Protein AF-0000000084378496 (afdb_homodimer)

Secondary structure (DSSP, 8-state):
-----HHHHHHHHHT-GGGTT--HHHHHHHHTT-EEEEE-TT-EEE-TTS---EEEEEEES-EEEESSSTTSPP-EEE-TT-EESHHHHHHTS--SSEEEESSSEEEEEEEHHHHHHHHHH-HHHHHHHHHHHHHHHHHHHHHHHHHHHHHHHHHHHHHB-TTT-SB-HHHHHHHHHHHHHHHHHTT--EEEEEEEETTHHHHHHHH-HHHHHHHHHHHHHHHHHHS-TTSEEEE-SSSEEEEEEET--HHHHHHHHHHHHHHHHH---S-S---------EEEEEEE--TT--HHHHHHHHHHHHHHHHHTTSS-EE-/-----HHHHHHHHHH-GGGTT--HHHHHHHHTT-EEEEE-TT-EEE-TTS---EEEEEEES-EEEESSSTTSPP-EEE-TT-EESHHHHHHTS--SSEEEESSSEEEEEEEHHHHHHHHHH-HHHHHHHHHHHHHHHHHHHHHHHHHHHHHHHHHHHHHB-TTT-SB-HHHHHHHHHHHHHHHHHTT--EEEEEEEETTHHHHHHHH-HHHHHHHHHHHHHHHHHHS-TTSEEEE-SSSEEEEEEET--HHHHHHHHHHHHHHHHH---S-S---------EEEEEEE--TT--HHHHHHHHHHHHHHHHHTTSS-EE-

pLDDT: mean 87.37, std 13.54, range [33.56, 98.19]

Nearest PDB structures (foldseek):
  6zxc-assembly2_D  TM=8.208E-01  e=5.840E-17  Leptospira biflexa serovar Patoc strain 'Patoc 1 (Paris)'
  2wb4-assembly1_B  TM=8.197E-01  e=5.052E-16  Caulobacter vibrioides CB15
  6zxm-assembly3_E  TM=8.102E-01  e=1.037E-15  Leptospira biflexa serovar Patoc strain 'Patoc 1 (Paris)'
  5xge-assembly1_A  TM=7.780E-01  e=2.096E-12  Pseudomonas aeruginosa PAO1
  6flo-assembly1_A  TM=8.053E-01  e=2.884E-08  Trypanosoma brucei brucei TREU927

Radius of gyration: 32.47 Å; Cα contacts (8 Å, |Δi|>4): 1250; chains: 2; bounding box: 64×89×78 Å

Foldseek 3Di:
DPQQDQVNLVVLLCVALLCVPPDCVLQVVLSSVKDKDKAAAFGWDFDFPDQDFKKKAWSAAKKFKAAPDPPHDGLDIDGHNAMPDVVCLVVVHGDRIIIGGNHTTMIIIHGSVSLVSSVVRTVSSVVSVVVNVVVVVVSVVVVCVVVVVVVVVVVQVQFADPLQSAGEQSVCVPPVQVLVVVLLVVVAKKKKKKKFKPPLVVLCVVPNVVVSSVLLNLLSVLVVVLDDPPKHWYQYDDGMIMIMDTRDDQVRVQVSVLVSQVCSQVVPDDDDDDDDPSPIGMFMFMDMADNPGGPVRNCVRRVVQSVVCVVVPGSDYGD/DQQQDQVNLVVQLCQALLNPPPDCVLQVVLSSVKDKDKAAAFGWDFDFPDQDFKKKAWQAAKKFKAAPDPPHDGLDIDGHNAMPDVVCLVVVHGDRIIIGGNHTTMIIIHGSVSLVSSVVRGVSSVVSVVVNVVVVVVSVVVVCVVVVVVVVVCVQVQFADPLQSAGEQSVCVPPVQVLVVVLLVVVAKKKKKKKFKPCLVVLCVVPNVVVSSVLLNLLSVLVVVLDDPPKHWYQYDDGMIMIMDTRDDQVRVQVSVLVSQVCSVVVPDDPDPDDDPSPIGMFMFMDMADNPGGPVRNVVRRVVQSVVCVVVPGSYYGD

InterPro domains:
  IPR000160 GGDEF domain [PF00990] (158-316)
  IPR000160 GGDEF domain [PS50887] (188-319)
  IPR000160 GGDEF domain [SM00267] (147-319)
  IPR000160 GGDEF domain [TIGR00254] (155-318)
  IPR000160 GGDEF domain [cd01949] (160-317)
  IPR000595 Cyclic nucleotide-binding domain [PF00027] (37-120)
  IPR000595 Cyclic nucleotide-binding domain [PS50042] (18-136)
  IPR000595 Cyclic nucleotide-binding domain [SM00100] (18-137)
  IPR000595 Cyclic nucleotide-binding domain [cd00038] (18-119)
  IPR014710 RmlC-like jelly roll fold [G3DSA:2.60.120.10] (5-146)
  IPR018490 Cyclic nucleotide-binding domain superfamily [SSF51206] (6-138)
  IPR029787 Nucleotide cyclase [SSF55073] (163-318)
  IPR043128 Reverse transcriptase/Diguanylate cyclase domain [G3DSA:3.30.70.270] (151-318)
  IPR050469 Diguanylate cyclase Dgc-like, bacteria [PTHR45138] (152-318)

Structure (mmCIF, N/CA/C/O backbone):
data_AF-0000000084378496-model_v1
#
loop_
_entity.id
_entity.type
_entity.pdbx_description
1 polymer 'diguanylate cyclase'
#
loop_
_atom_site.group_PDB
_atom_site.id
_atom_site.type_symbol
_atom_site.label_atom_id
_atom_site.label_alt_id
_atom_site.label_comp_id
_atom_site.label_asym_id
_atom_site.label_entity_id
_atom_site.label_seq_id
_atom_site.pdbx_PDB_ins_code
_atom_site.Cartn_x
_atom_site.Cartn_y
_atom_site.Cartn_z
_atom_site.occupancy
_atom_site.B_iso_or_equiv
_atom_site.auth_seq_id
_atom_site.auth_comp_id
_atom_site.auth_asym_id
_atom_site.auth_atom_id
_atom_site.pdbx_PDB_model_num
ATOM 1 N N . MET A 1 1 ? -13.875 -43.125 6.988 1 36.59 1 MET A N 1
ATOM 2 C CA . MET A 1 1 ? -14.914 -42.406 6.227 1 36.59 1 MET A CA 1
ATOM 3 C C . MET A 1 1 ? -15.211 -43.156 4.918 1 36.59 1 MET A C 1
ATOM 5 O O . MET A 1 1 ? -14.297 -43.688 4.277 1 36.59 1 MET A O 1
ATOM 9 N N . PRO A 1 2 ? -16.438 -43.531 4.66 1 44.31 2 PRO A N 1
ATOM 10 C CA . PRO A 1 2 ? -16.672 -44.438 3.525 1 44.31 2 PRO A CA 1
ATOM 11 C C . PRO A 1 2 ? -16.109 -43.906 2.215 1 44.31 2 PRO A C 1
ATOM 13 O O . PRO A 1 2 ? -16.016 -42.688 2.027 1 44.31 2 PRO A O 1
ATOM 16 N N . PRO A 1 3 ? -15.352 -44.719 1.592 1 48.66 3 PRO A N 1
ATOM 17 C CA . PRO A 1 3 ? -14.867 -44.344 0.263 1 48.66 3 PRO A CA 1
ATOM 18 C C . PRO A 1 3 ? -15.945 -43.688 -0.595 1 48.66 3 PRO A C 1
ATOM 20 O O . PRO A 1 3 ? -17.141 -43.969 -0.401 1 48.66 3 PRO A O 1
ATOM 23 N N . ILE A 1 4 ? -15.719 -42.469 -1.081 1 51.88 4 ILE A N 1
ATOM 24 C CA . ILE A 1 4 ? -16.641 -41.781 -1.979 1 51.88 4 ILE A CA 1
ATOM 25 C C . ILE A 1 4 ? -17.188 -42.781 -3.002 1 51.88 4 ILE A C 1
ATOM 27 O O . ILE A 1 4 ? -16.422 -43.5 -3.639 1 51.88 4 ILE A O 1
ATOM 31 N N . ASN A 1 5 ? -18.359 -43.125 -3.027 1 52.91 5 ASN A N 1
ATOM 32 C CA . ASN A 1 5 ? -19.047 -43.969 -4.004 1 52.91 5 ASN A CA 1
ATOM 33 C C . ASN A 1 5 ? -18.688 -43.562 -5.434 1 52.91 5 ASN A C 1
ATOM 35 O O . ASN A 1 5 ? -18.391 -42.406 -5.699 1 52.91 5 ASN A O 1
ATOM 39 N N . SER A 1 6 ? -18.391 -44.562 -6.344 1 55.22 6 SER A N 1
ATOM 40 C CA . SER A 1 6 ? -17.922 -44.469 -7.719 1 55.22 6 SER A CA 1
ATOM 41 C C . SER A 1 6 ? -18.719 -43.438 -8.508 1 55.22 6 SER A C 1
ATOM 43 O O . SER A 1 6 ? -18.156 -42.625 -9.25 1 55.22 6 SER A O 1
ATOM 45 N N . ASP A 1 7 ? -20.047 -43.5 -8.445 1 54.78 7 ASP A N 1
ATOM 46 C CA . ASP A 1 7 ? -20.891 -42.562 -9.203 1 54.78 7 ASP A CA 1
ATOM 47 C C . ASP A 1 7 ? -20.719 -41.156 -8.703 1 54.78 7 ASP A C 1
ATOM 49 O O . ASP A 1 7 ? -20.688 -40.188 -9.5 1 54.78 7 ASP A O 1
ATOM 53 N N . TYR A 1 8 ? -20.625 -41 -7.516 1 56.75 8 TYR A N 1
ATOM 54 C CA . TYR A 1 8 ? -20.406 -39.719 -6.895 1 56.75 8 TYR A CA 1
ATOM 55 C C . TYR A 1 8 ? -19.062 -39.125 -7.305 1 56.75 8 TYR A C 1
ATOM 57 O O . TYR A 1 8 ? -18.969 -37.938 -7.594 1 56.75 8 TYR A O 1
ATOM 65 N N . GLN A 1 9 ? -18.219 -40 -7.414 1 62.56 9 GLN A N 1
ATOM 66 C CA . GLN A 1 9 ? -16.875 -39.562 -7.785 1 62.56 9 GLN A CA 1
ATOM 67 C C . GLN A 1 9 ? -16.859 -38.969 -9.195 1 62.56 9 GLN A C 1
ATOM 69 O O . GLN A 1 9 ? -16.234 -37.938 -9.438 1 62.56 9 GLN A O 1
ATOM 74 N N . ARG A 1 10 ? -17.688 -39.625 -10.062 1 63.19 10 ARG A N 1
ATOM 75 C CA . ARG A 1 10 ? -17.719 -39.156 -11.445 1 63.19 10 ARG A CA 1
ATOM 76 C C . ARG A 1 10 ? -18.391 -37.781 -11.531 1 63.19 10 ARG A C 1
ATOM 78 O O . ARG A 1 10 ? -17.922 -36.906 -12.266 1 63.19 10 ARG A O 1
ATOM 85 N N . SER A 1 11 ? -19.484 -37.75 -10.875 1 64.38 11 SER A N 1
ATOM 86 C CA . SER A 1 11 ? -20.234 -36.5 -10.914 1 64.38 11 SER A CA 1
ATOM 87 C C . SER A 1 11 ? -19.422 -35.375 -10.273 1 64.38 11 SER A C 1
ATOM 89 O O . SER A 1 11 ? -19.438 -34.219 -10.758 1 64.38 11 SER A O 1
ATOM 91 N N . LEU A 1 12 ? -18.812 -35.75 -9.242 1 64.44 12 LEU A N 1
ATOM 92 C CA . LEU A 1 12 ? -18.016 -34.781 -8.508 1 64.44 12 LEU A CA 1
ATOM 93 C C . LEU A 1 12 ? -16.875 -34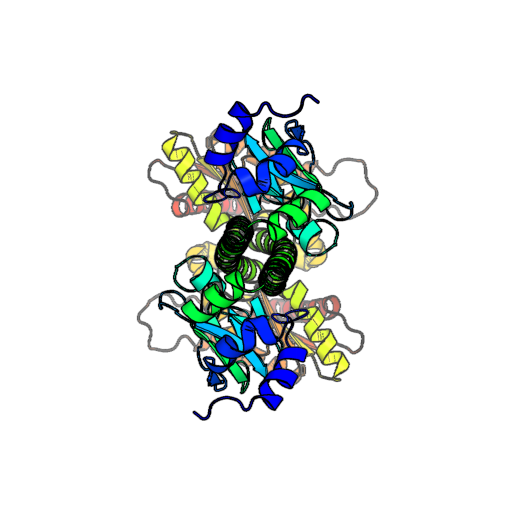.25 -9.359 1 64.44 12 LEU A C 1
ATOM 95 O O . LEU A 1 12 ? -16.625 -33.062 -9.406 1 64.44 12 LEU A O 1
ATOM 99 N N . LEU A 1 13 ? -16.328 -35.188 -10.078 1 68.12 13 LEU A N 1
ATOM 100 C CA . LEU A 1 13 ? -15.141 -34.844 -10.859 1 68.12 13 LEU A CA 1
ATOM 101 C C . LEU A 1 13 ? -15.5 -33.938 -12.031 1 68.12 13 LEU A C 1
ATOM 103 O O . LEU A 1 13 ? -14.734 -33.031 -12.391 1 68.12 13 LEU A O 1
ATOM 107 N N . ALA A 1 14 ? -16.656 -34.25 -12.562 1 68.88 14 ALA A N 1
ATOM 108 C CA . ALA A 1 14 ? -17.047 -33.5 -13.758 1 68.88 14 ALA A CA 1
ATOM 109 C C . ALA A 1 14 ? -17.188 -32 -13.453 1 68.88 14 ALA A C 1
ATOM 111 O O . ALA A 1 14 ? -17 -31.172 -14.336 1 68.88 14 ALA A O 1
ATOM 112 N N . GLY A 1 15 ? -17.297 -31.719 -12.242 1 75.69 15 GLY A N 1
ATOM 113 C CA . GLY A 1 15 ? -17.531 -30.312 -11.93 1 75.69 15 GLY A CA 1
ATOM 114 C C . GLY A 1 15 ? -16.281 -29.594 -11.422 1 75.69 15 GLY A C 1
ATOM 115 O O . GLY A 1 15 ? -16.312 -28.391 -11.211 1 75.69 15 GLY A O 1
ATOM 116 N N . LEU A 1 16 ? -15.188 -30.359 -11.367 1 86.19 16 LEU A N 1
ATOM 117 C CA . LEU A 1 16 ? -13.977 -29.781 -10.797 1 86.19 16 LEU A CA 1
ATOM 118 C C . LEU A 1 16 ? -12.945 -29.5 -11.883 1 86.19 16 LEU A C 1
ATOM 120 O O . LEU A 1 16 ? -12.492 -30.422 -12.57 1 86.19 16 LEU A O 1
ATOM 124 N N . ASP A 1 17 ? -12.516 -28.25 -11.961 1 86.81 17 ASP A N 1
ATOM 125 C CA . ASP A 1 17 ? -11.609 -27.781 -13.008 1 86.81 17 ASP A CA 1
ATOM 126 C C . ASP A 1 17 ? -10.32 -28.609 -13.031 1 86.81 17 ASP A C 1
ATOM 128 O O . ASP A 1 17 ? -9.758 -28.859 -14.094 1 86.81 17 ASP A O 1
ATOM 132 N N . LEU A 1 18 ? -9.906 -29.062 -11.914 1 90 18 LEU A N 1
ATOM 133 C CA . LEU A 1 18 ? -8.664 -29.812 -11.789 1 90 18 LEU A CA 1
ATOM 134 C C . LEU A 1 18 ? -8.734 -31.125 -12.586 1 90 18 LEU A C 1
ATOM 136 O O . LEU A 1 18 ? -7.711 -31.641 -13.031 1 90 18 LEU A O 1
ATOM 140 N N . PHE A 1 19 ? -9.977 -31.578 -12.859 1 89 19 PHE A N 1
ATOM 141 C CA . PHE A 1 19 ? -10.125 -32.906 -13.492 1 89 19 PHE A CA 1
ATOM 142 C C . PHE A 1 19 ? -10.758 -32.75 -14.875 1 89 19 PHE A C 1
ATOM 144 O O . PHE A 1 19 ? -11.156 -33.75 -15.477 1 89 19 PHE A O 1
ATOM 151 N N . HIS A 1 20 ? -10.852 -31.578 -15.266 1 88.56 20 HIS A N 1
ATOM 152 C CA . HIS A 1 20 ? -11.414 -31.359 -16.594 1 88.56 20 HIS A CA 1
ATOM 153 C C . HIS A 1 20 ? -10.617 -32.094 -17.656 1 88.56 20 HIS A C 1
ATOM 155 O O . HIS A 1 20 ? -9.391 -31.953 -17.734 1 88.56 20 HIS A O 1
ATOM 161 N N . GLY A 1 21 ? -11.281 -32.906 -18.469 1 87 21 GLY A N 1
ATOM 162 C CA . GLY A 1 21 ? -10.641 -33.594 -19.578 1 87 21 GLY A CA 1
ATOM 163 C C . GLY A 1 21 ? -9.812 -34.781 -19.156 1 87 21 GLY A C 1
ATOM 164 O O . GLY A 1 21 ? -9.141 -35.406 -19.984 1 87 21 GLY A O 1
ATOM 165 N N . VAL A 1 22 ? -9.797 -35.062 -17.906 1 88.25 22 VAL A N 1
ATOM 166 C CA . VAL A 1 22 ? -9.039 -36.219 -17.391 1 88.25 22 VAL A CA 1
ATOM 167 C C . VAL A 1 22 ? -9.844 -37.5 -17.594 1 88.25 22 VAL A C 1
ATOM 169 O O . VAL A 1 22 ? -11.016 -37.562 -17.203 1 88.25 22 VAL A O 1
ATOM 172 N N . SER A 1 23 ? -9.242 -38.438 -18.219 1 84.56 23 SER A N 1
ATOM 173 C CA . SER A 1 23 ? -9.898 -39.719 -18.391 1 84.56 23 SER A CA 1
ATOM 174 C C . SER A 1 23 ? -10.094 -40.438 -17.062 1 84.56 23 SER A C 1
ATOM 176 O O . SER A 1 23 ? -9.117 -40.688 -16.344 1 84.56 23 SER A O 1
ATOM 178 N N . PRO A 1 24 ? -11.297 -40.719 -16.766 1 79.31 24 PRO A N 1
ATOM 179 C CA . PRO A 1 24 ? -11.555 -41.375 -15.469 1 79.31 24 PRO A CA 1
ATOM 180 C C . PRO A 1 24 ? -10.781 -42.688 -15.297 1 79.31 24 PRO A C 1
ATOM 182 O O . PRO A 1 24 ? -10.352 -43 -14.18 1 79.31 24 PRO A O 1
ATOM 185 N N . ASP A 1 25 ? -10.633 -43.375 -16.328 1 82.62 25 ASP A N 1
ATOM 186 C CA . ASP A 1 25 ? -9.969 -44.688 -16.25 1 82.62 25 ASP A CA 1
ATOM 187 C C . ASP A 1 25 ? -8.523 -44.531 -15.789 1 82.62 25 ASP A C 1
ATOM 189 O O . ASP A 1 25 ? -7.973 -45.438 -15.164 1 82.62 25 ASP A O 1
ATOM 193 N N . LYS A 1 26 ? -7.961 -43.406 -16.031 1 83.75 26 LYS A N 1
ATOM 194 C CA . LYS A 1 26 ? -6.551 -43.188 -15.711 1 83.75 26 LYS A CA 1
ATOM 195 C C . LYS A 1 26 ? -6.367 -42.844 -14.234 1 83.75 26 LYS A C 1
ATOM 197 O O . LYS A 1 26 ? -5.289 -43.062 -13.672 1 83.75 26 LYS A O 1
ATOM 202 N N . ILE A 1 27 ? -7.504 -42.344 -13.594 1 83.5 27 ILE A N 1
ATOM 203 C CA . ILE A 1 27 ? -7.262 -41.812 -12.25 1 83.5 27 ILE A CA 1
ATOM 204 C C . ILE A 1 27 ? -8.273 -42.438 -11.281 1 83.5 27 ILE A C 1
ATOM 206 O O . ILE A 1 27 ? -8.281 -42.094 -10.094 1 83.5 27 ILE A O 1
ATOM 210 N N . GLN A 1 28 ? -9.133 -43.25 -11.727 1 81.75 28 GLN A N 1
ATOM 211 C CA . GLN A 1 28 ? -10.188 -43.781 -10.883 1 81.75 28 GLN A CA 1
ATOM 212 C C . GLN A 1 28 ? -9.609 -44.406 -9.617 1 81.75 28 GLN A C 1
ATOM 214 O O . GLN A 1 28 ? -10.094 -44.156 -8.516 1 81.75 28 GLN A O 1
ATOM 219 N N . GLY A 1 29 ? -8.641 -45.281 -9.75 1 84.94 29 GLY A N 1
ATOM 220 C CA . GLY A 1 29 ? -8 -45.906 -8.602 1 84.94 29 GLY A CA 1
ATOM 221 C C . GLY A 1 29 ? -7.391 -44.906 -7.648 1 84.94 29 GLY A C 1
ATOM 222 O O . GLY A 1 29 ? -7.434 -45.094 -6.43 1 84.94 29 GLY A O 1
ATOM 223 N N . LEU A 1 30 ? -6.926 -43.844 -8.148 1 89.12 30 LEU A N 1
ATOM 224 C CA . LEU A 1 30 ? -6.312 -42.812 -7.348 1 89.12 30 LEU A CA 1
ATOM 225 C C . LEU A 1 30 ? -7.371 -41.969 -6.621 1 89.12 30 LEU A C 1
ATOM 227 O O . LEU A 1 30 ? -7.207 -41.656 -5.445 1 89.12 30 LEU A O 1
ATOM 231 N N . LEU A 1 31 ? -8.422 -41.75 -7.27 1 86.69 31 LEU A N 1
ATOM 232 C CA . LEU A 1 31 ? -9.516 -40.969 -6.688 1 86.69 31 LEU A CA 1
ATOM 233 C C . LEU A 1 31 ? -10.117 -41.688 -5.488 1 86.69 31 LEU A C 1
ATOM 235 O O . LEU A 1 31 ? -10.562 -41.062 -4.531 1 86.69 31 LEU A O 1
ATOM 239 N N . GLN A 1 32 ? -10.117 -42.938 -5.559 1 87.06 32 GLN A N 1
ATOM 240 C CA . GLN A 1 32 ? -10.672 -43.75 -4.484 1 87.06 32 GLN A CA 1
ATOM 241 C C . GLN A 1 32 ? -9.828 -43.656 -3.217 1 87.06 32 GLN A C 1
ATOM 243 O O . GLN A 1 32 ? -10.305 -43.969 -2.121 1 87.06 32 GLN A O 1
ATOM 248 N N . GLN A 1 33 ? -8.617 -43.188 -3.381 1 91 33 GLN A N 1
ATOM 249 C CA . GLN A 1 33 ? -7.727 -43.031 -2.236 1 91 33 GLN A CA 1
ATOM 250 C C . GLN A 1 33 ? -7.922 -41.688 -1.565 1 91 33 GLN A C 1
ATOM 252 O O . GLN A 1 33 ? -7.316 -41.406 -0.528 1 91 33 GLN A O 1
ATOM 257 N N . CYS A 1 34 ? -8.703 -40.844 -2.17 1 90.94 34 CYS A N 1
ATOM 258 C CA . CYS A 1 34 ? -8.961 -39.531 -1.629 1 90.94 34 CYS A CA 1
ATOM 259 C C . CYS A 1 34 ? -10.117 -39.562 -0.641 1 90.94 34 CYS A C 1
ATOM 261 O O . CYS A 1 34 ? -10.938 -40.469 -0.658 1 90.94 34 CYS A O 1
ATOM 263 N N . GLU A 1 35 ? -10.117 -38.594 0.29 1 91.62 35 GLU A N 1
ATOM 264 C CA . GLU A 1 35 ? -11.141 -38.5 1.325 1 91.62 35 GLU A CA 1
ATOM 265 C C . GLU A 1 35 ? -11.836 -37.156 1.312 1 91.62 35 GLU A C 1
ATOM 267 O O . GLU A 1 35 ? -11.305 -36.188 0.763 1 91.62 35 GLU A O 1
ATOM 272 N N . ARG A 1 36 ? -13.055 -37.188 1.867 1 92.31 36 ARG A N 1
ATOM 273 C CA . ARG A 1 36 ? -13.789 -35.938 2.076 1 92.31 36 ARG A CA 1
ATOM 274 C C . ARG A 1 36 ? -13.648 -35.469 3.516 1 92.31 36 ARG A C 1
ATOM 276 O O . ARG A 1 36 ? -13.656 -36.281 4.449 1 92.31 36 ARG A O 1
ATOM 283 N N . ARG A 1 37 ? -13.484 -34.219 3.709 1 95.25 37 ARG A N 1
ATOM 284 C CA . ARG A 1 37 ? -13.344 -33.625 5.035 1 95.25 37 ARG A CA 1
ATOM 285 C C . ARG A 1 37 ? -14.242 -32.375 5.184 1 95.25 37 ARG A C 1
ATOM 287 O O . ARG A 1 37 ? -14.367 -31.594 4.254 1 95.25 37 ARG A O 1
ATOM 294 N N . ASP A 1 38 ? -14.906 -32.281 6.297 1 96.44 38 ASP A N 1
ATOM 295 C CA . ASP A 1 38 ? -15.672 -31.109 6.652 1 96.44 38 ASP A CA 1
ATOM 296 C C . ASP A 1 38 ? -14.82 -30.109 7.438 1 96.44 38 ASP A C 1
ATOM 298 O O . ASP A 1 38 ? -14.117 -30.5 8.375 1 96.44 38 ASP A O 1
ATOM 302 N N . VAL A 1 39 ? -14.867 -28.922 6.996 1 96.31 39 VAL A N 1
ATOM 303 C CA . VAL A 1 39 ? -14.117 -27.859 7.648 1 96.31 39 VAL A CA 1
ATOM 304 C C . VAL A 1 39 ? -15.086 -26.812 8.195 1 96.31 39 VAL A C 1
ATOM 306 O O . VAL A 1 39 ? -15.875 -26.219 7.449 1 96.31 39 VAL A O 1
ATOM 309 N N . GLY A 1 40 ? -14.969 -26.469 9.492 1 97.12 40 GLY A N 1
ATOM 310 C CA . GLY A 1 40 ? -15.859 -25.5 10.117 1 97.12 40 GLY A CA 1
ATOM 311 C C . GLY A 1 40 ? -15.469 -24.062 9.828 1 97.12 40 GLY A C 1
ATOM 312 O O . GLY A 1 40 ? -14.312 -23.781 9.5 1 97.12 40 GLY A O 1
ATOM 313 N N . THR A 1 41 ? -16.547 -23.25 9.945 1 96.31 41 THR A N 1
ATOM 314 C CA . THR A 1 41 ? -16.281 -21.828 9.766 1 96.31 41 THR A CA 1
ATOM 315 C C . THR A 1 41 ? -15.164 -21.359 10.695 1 96.31 41 THR A C 1
ATOM 317 O O . THR A 1 41 ? -15.188 -21.656 11.898 1 96.31 41 THR A O 1
ATOM 320 N N . GLY A 1 42 ? -14.164 -20.703 10.141 1 95.69 42 GLY A N 1
ATOM 321 C CA . GLY A 1 42 ? -13.062 -20.172 10.93 1 95.69 42 GLY A CA 1
ATOM 322 C C . GLY A 1 42 ? -11.945 -21.172 11.141 1 95.69 42 GLY A C 1
ATOM 323 O O . GLY A 1 42 ? -10.875 -20.828 11.641 1 95.69 42 GLY A O 1
ATOM 324 N N . GLU A 1 43 ? -12.18 -22.375 10.758 1 96.5 43 GLU A N 1
ATOM 325 C CA . GLU A 1 43 ? -11.164 -23.406 10.938 1 96.5 43 GLU A CA 1
ATOM 326 C C . GLU A 1 43 ? -9.984 -23.188 9.992 1 96.5 43 GLU A C 1
ATOM 328 O O . GLU A 1 43 ? -10.172 -22.891 8.812 1 96.5 43 GLU A O 1
ATOM 333 N N . LEU A 1 44 ? -8.812 -23.359 10.508 1 96.12 44 LEU A N 1
ATOM 334 C CA . LEU A 1 44 ? -7.562 -23.188 9.766 1 96.12 44 LEU A CA 1
ATOM 335 C C . LEU A 1 44 ? -7.176 -24.484 9.062 1 96.12 44 LEU A C 1
ATOM 337 O O . LEU A 1 44 ? -6.965 -25.516 9.719 1 96.12 44 LEU A O 1
ATOM 341 N N . LEU A 1 45 ? -7.121 -24.438 7.789 1 96.69 45 LEU A N 1
ATOM 342 C CA . LEU A 1 45 ? -6.766 -25.609 6.996 1 96.69 45 LEU A CA 1
ATOM 343 C C . LEU A 1 45 ? -5.258 -25.672 6.766 1 96.69 45 LEU A C 1
ATOM 345 O O . LEU A 1 45 ? -4.664 -26.75 6.82 1 96.69 45 LEU A O 1
ATOM 349 N N . LEU A 1 46 ? -4.703 -24.531 6.379 1 97.56 46 LEU A N 1
ATOM 350 C CA . LEU A 1 46 ? -3.271 -24.422 6.113 1 97.56 46 LEU A CA 1
ATOM 351 C C . LEU A 1 46 ? -2.68 -23.219 6.832 1 97.56 46 LEU A C 1
ATOM 353 O O . LEU A 1 46 ? -3.363 -22.203 7.027 1 97.56 46 LEU A O 1
ATOM 357 N N . SER A 1 47 ? -1.495 -23.234 7.238 1 96.31 47 SER A N 1
ATOM 358 C CA . SER A 1 47 ? -0.783 -22.125 7.867 1 96.31 47 SER A CA 1
ATOM 359 C C . SER A 1 47 ? 0.712 -22.188 7.574 1 96.31 47 SER A C 1
ATOM 361 O O . SER A 1 47 ? 1.289 -23.281 7.512 1 96.31 47 SER A O 1
ATOM 363 N N . PRO A 1 48 ? 1.262 -21 7.426 1 93.5 48 PRO A N 1
ATOM 364 C CA . PRO A 1 48 ? 2.721 -21 7.297 1 93.5 48 PRO A CA 1
ATOM 365 C C . PRO A 1 48 ? 3.42 -21.609 8.5 1 93.5 48 PRO A C 1
ATOM 367 O O . PRO A 1 48 ? 2.959 -21.453 9.641 1 93.5 48 PRO A O 1
ATOM 370 N N . GLY A 1 49 ? 4.5 -22.328 8.312 1 89.38 49 GLY A N 1
ATOM 371 C CA . GLY A 1 49 ? 5.262 -22.906 9.406 1 89.38 49 GLY A CA 1
ATOM 372 C C . GLY A 1 49 ? 4.785 -24.297 9.797 1 89.38 49 GLY A C 1
ATOM 373 O O . GLY A 1 49 ? 5.395 -24.953 10.641 1 89.38 49 GLY A O 1
ATOM 374 N N . SER A 1 50 ? 3.645 -24.703 9.297 1 93.62 50 SER A N 1
ATOM 375 C CA . SER A 1 50 ? 3.152 -26.047 9.523 1 93.62 50 SER A CA 1
ATOM 376 C C . SER A 1 50 ? 3.264 -26.906 8.266 1 93.62 50 SER A C 1
ATOM 378 O O . SER A 1 50 ? 2.666 -26.578 7.234 1 93.62 50 SER A O 1
ATOM 380 N N . ARG A 1 51 ? 3.9 -27.969 8.43 1 94.81 51 ARG A N 1
ATOM 381 C CA . ARG A 1 51 ? 4.105 -28.844 7.289 1 94.81 51 ARG A CA 1
ATOM 382 C C . ARG A 1 51 ? 2.777 -29.375 6.754 1 94.81 51 ARG A C 1
ATOM 384 O O . ARG A 1 51 ? 1.878 -29.703 7.527 1 94.81 51 ARG A O 1
ATOM 391 N N . ASN A 1 52 ? 2.662 -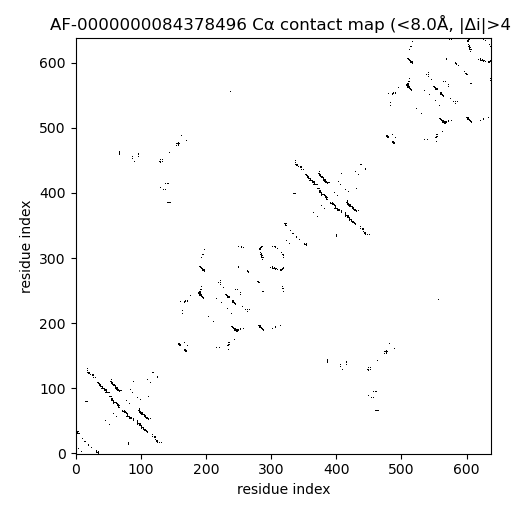29.391 5.453 1 96.94 52 ASN A N 1
ATOM 392 C CA . ASN A 1 52 ? 1.454 -29.844 4.773 1 96.94 52 ASN A CA 1
ATOM 393 C C . ASN A 1 52 ? 1.742 -31.031 3.846 1 96.94 52 ASN A C 1
ATOM 395 O O . ASN A 1 52 ? 2.77 -31.047 3.166 1 96.94 52 ASN A O 1
ATOM 399 N N . GLU A 1 53 ? 0.878 -31.984 3.867 1 97.25 53 GLU A N 1
ATOM 400 C CA . GLU A 1 53 ? 1.056 -33.156 3.016 1 97.25 53 GLU A CA 1
ATOM 401 C C . GLU A 1 53 ? -0.157 -33.375 2.115 1 97.25 53 GLU A C 1
ATOM 403 O O . GLU A 1 53 ? -0.262 -34.406 1.442 1 97.25 53 GLU A O 1
ATOM 408 N N . TYR A 1 54 ? -1.018 -32.406 2.078 1 97.19 54 TYR A N 1
ATOM 409 C CA . TYR A 1 54 ? -2.277 -32.656 1.379 1 97.19 54 TYR A CA 1
ATOM 410 C C . TYR A 1 54 ? -2.627 -31.469 0.486 1 97.19 54 TYR A C 1
ATOM 412 O O . TYR A 1 54 ? -2.191 -30.344 0.737 1 97.19 54 TYR A O 1
ATOM 420 N N . VAL A 1 55 ? -3.354 -31.797 -0.556 1 97.19 55 VAL A N 1
ATOM 421 C CA . VAL A 1 55 ? -4.059 -30.812 -1.364 1 97.19 55 VAL A CA 1
ATOM 422 C C . VAL A 1 55 ? -5.555 -30.875 -1.072 1 97.19 55 VAL A C 1
ATOM 424 O O . VAL A 1 55 ? -6.121 -31.953 -0.93 1 97.19 55 VAL A O 1
ATOM 427 N N . PHE A 1 56 ? -6.156 -29.734 -0.937 1 96.88 56 PHE A N 1
ATOM 428 C CA . PHE A 1 56 ? -7.578 -29.656 -0.635 1 96.88 56 PHE A CA 1
ATOM 429 C C . PHE A 1 56 ? -8.344 -29.047 -1.807 1 96.88 56 PHE A C 1
ATOM 431 O O . PHE A 1 56 ? -8.047 -27.938 -2.238 1 96.88 56 PHE A O 1
ATOM 438 N N . VAL A 1 57 ? -9.289 -29.766 -2.32 1 95.75 57 VAL A N 1
ATOM 439 C CA . VAL A 1 57 ? -10.148 -29.266 -3.387 1 95.75 57 VAL A CA 1
ATOM 440 C C . VAL A 1 57 ? -11.523 -28.922 -2.826 1 95.75 57 VAL A C 1
ATOM 442 O O . VAL A 1 57 ? -12.18 -29.766 -2.213 1 95.75 57 VAL A O 1
ATOM 445 N N . VAL A 1 58 ? -11.969 -27.719 -3.068 1 95.25 58 VAL A N 1
ATOM 446 C CA . VAL A 1 58 ? -13.234 -27.266 -2.504 1 95.25 58 VAL A CA 1
ATOM 447 C C . VAL A 1 58 ? -14.391 -27.938 -3.242 1 95.25 58 VAL A C 1
ATOM 449 O O . VAL A 1 58 ? -14.531 -27.781 -4.457 1 95.25 58 VAL A O 1
ATOM 452 N N . LEU A 1 59 ? -15.148 -28.641 -2.529 1 93.31 59 LEU A N 1
ATOM 453 C CA . LEU A 1 59 ? -16.328 -29.281 -3.088 1 93.31 59 LEU A CA 1
ATOM 454 C C . LEU A 1 59 ? -17.578 -28.422 -2.877 1 93.31 59 LEU A C 1
ATOM 456 O O . LEU A 1 59 ? -18.484 -28.438 -3.701 1 93.31 59 LEU A O 1
ATOM 460 N N . SER A 1 60 ? -17.656 -27.828 -1.798 1 93.25 60 SER A N 1
ATOM 461 C CA . SER A 1 60 ? -18.672 -26.844 -1.445 1 93.25 60 SER A CA 1
ATOM 462 C C . SER A 1 60 ? -18.156 -25.875 -0.389 1 93.25 60 SER A C 1
ATOM 464 O O . SER A 1 60 ? -17.219 -26.188 0.34 1 93.25 60 SER A O 1
ATOM 466 N N . GLY A 1 61 ? -18.734 -24.625 -0.389 1 95.31 61 GLY A N 1
ATOM 467 C CA . GLY A 1 61 ? -18.312 -23.625 0.583 1 95.31 61 GLY A CA 1
ATOM 468 C C . GLY A 1 61 ? -17.297 -22.641 0.034 1 95.31 61 GLY A C 1
ATOM 469 O O . GLY A 1 61 ? -17.281 -22.344 -1.164 1 95.31 61 GLY A O 1
ATOM 470 N N . LEU A 1 62 ? -16.547 -22.094 1.047 1 97.12 62 LEU A N 1
ATOM 471 C CA . LEU A 1 62 ? -15.656 -21 0.669 1 97.12 62 LEU A CA 1
ATOM 472 C C . LEU A 1 62 ? -14.445 -20.938 1.602 1 97.12 62 LEU A C 1
ATOM 474 O O . LEU A 1 62 ? -14.602 -20.969 2.824 1 97.12 62 LEU A O 1
ATOM 478 N N . LEU A 1 63 ? -13.25 -20.859 1.007 1 97.25 63 LEU A N 1
ATOM 479 C CA . LEU A 1 63 ? -12.023 -20.703 1.774 1 97.25 63 LEU A CA 1
ATOM 480 C C . LEU A 1 63 ? -11.422 -19.312 1.542 1 97.25 63 LEU A C 1
ATOM 482 O O . LEU A 1 63 ? -11.414 -18.812 0.412 1 97.25 63 LEU A O 1
ATOM 486 N N . ASP A 1 64 ? -10.953 -18.688 2.6 1 96.81 64 ASP A N 1
ATOM 487 C CA . ASP A 1 64 ? -10.211 -17.438 2.516 1 96.81 64 ASP A CA 1
ATOM 488 C C . ASP A 1 64 ? -8.703 -17.688 2.555 1 96.81 64 ASP A C 1
ATOM 490 O O . ASP A 1 64 ? -8.227 -18.5 3.35 1 96.81 64 ASP A O 1
ATOM 494 N N . VAL A 1 65 ? -8.039 -17.062 1.699 1 96.81 65 VAL A N 1
ATOM 495 C CA . VAL A 1 65 ? -6.582 -17.109 1.685 1 96.81 65 VAL A CA 1
ATOM 496 C C . VAL A 1 65 ? -6.012 -15.789 2.189 1 96.81 65 VAL A C 1
ATOM 498 O O . VAL A 1 65 ? -6.359 -14.719 1.679 1 96.81 65 VAL A O 1
ATOM 501 N N . ARG A 1 66 ? -5.168 -15.82 3.146 1 93.69 66 ARG A N 1
ATOM 502 C CA . ARG A 1 66 ? -4.535 -14.656 3.758 1 93.69 66 ARG A CA 1
ATOM 503 C C . ARG A 1 66 ? -3.023 -14.836 3.844 1 93.69 66 ARG A C 1
ATOM 505 O O . ARG A 1 66 ? -2.537 -15.938 4.113 1 93.69 66 ARG A O 1
ATOM 512 N N . VAL A 1 67 ? -2.322 -13.828 3.584 1 93.62 67 VAL A N 1
ATOM 513 C CA . VAL A 1 67 ? -0.867 -13.906 3.637 1 93.62 67 VAL A CA 1
ATOM 514 C C . VAL A 1 67 ? -0.334 -12.961 4.707 1 93.62 67 VAL A C 1
ATOM 516 O O . VAL A 1 67 ? -0.906 -11.891 4.938 1 93.62 67 VAL A O 1
ATOM 519 N N . GLY A 1 68 ? 0.803 -13.328 5.348 1 87.56 68 GLY A N 1
ATOM 520 C CA . GLY A 1 68 ? 1.4 -12.523 6.398 1 87.56 68 GLY A CA 1
ATOM 521 C C . GLY A 1 68 ? 0.881 -12.859 7.781 1 87.56 68 GLY A C 1
ATOM 522 O O . GLY A 1 68 ? 1.648 -13.273 8.656 1 87.56 68 GLY A O 1
ATOM 523 N N . SER A 1 69 ? -0.47 -12.672 7.957 1 85.88 69 SER A N 1
ATOM 524 C CA . SER A 1 69 ? -1.137 -12.961 9.219 1 85.88 69 SER A CA 1
ATOM 525 C C . SER A 1 69 ? -2.537 -13.523 8.992 1 85.88 69 SER A C 1
ATOM 527 O O . SER A 1 69 ? -3.166 -13.234 7.973 1 85.88 69 SER A O 1
ATOM 529 N N . PRO A 1 70 ? -2.994 -14.32 9.953 1 88 70 PRO A N 1
ATOM 530 C CA . PRO A 1 70 ? -4.359 -14.828 9.805 1 88 70 PRO A CA 1
ATOM 531 C C . PRO A 1 70 ? -5.41 -13.727 9.859 1 88 70 PRO A C 1
ATOM 533 O O . PRO A 1 70 ? -6.555 -13.938 9.445 1 88 70 PRO A O 1
ATOM 536 N N . ASP A 1 71 ? -4.957 -12.531 10.359 1 83.19 71 ASP A N 1
ATOM 537 C CA . ASP A 1 71 ? -5.895 -11.414 10.492 1 83.19 71 ASP A CA 1
ATOM 538 C C . ASP A 1 71 ? -5.727 -10.422 9.344 1 83.19 71 ASP A C 1
ATOM 540 O O . ASP A 1 71 ? -6.406 -9.391 9.305 1 83.19 71 ASP A O 1
ATOM 544 N N . ALA A 1 72 ? -4.793 -10.766 8.461 1 81.94 72 ALA A N 1
ATOM 545 C CA . ALA A 1 72 ? -4.59 -9.906 7.297 1 81.94 72 ALA A CA 1
ATOM 546 C C . ALA A 1 72 ? -5.824 -9.898 6.402 1 81.94 72 ALA A C 1
ATOM 548 O O . ALA A 1 72 ? -6.695 -10.758 6.527 1 81.94 72 ALA A O 1
ATOM 549 N N . PRO A 1 73 ? -5.957 -8.906 5.566 1 81 73 PRO A N 1
ATOM 550 C CA . PRO A 1 73 ? -7.074 -8.906 4.617 1 81 73 PRO A CA 1
ATOM 551 C C . PRO A 1 73 ? -7.086 -10.141 3.723 1 81 73 PRO A C 1
ATOM 553 O O . PRO A 1 73 ? -6.031 -10.727 3.453 1 81 73 PRO A O 1
ATOM 556 N N . VAL A 1 74 ? -8.273 -10.547 3.291 1 89.88 74 VAL A N 1
ATOM 557 C CA . VAL A 1 74 ? -8.438 -11.695 2.404 1 89.88 74 VAL A CA 1
ATOM 558 C C . VAL A 1 74 ? -7.805 -11.391 1.046 1 89.88 74 VAL A C 1
ATOM 560 O O . VAL A 1 74 ? -8.211 -10.445 0.363 1 89.88 74 VAL A O 1
ATOM 563 N N . LEU A 1 75 ? -6.812 -12.133 0.699 1 89.38 75 LEU A N 1
ATOM 564 C CA . LEU A 1 75 ? -6.148 -11.969 -0.59 1 89.38 75 LEU A CA 1
ATOM 565 C C . LEU A 1 75 ? -6.977 -12.594 -1.709 1 89.38 75 LEU A C 1
ATOM 567 O O . LEU A 1 75 ? -7.062 -12.039 -2.807 1 89.38 75 LEU A O 1
ATOM 571 N N . ALA A 1 76 ? -7.484 -13.766 -1.417 1 92.19 76 ALA A N 1
ATOM 572 C CA . ALA A 1 76 ? -8.273 -14.492 -2.406 1 92.19 76 ALA A CA 1
ATOM 573 C C . ALA A 1 76 ? -9.328 -15.367 -1.73 1 92.19 76 ALA A C 1
ATOM 575 O O . ALA A 1 76 ? -9.164 -15.766 -0.575 1 92.19 76 ALA A O 1
ATOM 576 N N . ARG A 1 77 ? -10.391 -15.594 -2.432 1 94.62 77 ARG A N 1
ATOM 577 C CA . ARG A 1 77 ? -11.438 -16.516 -2 1 94.62 77 ARG A CA 1
ATOM 578 C C . ARG A 1 77 ? -11.523 -17.719 -2.938 1 94.62 77 ARG A C 1
ATOM 580 O O . ARG A 1 77 ? -11.531 -17.562 -4.16 1 94.62 77 ARG A O 1
ATOM 587 N N . MET A 1 78 ? -11.469 -18.828 -2.361 1 94.44 78 MET A N 1
ATOM 588 C CA . MET A 1 78 ? -11.516 -20.062 -3.125 1 94.44 78 MET A CA 1
ATOM 589 C C . MET A 1 78 ? -12.875 -20.734 -2.998 1 94.44 78 MET A C 1
ATOM 591 O O . MET A 1 78 ? -13.273 -21.141 -1.903 1 94.44 78 MET A O 1
ATOM 595 N N . ASP A 1 79 ? -13.461 -20.797 -4.156 1 93.75 79 ASP A N 1
ATOM 596 C CA . ASP A 1 79 ? -14.773 -21.422 -4.18 1 93.75 79 ASP A CA 1
ATOM 597 C C . ASP A 1 79 ? -14.711 -22.812 -4.816 1 93.75 79 ASP A C 1
ATOM 599 O O . ASP A 1 79 ? -13.641 -23.422 -4.891 1 93.75 79 ASP A O 1
ATOM 603 N N . VAL A 1 80 ? -15.906 -23.391 -5.121 1 92.12 80 VAL A N 1
ATOM 604 C CA . VAL A 1 80 ? -16.031 -24.766 -5.629 1 92.12 80 VAL A CA 1
ATOM 605 C C . VAL A 1 80 ? -15.086 -24.953 -6.812 1 92.12 80 VAL A C 1
ATOM 607 O O . VAL A 1 80 ? -15.055 -24.141 -7.738 1 92.12 80 VAL A O 1
ATOM 610 N N . GLY A 1 81 ? -14.258 -26.062 -6.66 1 90.75 81 GLY A N 1
ATOM 611 C CA . GLY A 1 81 ? -13.352 -26.391 -7.746 1 90.75 81 GLY A CA 1
ATOM 612 C C . GLY A 1 81 ? -11.938 -25.875 -7.527 1 90.75 81 GLY A C 1
ATOM 613 O O . GLY A 1 81 ? -10.992 -26.359 -8.164 1 90.75 81 GLY A O 1
ATOM 614 N N . SER A 1 82 ? -11.758 -24.938 -6.684 1 92.31 82 SER A N 1
ATOM 615 C CA . SER A 1 82 ? -10.438 -24.422 -6.367 1 92.31 82 SER A CA 1
ATOM 616 C C . SER A 1 82 ? -9.664 -25.375 -5.465 1 92.31 82 SER A C 1
ATOM 618 O O . SER A 1 82 ? -10.242 -26.266 -4.855 1 92.31 82 SER A O 1
ATOM 620 N N . CYS A 1 83 ? -8.375 -25.141 -5.5 1 94.31 83 CYS A N 1
ATOM 621 C CA . CYS A 1 83 ? -7.555 -26.016 -4.672 1 94.31 83 CYS A CA 1
ATOM 622 C C . CYS A 1 83 ? -6.543 -25.219 -3.857 1 94.31 83 CYS A C 1
ATOM 624 O O . CYS A 1 83 ? -6.086 -24.172 -4.293 1 94.31 83 CYS A O 1
ATOM 626 N N . ALA A 1 84 ? -6.258 -25.766 -2.693 1 95.94 84 ALA A N 1
ATOM 627 C CA . ALA A 1 84 ? -5.258 -25.172 -1.799 1 95.94 84 ALA A CA 1
ATOM 628 C C . ALA A 1 84 ? -4.258 -26.234 -1.332 1 95.94 84 ALA A C 1
ATOM 630 O O . ALA A 1 84 ? -4.586 -27.422 -1.269 1 95.94 84 ALA A O 1
ATOM 631 N N . GLY A 1 85 ? -3.096 -25.781 -1.052 1 96.81 85 GLY A N 1
ATOM 632 C CA . GLY A 1 85 ? -2.062 -26.656 -0.526 1 96.81 85 GLY A CA 1
ATOM 633 C C . GLY A 1 85 ? -1.136 -27.203 -1.599 1 96.81 85 GLY A C 1
ATOM 634 O O . GLY A 1 85 ? -0.082 -27.766 -1.292 1 96.81 85 GLY A O 1
ATOM 635 N N . GLU A 1 86 ? -1.494 -27.062 -2.854 1 95.62 86 GLU A N 1
ATOM 636 C CA . GLU A 1 86 ? -0.745 -27.641 -3.971 1 95.62 86 GLU A CA 1
ATOM 637 C C . GLU A 1 86 ? 0.655 -27.031 -4.059 1 95.62 86 GLU A C 1
ATOM 639 O O . GLU A 1 86 ? 1.609 -27.719 -4.434 1 95.62 86 GLU A O 1
ATOM 644 N N . MET A 1 87 ? 0.79 -25.766 -3.727 1 96.19 87 MET A N 1
ATOM 645 C CA . MET A 1 87 ? 2.088 -25.109 -3.814 1 96.19 87 MET A CA 1
ATOM 646 C C . MET A 1 87 ? 3.094 -25.75 -2.869 1 96.19 87 MET A C 1
ATOM 648 O O . MET A 1 87 ? 4.234 -26.016 -3.258 1 96.19 87 MET A O 1
ATOM 652 N N . SER A 1 88 ? 2.689 -25.938 -1.643 1 96.69 88 SER A N 1
ATOM 653 C CA . SER A 1 88 ? 3.58 -26.547 -0.657 1 96.69 88 SER A CA 1
ATOM 654 C C . SER A 1 88 ? 4.023 -27.938 -1.095 1 96.69 88 SER A C 1
ATOM 656 O O . SER A 1 88 ? 5.18 -28.328 -0.895 1 96.69 88 SER A O 1
ATOM 658 N N . ILE A 1 89 ? 3.137 -28.672 -1.719 1 96.69 89 ILE A N 1
ATOM 659 C CA . ILE A 1 89 ? 3.447 -30.031 -2.174 1 96.69 89 ILE A CA 1
ATOM 660 C C . ILE A 1 89 ? 4.398 -29.969 -3.365 1 96.69 89 ILE A C 1
ATOM 662 O O . ILE A 1 89 ? 5.398 -30.688 -3.408 1 96.69 89 ILE A O 1
ATOM 666 N N . ILE A 1 90 ? 4.082 -29.141 -4.324 1 96.31 90 ILE A N 1
ATOM 667 C CA . ILE A 1 90 ? 4.879 -29.016 -5.539 1 96.31 90 ILE A CA 1
ATOM 668 C C . ILE A 1 90 ? 6.305 -28.594 -5.18 1 96.31 90 ILE A C 1
ATOM 670 O O . ILE A 1 90 ? 7.27 -29.125 -5.746 1 96.31 90 ILE A O 1
ATOM 674 N N . GLU A 1 91 ? 6.473 -27.75 -4.211 1 96.19 91 GLU A N 1
ATOM 675 C CA . GLU A 1 91 ? 7.773 -27.188 -3.859 1 96.19 91 GLU A CA 1
ATOM 676 C C . GLU A 1 91 ? 8.461 -28.016 -2.781 1 96.19 91 GLU A C 1
ATOM 678 O O . GLU A 1 91 ? 9.672 -27.891 -2.566 1 96.19 91 GLU A O 1
ATOM 683 N N . GLY A 1 92 ? 7.703 -28.781 -2.057 1 95.62 92 GLY A N 1
ATOM 684 C CA . GLY A 1 92 ? 8.242 -29.469 -0.897 1 95.62 92 GLY A CA 1
ATOM 685 C C . GLY A 1 92 ? 8.555 -28.547 0.263 1 95.62 92 GLY A C 1
ATOM 686 O O . GLY A 1 92 ? 9.547 -28.734 0.963 1 95.62 92 GLY A O 1
ATOM 687 N N . LYS A 1 93 ? 7.793 -27.516 0.39 1 96.5 93 LYS A N 1
ATOM 688 C CA . LYS A 1 93 ? 7.949 -26.531 1.444 1 96.5 93 LYS A CA 1
ATOM 689 C C . LYS A 1 93 ? 6.672 -26.391 2.266 1 96.5 93 LYS A C 1
ATOM 691 O O . LYS A 1 93 ? 5.648 -26.984 1.938 1 96.5 93 LYS A O 1
ATOM 696 N N . ASP A 1 94 ? 6.773 -25.625 3.316 1 97.12 94 ASP A N 1
ATOM 697 C CA . ASP A 1 94 ? 5.578 -25.312 4.098 1 97.12 94 ASP A CA 1
ATOM 698 C C . ASP A 1 94 ? 4.652 -24.375 3.33 1 97.12 94 ASP A C 1
ATOM 700 O O . ASP A 1 94 ? 5.09 -23.672 2.412 1 97.12 94 ASP A O 1
ATOM 704 N N . PRO A 1 95 ? 3.346 -24.391 3.701 1 97.06 95 PRO A N 1
ATOM 705 C CA . PRO A 1 95 ? 2.436 -23.438 3.066 1 97.06 95 PRO A CA 1
ATOM 706 C C . PRO A 1 95 ? 2.9 -21.984 3.217 1 97.06 95 PRO A C 1
ATOM 708 O O . PRO A 1 95 ? 3.578 -21.656 4.191 1 97.06 95 PRO A O 1
ATOM 711 N N . SER A 1 96 ? 2.539 -21.156 2.227 1 94.75 96 SER A N 1
ATOM 712 C CA . SER A 1 96 ? 2.992 -19.766 2.221 1 94.75 96 SER A CA 1
ATOM 713 C C . SER A 1 96 ? 1.875 -18.828 2.646 1 94.75 96 SER A C 1
ATOM 715 O O . SER A 1 96 ? 2.08 -17.609 2.734 1 94.75 96 SER A O 1
ATOM 717 N N . ALA A 1 97 ? 0.663 -19.391 2.871 1 96.44 97 ALA A N 1
ATOM 718 C CA . ALA A 1 97 ? -0.506 -18.578 3.205 1 96.44 97 ALA A CA 1
ATOM 719 C C . ALA A 1 97 ? -1.388 -19.297 4.23 1 96.44 97 ALA A C 1
ATOM 721 O O . ALA A 1 97 ? -1.252 -20.5 4.445 1 96.44 97 ALA A O 1
ATOM 722 N N . TYR A 1 98 ? -2.148 -18.469 4.898 1 96.75 98 TYR A N 1
ATOM 723 C CA . TYR A 1 98 ? -3.215 -19.016 5.73 1 96.75 98 TYR A CA 1
ATOM 724 C C . TYR A 1 98 ? -4.461 -19.312 4.906 1 96.75 98 TYR A C 1
ATOM 726 O O . TYR A 1 98 ? -4.898 -18.469 4.113 1 96.75 98 TYR A O 1
ATOM 734 N N . VAL A 1 99 ? -4.98 -20.469 5.031 1 98.06 99 VAL A N 1
ATOM 735 C CA . VAL A 1 99 ? -6.234 -20.844 4.387 1 98.06 99 VAL A CA 1
ATOM 736 C C . VAL A 1 99 ? -7.277 -21.172 5.445 1 98.06 99 VAL A C 1
ATOM 738 O O . VAL A 1 99 ? -7.109 -22.125 6.211 1 98.06 99 VAL A O 1
ATOM 741 N N . ILE A 1 100 ? -8.266 -20.391 5.48 1 97.75 100 ILE A N 1
ATOM 742 C CA . ILE A 1 100 ? -9.266 -20.453 6.543 1 97.75 100 ILE A CA 1
ATOM 743 C C . ILE A 1 100 ? -10.656 -20.594 5.938 1 97.75 100 ILE A C 1
ATOM 745 O O . ILE A 1 100 ? -10.977 -19.953 4.938 1 97.75 100 ILE A O 1
ATOM 749 N N . ALA A 1 101 ? -11.5 -21.422 6.539 1 98 101 ALA A N 1
ATOM 750 C CA . ALA A 1 101 ? -12.875 -21.578 6.047 1 98 101 ALA A CA 1
ATOM 751 C C . ALA A 1 101 ? -13.719 -20.359 6.41 1 98 101 ALA A C 1
ATOM 753 O O . ALA A 1 101 ? -13.93 -20.062 7.59 1 98 101 ALA A O 1
ATOM 754 N N . ALA A 1 102 ? -14.148 -19.688 5.395 1 96.5 102 ALA A N 1
ATOM 755 C CA . ALA A 1 102 ? -15 -18.531 5.609 1 96.5 102 ALA A CA 1
ATOM 756 C C . ALA A 1 102 ? -16.406 -18.953 6.008 1 96.5 102 ALA A C 1
ATOM 758 O O . ALA A 1 102 ? -17.125 -18.203 6.68 1 96.5 102 ALA A O 1
ATOM 759 N N . GLU A 1 103 ? -16.875 -20.078 5.602 1 96.75 103 GLU A N 1
ATOM 760 C CA . GLU A 1 103 ? -18.141 -20.766 5.91 1 96.75 103 GLU A CA 1
ATOM 761 C C . GLU A 1 103 ? -17.938 -22.266 5.996 1 96.75 103 GLU A C 1
ATOM 763 O O . GLU A 1 103 ? -16.844 -22.781 5.754 1 96.75 103 GLU A O 1
ATOM 768 N N . PRO A 1 104 ? -19.031 -22.922 6.492 1 97.19 104 PRO A N 1
ATOM 769 C CA . PRO A 1 104 ? -18.875 -24.375 6.453 1 97.19 104 PRO A CA 1
ATOM 770 C C . PRO A 1 104 ? -18.5 -24.891 5.062 1 97.19 104 PRO A C 1
ATOM 772 O O . PRO A 1 104 ? -19.188 -24.594 4.082 1 97.19 104 PRO A O 1
ATOM 775 N N . THR A 1 105 ? -17.391 -25.641 4.961 1 96.56 105 THR A N 1
ATOM 776 C CA . THR A 1 105 ? -16.812 -26.016 3.68 1 96.56 105 THR A CA 1
ATOM 777 C C . THR A 1 105 ? -16.484 -27.5 3.639 1 96.56 105 THR A C 1
ATOM 779 O O . THR A 1 105 ? -15.984 -28.062 4.613 1 96.56 105 THR A O 1
ATOM 782 N N . HIS A 1 106 ? -16.844 -28.125 2.527 1 95.5 106 HIS A N 1
ATOM 783 C CA . HIS A 1 106 ? -16.438 -29.5 2.252 1 95.5 106 HIS A CA 1
ATOM 784 C C . HIS A 1 106 ? -15.281 -29.531 1.26 1 95.5 106 HIS A C 1
ATOM 786 O O . HIS A 1 106 ? -15.32 -28.875 0.223 1 95.5 106 HIS A O 1
ATOM 792 N N . VAL A 1 107 ? -14.273 -30.359 1.632 1 95 107 VAL A N 1
ATOM 793 C CA . VAL A 1 107 ? -13.117 -30.406 0.738 1 95 107 VAL A CA 1
ATOM 794 C C . VAL A 1 107 ? -12.766 -31.859 0.425 1 95 107 VAL A C 1
ATOM 796 O O . VAL A 1 107 ? -13.016 -32.75 1.235 1 95 107 VAL A O 1
ATOM 799 N N . LEU A 1 108 ? -12.328 -32.062 -0.794 1 94.19 108 LEU A N 1
ATOM 800 C CA . LEU A 1 108 ? -11.656 -33.312 -1.161 1 94.19 108 LEU A CA 1
ATOM 801 C C . LEU A 1 108 ? -10.188 -33.281 -0.753 1 94.19 108 LEU A C 1
ATOM 803 O O . LEU A 1 108 ? -9.461 -32.344 -1.109 1 94.19 108 LEU A O 1
ATOM 807 N N . VAL A 1 109 ? -9.758 -34.25 -0.027 1 95.94 109 VAL A N 1
ATOM 808 C CA . VAL A 1 109 ? -8.398 -34.312 0.501 1 95.94 109 VAL A CA 1
ATOM 809 C C . VAL A 1 109 ? -7.555 -35.25 -0.332 1 95.94 109 VAL A C 1
ATOM 811 O O . VAL A 1 109 ? -7.852 -36.469 -0.399 1 95.94 109 VAL A O 1
ATOM 814 N N . ILE A 1 110 ? -6.516 -34.781 -0.929 1 95.38 110 ILE A N 1
ATOM 815 C CA . ILE A 1 110 ? -5.629 -35.562 -1.786 1 95.38 110 ILE A CA 1
ATOM 816 C C . ILE A 1 110 ? -4.23 -35.594 -1.177 1 95.38 110 ILE A C 1
ATOM 818 O O . ILE A 1 110 ? -3.564 -34.562 -1.062 1 95.38 110 ILE A O 1
ATOM 822 N N . HIS A 1 111 ? -3.797 -36.75 -0.799 1 96.94 111 HIS A N 1
ATOM 823 C CA . HIS A 1 111 ? -2.445 -36.875 -0.27 1 96.94 111 HIS A CA 1
ATOM 824 C C . HIS A 1 111 ? -1.401 -36.562 -1.336 1 96.94 111 HIS A C 1
ATOM 826 O O . HIS A 1 111 ? -1.628 -36.781 -2.523 1 96.94 111 HIS A O 1
ATOM 832 N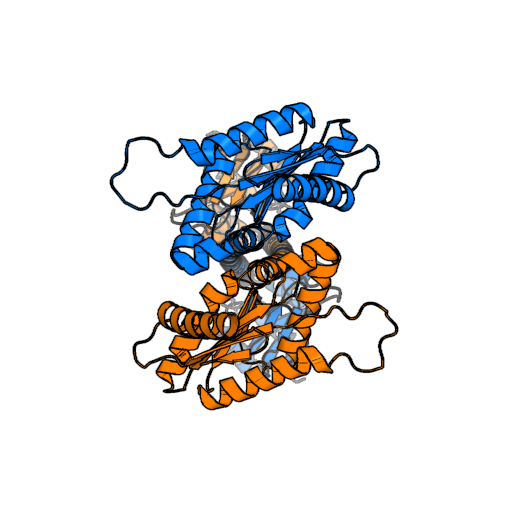 N . LYS A 1 112 ? -0.221 -36.094 -0.929 1 97.31 112 LYS A N 1
ATOM 833 C CA . LYS A 1 112 ? 0.823 -35.688 -1.858 1 97.31 112 LYS A CA 1
ATOM 834 C C . LYS A 1 112 ? 1.197 -36.812 -2.814 1 97.31 112 LYS A C 1
ATOM 836 O O . LYS A 1 112 ? 1.428 -36.562 -4 1 97.31 112 LYS A O 1
ATOM 841 N N . THR A 1 113 ? 1.269 -38.031 -2.305 1 96.81 113 THR A N 1
ATOM 842 C CA . THR A 1 113 ? 1.639 -39.156 -3.15 1 96.81 113 THR A CA 1
ATOM 843 C C . THR A 1 113 ? 0.607 -39.375 -4.254 1 96.81 113 THR A C 1
ATOM 845 O O . THR A 1 113 ? 0.966 -39.625 -5.406 1 96.81 113 THR A O 1
ATOM 848 N N . VAL A 1 114 ? -0.629 -39.25 -3.893 1 95.75 114 VAL A N 1
ATOM 849 C CA . VAL A 1 114 ? -1.718 -39.438 -4.852 1 95.75 114 VAL A CA 1
ATOM 850 C C . VAL A 1 114 ? -1.682 -38.312 -5.883 1 95.75 114 VAL A C 1
ATOM 852 O O . VAL A 1 114 ? -1.867 -38.531 -7.078 1 95.75 114 VAL A O 1
ATOM 855 N N . LEU A 1 115 ? -1.468 -37.125 -5.477 1 95.12 115 LEU A N 1
ATOM 856 C CA . LEU A 1 115 ? -1.37 -35.969 -6.391 1 95.12 115 LEU A CA 1
ATOM 857 C C . LEU A 1 115 ? -0.308 -36.219 -7.457 1 95.12 115 LEU A C 1
ATOM 859 O O . LEU A 1 115 ? -0.568 -36.062 -8.648 1 95.12 115 LEU A O 1
ATOM 863 N N . TRP A 1 116 ? 0.885 -36.656 -7.012 1 95.56 116 TRP A N 1
ATOM 864 C CA . TRP A 1 116 ? 1.98 -36.844 -7.953 1 95.56 116 TRP A CA 1
ATOM 865 C C . TRP A 1 116 ? 1.674 -38.031 -8.891 1 95.56 116 TRP A C 1
ATOM 867 O O . TRP A 1 116 ? 2.062 -38 -10.062 1 95.56 116 TRP A O 1
ATOM 877 N N . GLU A 1 117 ? 1.014 -38.969 -8.375 1 95.38 117 GLU A N 1
ATOM 878 C CA . GLU A 1 117 ? 0.601 -40.062 -9.242 1 95.38 117 GLU A CA 1
ATOM 879 C C . GLU A 1 117 ? -0.385 -39.594 -10.305 1 95.38 117 GLU A C 1
ATOM 881 O O . GLU A 1 117 ? -0.34 -40.062 -11.453 1 95.38 117 GLU A O 1
ATOM 886 N N . MET A 1 118 ? -1.252 -38.719 -9.922 1 92.75 118 MET A N 1
ATOM 887 C CA . MET A 1 118 ? -2.197 -38.156 -10.883 1 92.75 118 MET A CA 1
ATOM 888 C C . MET A 1 118 ? -1.47 -37.344 -11.945 1 92.75 118 MET A C 1
ATOM 890 O O . MET A 1 118 ? -1.777 -37.469 -13.141 1 92.75 118 MET A O 1
ATOM 894 N N . VAL A 1 119 ? -0.491 -36.594 -11.539 1 93.44 119 VAL A N 1
ATOM 895 C CA . VAL A 1 119 ? 0.314 -35.781 -12.453 1 93.44 119 VAL A CA 1
ATOM 896 C C . VAL A 1 119 ? 1.051 -36.688 -13.43 1 93.44 119 VAL A C 1
ATOM 898 O O . VAL A 1 119 ? 1.14 -36.375 -14.625 1 93.44 119 VAL A O 1
ATOM 901 N N . ASN A 1 120 ? 1.512 -37.812 -12.977 1 92.56 120 ASN A N 1
ATOM 902 C CA . ASN A 1 120 ? 2.268 -38.75 -13.805 1 92.56 120 ASN A CA 1
ATOM 903 C C . ASN A 1 120 ? 1.351 -39.562 -14.711 1 92.56 120 ASN A C 1
ATOM 905 O O . ASN A 1 120 ? 1.795 -40.094 -15.719 1 92.56 120 ASN A O 1
ATOM 909 N N . ALA A 1 121 ? 0.07 -39.594 -14.336 1 90.94 121 ALA A N 1
ATOM 910 C CA . ALA A 1 121 ? -0.853 -40.469 -15.047 1 90.94 121 ALA A CA 1
ATOM 911 C C . ALA A 1 121 ? -1.604 -39.719 -16.141 1 90.94 121 ALA A C 1
ATOM 913 O O . ALA A 1 121 ? -2.117 -40.312 -17.078 1 90.94 121 ALA A O 1
ATOM 914 N N . SER A 1 122 ? -1.685 -38.469 -15.977 1 91.12 122 SER A N 1
ATOM 915 C CA . SER A 1 122 ? -2.549 -37.719 -16.891 1 91.12 122 SER A CA 1
ATOM 916 C C . SER A 1 122 ? -1.949 -36.344 -17.234 1 91.12 122 SER A C 1
ATOM 918 O O . SER A 1 122 ? -1.864 -35.469 -16.375 1 91.12 122 SER A O 1
ATOM 920 N N . HIS A 1 123 ? -1.688 -36.156 -18.547 1 90.31 123 HIS A N 1
ATOM 921 C CA . HIS A 1 123 ? -1.224 -34.844 -19 1 90.31 123 HIS A CA 1
ATOM 922 C C . HIS A 1 123 ? -2.314 -33.781 -18.844 1 90.31 123 HIS A C 1
ATOM 924 O O . HIS A 1 123 ? -2.023 -32.625 -18.578 1 90.31 123 HIS A O 1
ATOM 930 N N . ALA A 1 124 ? -3.527 -34.219 -19 1 90.81 124 ALA A N 1
ATOM 931 C CA . ALA A 1 124 ? -4.645 -33.312 -18.812 1 90.81 124 ALA A CA 1
ATOM 932 C C . ALA A 1 124 ? -4.688 -32.781 -17.391 1 90.81 124 ALA A C 1
ATOM 934 O O . ALA A 1 124 ? -4.93 -31.594 -17.172 1 90.81 124 ALA A O 1
ATOM 935 N N . PHE A 1 125 ? -4.43 -33.656 -16.422 1 92.5 125 PHE A N 1
ATOM 936 C CA . PHE A 1 125 ? -4.398 -33.25 -15.023 1 92.5 125 PHE A CA 1
ATOM 937 C C . PHE A 1 125 ? -3.305 -32.219 -14.773 1 92.5 125 PHE A C 1
ATOM 939 O O . PHE A 1 125 ? -3.541 -31.203 -14.117 1 92.5 125 PHE A O 1
ATOM 946 N N . SER A 1 126 ? -2.154 -32.438 -15.336 1 93.88 126 SER A N 1
ATOM 947 C CA . SER A 1 126 ? -1.028 -31.516 -15.203 1 93.88 126 SER A CA 1
ATOM 948 C C . SER A 1 126 ? -1.352 -30.156 -15.812 1 93.88 126 SER A C 1
ATOM 950 O O . SER A 1 126 ? -1.052 -29.125 -15.227 1 93.88 126 SER A O 1
ATOM 952 N N . LYS A 1 127 ? -1.927 -30.203 -16.953 1 94.56 127 LYS A N 1
ATOM 953 C CA . LYS A 1 127 ? -2.293 -28.969 -17.641 1 94.56 127 LYS A CA 1
ATOM 954 C C . LYS A 1 127 ? -3.307 -28.172 -16.844 1 94.56 127 LYS A C 1
ATOM 956 O O . LYS A 1 127 ? -3.236 -26.938 -16.797 1 94.56 127 LYS A O 1
ATOM 961 N N . ASN A 1 128 ? -4.234 -28.859 -16.25 1 94.62 128 ASN A N 1
ATOM 962 C CA . ASN A 1 128 ? -5.227 -28.172 -15.422 1 94.62 128 ASN A CA 1
ATOM 963 C C . ASN A 1 128 ? -4.578 -27.516 -14.211 1 94.62 128 ASN A C 1
ATOM 965 O O . ASN A 1 128 ? -4.973 -26.422 -13.812 1 94.62 128 ASN A O 1
ATOM 969 N N . LEU A 1 129 ? -3.627 -28.219 -13.609 1 95.75 129 LEU A N 1
ATOM 970 C CA . LEU A 1 129 ? -2.889 -27.641 -12.492 1 95.75 129 LEU A CA 1
ATOM 971 C C . LEU A 1 129 ? -2.117 -26.391 -12.938 1 95.75 129 LEU A C 1
ATOM 973 O O . LEU A 1 129 ? -2.109 -25.375 -12.234 1 95.75 129 LEU A O 1
ATOM 977 N N . LEU A 1 130 ? -1.493 -26.5 -14.094 1 96.81 130 LEU A N 1
ATOM 978 C CA . LEU A 1 130 ? -0.772 -25.359 -14.664 1 96.81 130 LEU A CA 1
ATOM 979 C C . LEU A 1 130 ? -1.703 -24.172 -14.859 1 96.81 130 LEU A C 1
ATOM 981 O O . LEU A 1 130 ? -1.355 -23.047 -14.508 1 96.81 130 LEU A O 1
ATOM 985 N N . LEU A 1 131 ? -2.84 -24.438 -15.414 1 96.56 131 LEU A N 1
ATOM 986 C CA . LEU A 1 131 ? -3.83 -23.406 -15.664 1 96.56 131 LEU A CA 1
ATOM 987 C C . LEU A 1 131 ? -4.266 -22.75 -14.352 1 96.56 131 LEU A C 1
ATOM 989 O O . LEU A 1 131 ? -4.367 -21.516 -14.273 1 96.56 131 LEU A O 1
ATOM 993 N N . MET A 1 132 ? -4.484 -23.5 -13.391 1 95.88 132 MET A N 1
ATOM 994 C CA . MET A 1 132 ? -4.926 -23 -12.094 1 95.88 132 MET A CA 1
ATOM 995 C C . MET A 1 132 ? -3.863 -22.094 -11.469 1 95.88 132 MET A C 1
ATOM 997 O O . MET A 1 132 ? -4.176 -21.016 -10.961 1 95.88 132 MET A O 1
ATOM 1001 N N . LEU A 1 133 ? -2.652 -22.547 -11.477 1 96.75 133 LEU A N 1
ATOM 1002 C CA . LEU A 1 133 ? -1.567 -21.75 -10.914 1 96.75 133 LEU A CA 1
ATOM 1003 C C . LEU A 1 133 ? -1.373 -20.469 -11.703 1 96.75 133 LEU A C 1
ATOM 1005 O O . LEU A 1 133 ? -1.165 -19.406 -11.117 1 96.75 133 LEU A O 1
ATOM 1009 N N . SER A 1 134 ? -1.444 -20.625 -13.016 1 96.94 134 SER A N 1
ATOM 1010 C CA . SER A 1 134 ? -1.291 -19.453 -13.875 1 96.94 134 SER A CA 1
ATOM 1011 C C . SER A 1 134 ? -2.361 -18.406 -13.578 1 96.94 134 SER A C 1
ATOM 1013 O O . SER A 1 134 ? -2.061 -17.219 -13.484 1 96.94 134 SER A O 1
ATOM 1015 N N . GLU A 1 135 ? -3.586 -18.828 -13.453 1 95.75 135 GLU A N 1
ATOM 1016 C CA . GLU A 1 135 ? -4.691 -17.922 -13.164 1 95.75 135 GLU A CA 1
ATOM 1017 C C . GLU A 1 135 ? -4.508 -17.234 -11.812 1 95.75 135 GLU A C 1
ATOM 1019 O O . GLU A 1 135 ? -4.871 -16.078 -11.648 1 95.75 135 GLU A O 1
ATOM 1024 N N . ARG A 1 136 ? -3.969 -17.953 -10.922 1 95.75 136 ARG A N 1
ATOM 1025 C CA . ARG A 1 136 ? -3.695 -17.375 -9.609 1 95.75 136 ARG A CA 1
ATOM 1026 C C . ARG A 1 136 ? -2.633 -16.281 -9.703 1 95.75 136 ARG A C 1
ATOM 1028 O O . ARG A 1 136 ? -2.754 -15.234 -9.07 1 95.75 136 ARG A O 1
ATOM 1035 N N . ILE A 1 137 ? -1.594 -16.562 -10.484 1 96.31 137 ILE A N 1
ATOM 1036 C CA . ILE A 1 137 ? -0.553 -15.555 -10.68 1 96.31 137 ILE A CA 1
ATOM 1037 C C . ILE A 1 137 ? -1.147 -14.312 -11.344 1 96.31 137 ILE A C 1
ATOM 1039 O O . ILE A 1 137 ? -0.834 -13.18 -10.961 1 96.31 137 ILE A O 1
ATOM 1043 N N . ARG A 1 138 ? -2.01 -14.562 -12.297 1 95.56 138 ARG A N 1
ATOM 1044 C CA . ARG A 1 138 ? -2.646 -13.445 -12.992 1 95.56 138 ARG A CA 1
ATOM 1045 C C . ARG A 1 138 ? -3.471 -12.602 -12.023 1 95.56 138 ARG A C 1
ATOM 1047 O O . ARG A 1 138 ? -3.432 -11.367 -12.07 1 95.56 138 ARG A O 1
ATOM 1054 N N . SER A 1 139 ? -4.199 -13.25 -11.188 1 94.44 139 SER A N 1
ATOM 1055 C CA . SER A 1 139 ? -4.988 -12.539 -10.188 1 94.44 139 SER A CA 1
ATOM 1056 C C . SER A 1 139 ? -4.098 -11.742 -9.242 1 94.44 139 SER A C 1
ATOM 1058 O O . SER A 1 139 ? -4.43 -10.617 -8.867 1 94.44 139 SER A O 1
ATOM 1060 N N . HIS A 1 140 ? -2.963 -12.32 -8.875 1 93.69 140 HIS A N 1
ATOM 1061 C CA . HIS A 1 140 ? -2.016 -11.633 -8 1 93.69 140 HIS A CA 1
ATOM 1062 C C . HIS A 1 140 ? -1.423 -10.406 -8.695 1 93.69 140 HIS A C 1
ATOM 1064 O O . HIS A 1 140 ? -1.255 -9.359 -8.07 1 93.69 140 HIS A O 1
ATOM 1070 N N . ASN A 1 141 ? -1.107 -10.617 -9.984 1 93.31 141 ASN A N 1
ATOM 1071 C CA . ASN A 1 141 ? -0.613 -9.477 -10.75 1 93.31 141 ASN A CA 1
ATOM 1072 C C . ASN A 1 141 ? -1.604 -8.32 -10.727 1 93.31 141 ASN A C 1
ATOM 1074 O O . ASN A 1 141 ? -1.218 -7.168 -10.508 1 93.31 141 ASN A O 1
ATOM 1078 N N . HIS A 1 142 ? -2.84 -8.648 -10.914 1 90.5 142 HIS A N 1
ATOM 1079 C CA . HIS A 1 142 ? -3.883 -7.633 -10.898 1 90.5 142 HIS A CA 1
ATOM 1080 C C . HIS A 1 142 ? -3.99 -6.98 -9.523 1 90.5 142 HIS A C 1
ATOM 1082 O O . HIS A 1 142 ? -4.07 -5.754 -9.414 1 90.5 142 HIS A O 1
ATOM 1088 N N . PHE A 1 143 ? -3.939 -7.777 -8.484 1 87.19 143 PHE A N 1
ATOM 1089 C CA . PHE A 1 143 ? -3.996 -7.297 -7.113 1 87.19 143 PHE A CA 1
ATOM 1090 C C . PHE A 1 143 ? -2.834 -6.355 -6.82 1 87.19 143 PHE A C 1
ATOM 1092 O O . PHE A 1 143 ? -3.027 -5.277 -6.25 1 87.19 143 PHE A O 1
ATOM 1099 N N . ILE A 1 144 ? -1.678 -6.723 -7.188 1 87.12 144 ILE A N 1
ATOM 1100 C CA . ILE A 1 144 ? -0.462 -5.961 -6.93 1 87.12 144 ILE A CA 1
ATOM 1101 C C . ILE A 1 144 ? -0.51 -4.637 -7.688 1 87.12 144 ILE A C 1
ATOM 1103 O O . ILE A 1 144 ? -0.204 -3.58 -7.129 1 87.12 144 ILE A O 1
ATOM 1107 N N . ALA A 1 145 ? -0.891 -4.715 -8.922 1 85.94 145 ALA A N 1
ATOM 1108 C CA . ALA A 1 145 ? -1.007 -3.502 -9.727 1 85.94 145 ALA A CA 1
ATOM 1109 C C . ALA A 1 145 ? -1.955 -2.498 -9.078 1 85.94 145 ALA A C 1
ATOM 1111 O O . ALA A 1 145 ? -1.639 -1.31 -8.977 1 85.94 145 ALA A O 1
ATOM 1112 N N . GLU A 1 146 ? -3.061 -2.955 -8.602 1 82.25 146 GLU A N 1
ATOM 1113 C CA . GLU A 1 146 ? -4.066 -2.096 -7.988 1 82.25 146 GLU A CA 1
ATOM 1114 C C . GLU A 1 146 ? -3.588 -1.559 -6.645 1 82.25 146 GLU A C 1
ATOM 1116 O O . GLU A 1 146 ? -3.785 -0.383 -6.332 1 82.25 146 GLU A O 1
ATOM 1121 N N . SER A 1 147 ? -3.031 -2.455 -5.887 1 75.06 147 SER A N 1
ATOM 1122 C CA . SER A 1 147 ? -2.574 -2.09 -4.551 1 75.06 147 SER A CA 1
ATOM 1123 C C . SER A 1 147 ? -1.441 -1.069 -4.613 1 75.06 147 SER A C 1
ATOM 1125 O O . SER A 1 147 ? -1.376 -0.155 -3.791 1 75.06 147 SER A O 1
ATOM 1127 N N . PHE A 1 148 ? -0.494 -1.223 -5.527 1 71 148 PHE A N 1
ATOM 1128 C CA . PHE A 1 148 ? 0.616 -0.288 -5.676 1 71 148 PHE A CA 1
ATOM 1129 C C . PHE A 1 148 ? 0.104 1.116 -5.973 1 71 148 PHE A C 1
ATOM 1131 O O . PHE A 1 148 ? 0.64 2.1 -5.457 1 71 148 PHE A O 1
ATOM 1138 N N . GLY A 1 149 ? -0.899 1.166 -6.855 1 67.44 149 GLY A N 1
ATOM 1139 C CA . GLY A 1 149 ? -1.523 2.463 -7.066 1 67.44 149 GLY A CA 1
ATOM 1140 C C . GLY A 1 149 ? -2.01 3.107 -5.781 1 67.44 149 GLY A C 1
ATOM 1141 O O . GLY A 1 149 ? -1.756 4.289 -5.543 1 67.44 149 GLY A O 1
ATOM 1142 N N . ASP A 1 150 ? -2.574 2.35 -4.965 1 69.31 150 ASP A N 1
ATOM 1143 C CA . ASP A 1 150 ? -3.074 2.822 -3.678 1 69.31 150 ASP A CA 1
ATOM 1144 C C . ASP A 1 150 ? -1.925 3.199 -2.746 1 69.31 150 ASP A C 1
ATOM 1146 O O . ASP A 1 150 ? -1.971 4.238 -2.086 1 69.31 150 ASP A O 1
ATOM 1150 N N . LEU A 1 151 ? -0.947 2.309 -2.762 1 65.75 151 LEU A N 1
ATOM 1151 C CA . LEU A 1 151 ? 0.207 2.521 -1.894 1 65.75 151 LEU A CA 1
ATOM 1152 C C . LEU A 1 151 ? 0.901 3.838 -2.223 1 65.75 151 LEU A C 1
ATOM 1154 O O . LEU A 1 151 ? 1.252 4.602 -1.32 1 65.75 151 LEU A O 1
ATOM 1158 N N . LEU A 1 152 ? 1.04 4.055 -3.48 1 64.44 152 LEU A N 1
ATOM 1159 C CA . LEU A 1 152 ? 1.689 5.293 -3.893 1 64.44 152 LEU A CA 1
ATOM 1160 C C . LEU A 1 152 ? 0.887 6.508 -3.434 1 64.44 152 LEU A C 1
ATOM 1162 O O . LEU A 1 152 ? 1.46 7.496 -2.971 1 64.44 152 LEU A O 1
ATOM 1166 N N . LYS A 1 153 ? -0.382 6.43 -3.547 1 66.06 153 LYS A N 1
ATOM 1167 C CA . LYS A 1 153 ? -1.269 7.492 -3.08 1 66.06 153 LYS A CA 1
ATOM 1168 C C . LYS A 1 153 ? -1.152 7.684 -1.571 1 66.06 153 LYS A C 1
ATOM 1170 O O . LYS A 1 153 ? -1.042 8.812 -1.09 1 66.06 153 LYS A O 1
ATOM 1175 N N . TYR A 1 154 ? -1.144 6.574 -0.854 1 66.81 154 TYR A N 1
ATOM 1176 C CA . TYR A 1 154 ? -1.058 6.645 0.601 1 66.81 154 TYR A CA 1
ATOM 1177 C C . TYR A 1 154 ? 0.302 7.172 1.042 1 66.81 154 TYR A C 1
ATOM 1179 O O . TYR A 1 154 ? 0.395 7.938 2.006 1 66.81 154 TYR A O 1
ATOM 1187 N N . GLU A 1 155 ? 1.245 6.691 0.379 1 64.94 155 GLU A N 1
ATOM 1188 C CA . GLU A 1 155 ? 2.586 7.184 0.685 1 64.94 155 GLU A CA 1
ATOM 1189 C C . GLU A 1 155 ? 2.67 8.695 0.519 1 64.94 155 GLU A C 1
ATOM 1191 O O . GLU A 1 155 ? 3.205 9.391 1.383 1 64.94 155 GLU A O 1
ATOM 1196 N N . ARG A 1 156 ? 2.068 9.109 -0.576 1 65.81 156 ARG A N 1
ATOM 1197 C CA . ARG A 1 156 ? 2.072 10.547 -0.814 1 65.81 156 ARG A CA 1
ATOM 1198 C C . ARG A 1 156 ? 1.309 11.281 0.28 1 65.81 156 ARG A C 1
ATOM 1200 O O . ARG A 1 156 ? 1.792 12.281 0.816 1 65.81 156 ARG A O 1
ATOM 1207 N N . ASN A 1 157 ? 0.186 10.758 0.555 1 72 157 ASN A N 1
ATOM 1208 C CA . ASN A 1 157 ? -0.659 11.398 1.558 1 72 157 ASN A CA 1
ATOM 1209 C C . ASN A 1 157 ? -0.034 11.32 2.947 1 72 157 ASN A C 1
ATOM 1211 O O . ASN A 1 157 ? -0.264 12.195 3.785 1 72 157 ASN A O 1
ATOM 1215 N N . ALA A 1 158 ? 0.741 10.312 3.104 1 74.69 158 ALA A N 1
ATOM 1216 C CA . ALA A 1 158 ? 1.343 10.07 4.41 1 74.69 158 ALA A CA 1
ATOM 1217 C C . ALA A 1 158 ? 2.49 11.039 4.68 1 74.69 158 ALA A C 1
ATOM 1219 O O . ALA A 1 158 ? 2.826 11.312 5.836 1 74.69 158 ALA A O 1
ATOM 1220 N N . SER A 1 159 ? 2.963 11.562 3.619 1 81 159 SER A N 1
ATOM 1221 C CA . SER A 1 159 ? 4.195 12.312 3.832 1 81 159 SER A CA 1
ATOM 1222 C C . SER A 1 159 ? 4.066 13.75 3.326 1 81 159 SER A C 1
ATOM 1224 O O . SER A 1 159 ? 4.988 14.555 3.482 1 81 159 SER A O 1
ATOM 1226 N N . THR A 1 160 ? 2.934 14.023 2.742 1 86.25 160 THR A N 1
ATOM 1227 C CA . THR A 1 160 ? 2.789 15.359 2.172 1 86.25 160 THR A CA 1
ATOM 1228 C C . THR A 1 160 ? 1.636 16.109 2.834 1 86.25 160 THR A C 1
ATOM 1230 O O . THR A 1 160 ? 0.683 15.492 3.316 1 86.25 160 THR A O 1
ATOM 1233 N N . ASP A 1 161 ? 1.799 17.391 2.898 1 86.19 161 ASP A N 1
ATOM 1234 C CA . ASP A 1 161 ? 0.728 18.266 3.35 1 86.19 161 ASP A CA 1
ATOM 1235 C C . ASP A 1 161 ? -0.301 18.5 2.242 1 86.19 161 ASP A C 1
ATOM 1237 O O . ASP A 1 161 ? 0.046 18.938 1.145 1 86.19 161 ASP A O 1
ATOM 1241 N N . ALA A 1 162 ? -1.48 18.188 2.543 1 79.81 162 ALA A N 1
ATOM 1242 C CA . ALA A 1 162 ? -2.547 18.172 1.545 1 79.81 162 ALA A CA 1
ATOM 1243 C C . ALA A 1 162 ? -2.748 19.562 0.944 1 79.81 162 ALA A C 1
ATOM 1245 O O . ALA A 1 162 ? -3.127 19.703 -0.222 1 79.81 162 ALA A O 1
ATOM 1246 N N . LEU A 1 163 ? -2.463 20.578 1.654 1 83 163 LEU A N 1
ATOM 1247 C CA . LEU A 1 163 ? -2.732 21.938 1.204 1 83 163 LEU A CA 1
ATOM 1248 C C . LEU A 1 163 ? -1.595 22.453 0.332 1 83 163 LEU A C 1
ATOM 1250 O O . LEU A 1 163 ? -1.836 23.047 -0.722 1 83 163 LEU A O 1
ATOM 1254 N N . THR A 1 164 ? -0.404 22.188 0.678 1 91.25 164 THR A N 1
ATOM 1255 C CA . THR A 1 164 ? 0.721 22.891 0.063 1 91.25 164 THR A CA 1
ATOM 1256 C C . THR A 1 164 ? 1.532 21.938 -0.813 1 91.25 164 THR A C 1
ATOM 1258 O O . THR A 1 164 ? 2.344 22.375 -1.629 1 91.25 164 THR A O 1
ATOM 1261 N N . GLY A 1 165 ? 1.362 20.672 -0.556 1 88.69 165 GLY A N 1
ATOM 1262 C CA . GLY A 1 165 ? 2.137 19.703 -1.303 1 88.69 165 GLY A CA 1
ATOM 1263 C C . GLY A 1 165 ? 3.52 19.469 -0.726 1 88.69 165 GLY A C 1
ATOM 1264 O O . GLY A 1 165 ? 4.242 18.578 -1.171 1 88.69 165 GLY A O 1
ATOM 1265 N N . LEU A 1 166 ? 3.943 20.266 0.223 1 93 166 LEU A N 1
ATOM 1266 C CA . LEU A 1 166 ? 5.215 20.047 0.903 1 93 166 LEU A CA 1
ATOM 1267 C C . LEU A 1 166 ? 5.16 18.812 1.784 1 93 166 LEU A C 1
ATOM 1269 O O . LEU A 1 166 ? 4.102 18.203 1.935 1 93 166 LEU A O 1
ATOM 1273 N N . GLY A 1 167 ? 6.348 18.406 2.24 1 90.31 167 GLY A N 1
ATOM 1274 C CA . GLY A 1 167 ? 6.305 17.375 3.254 1 90.31 167 GLY A CA 1
ATOM 1275 C C . GLY A 1 167 ? 5.465 17.734 4.461 1 90.31 167 GLY A C 1
ATOM 1276 O O . GLY A 1 167 ? 5.254 18.922 4.734 1 90.31 167 GLY A O 1
ATOM 1277 N N . ASN A 1 168 ? 4.93 16.766 5.094 1 88.62 168 ASN A N 1
ATOM 1278 C CA . ASN A 1 168 ? 4.188 17 6.332 1 88.62 168 ASN A CA 1
ATOM 1279 C C . ASN A 1 168 ? 5.02 16.641 7.559 1 88.62 168 ASN A C 1
ATOM 1281 O O . ASN A 1 168 ? 6.223 16.391 7.445 1 88.62 168 ASN A O 1
ATOM 1285 N N . ARG A 1 169 ? 4.457 16.734 8.664 1 85.94 169 ARG A N 1
ATOM 1286 C CA . ARG A 1 169 ? 5.168 16.484 9.914 1 85.94 169 ARG A CA 1
ATOM 1287 C C . ARG A 1 169 ? 5.727 15.062 9.953 1 85.94 169 ARG A C 1
ATOM 1289 O O . ARG A 1 169 ? 6.805 14.828 10.5 1 85.94 169 ARG A O 1
ATOM 1296 N N . HIS A 1 170 ? 4.953 14.133 9.383 1 83.06 170 HIS A N 1
ATOM 1297 C CA . HIS A 1 170 ? 5.449 12.758 9.312 1 83.06 170 HIS A CA 1
ATOM 1298 C C . HIS A 1 170 ? 6.738 12.68 8.5 1 83.06 170 HIS A C 1
ATOM 1300 O O . HIS A 1 170 ? 7.668 11.969 8.875 1 83.06 170 HIS A O 1
ATOM 1306 N N . ALA A 1 171 ? 6.688 13.375 7.398 1 85.62 171 ALA A N 1
ATOM 1307 C CA . ALA A 1 171 ? 7.883 13.414 6.559 1 85.62 171 ALA A CA 1
ATOM 1308 C C . ALA A 1 171 ? 9.078 13.961 7.328 1 85.62 171 ALA A C 1
ATOM 1310 O O . ALA A 1 171 ? 10.203 13.477 7.172 1 85.62 171 ALA A O 1
ATOM 1311 N N . MET A 1 172 ? 8.836 14.914 8.086 1 89.75 172 MET A N 1
ATOM 1312 C CA . MET A 1 172 ? 9.906 15.508 8.883 1 89.75 172 MET A CA 1
ATOM 1313 C C . MET A 1 172 ? 10.5 14.492 9.844 1 89.75 172 MET A C 1
ATOM 1315 O O . MET A 1 172 ? 11.727 14.328 9.906 1 89.75 172 MET A O 1
ATOM 1319 N N . VAL A 1 173 ? 9.68 13.852 10.57 1 83.5 173 VAL A N 1
ATOM 1320 C CA . VAL A 1 173 ? 10.102 12.914 11.602 1 83.5 173 VAL A CA 1
ATOM 1321 C C . VAL A 1 173 ? 10.852 11.75 10.969 1 83.5 173 VAL A C 1
ATOM 1323 O O . VAL A 1 173 ? 11.805 11.219 11.555 1 83.5 173 VAL A O 1
ATOM 1326 N N . ASP A 1 174 ? 10.523 11.445 9.797 1 81.06 174 ASP A N 1
ATOM 1327 C CA . ASP A 1 174 ? 11.102 10.281 9.125 1 81.06 174 ASP A CA 1
ATOM 1328 C C . ASP A 1 174 ? 12.383 10.664 8.383 1 81.06 174 ASP A C 1
ATOM 1330 O O . ASP A 1 174 ? 13.367 9.922 8.422 1 81.06 174 ASP A O 1
ATOM 1334 N N . GLU A 1 175 ? 12.375 11.75 7.719 1 87.81 175 GLU A N 1
ATOM 1335 C CA . GLU A 1 175 ? 13.43 12.062 6.754 1 87.81 175 GLU A CA 1
ATOM 1336 C C . GLU A 1 175 ? 14.539 12.898 7.398 1 87.81 175 GLU A C 1
ATOM 1338 O O . GLU A 1 175 ? 15.703 12.773 7.031 1 87.81 175 GLU A O 1
ATOM 1343 N N . PHE A 1 176 ? 14.172 13.703 8.344 1 94.25 176 PHE A N 1
ATOM 1344 C CA . PHE A 1 176 ? 15.141 14.656 8.859 1 94.25 176 PHE A CA 1
ATOM 1345 C C . PHE A 1 176 ? 16.25 13.938 9.617 1 94.25 176 PHE A C 1
ATOM 1347 O O . PHE A 1 176 ? 17.438 14.195 9.391 1 94.25 176 PHE A O 1
ATOM 1354 N N . PRO A 1 177 ? 15.914 12.984 10.523 1 91.31 177 PRO A N 1
ATOM 1355 C CA . PRO A 1 177 ? 16.984 12.289 11.242 1 91.31 177 PRO A CA 1
ATOM 1356 C C . PRO A 1 177 ? 17.938 11.539 10.312 1 91.31 177 PRO A C 1
ATOM 1358 O O . PRO A 1 177 ? 19.156 11.547 10.531 1 91.31 177 PRO A O 1
ATOM 1361 N N . ALA A 1 178 ? 17.391 10.93 9.32 1 90.06 178 ALA A N 1
ATOM 1362 C CA . ALA A 1 178 ? 18.203 10.195 8.359 1 90.06 178 ALA A CA 1
ATOM 1363 C C . ALA A 1 178 ? 19.172 11.125 7.637 1 90.06 178 ALA A C 1
ATOM 1365 O O . ALA A 1 178 ? 20.344 10.781 7.434 1 90.06 178 ALA A O 1
ATOM 1366 N N . GLU A 1 179 ? 18.688 12.281 7.246 1 92.81 179 GLU A N 1
ATOM 1367 C CA . GLU A 1 179 ? 19.531 13.258 6.551 1 92.81 179 GLU A CA 1
ATOM 1368 C C . GLU A 1 179 ? 20.609 13.828 7.473 1 92.81 179 GLU A C 1
ATOM 1370 O O . GLU A 1 179 ? 21.719 14.117 7.031 1 92.81 179 GLU A O 1
ATOM 1375 N N . ILE A 1 180 ? 20.281 14.023 8.688 1 94.56 180 ILE A N 1
ATOM 1376 C CA . ILE A 1 180 ? 21.234 14.516 9.68 1 94.56 180 ILE A CA 1
ATOM 1377 C C . ILE A 1 180 ? 22.344 13.484 9.891 1 94.56 180 ILE A C 1
ATOM 1379 O O . ILE A 1 180 ? 23.516 13.828 9.914 1 94.56 180 ILE A O 1
ATOM 1383 N N . ALA A 1 181 ? 21.938 12.258 10.023 1 91.94 181 ALA A N 1
ATOM 1384 C CA . ALA A 1 181 ? 22.891 11.18 10.203 1 91.94 181 ALA A CA 1
ATOM 1385 C C . ALA A 1 181 ? 23.844 11.086 9.008 1 91.94 181 ALA A C 1
ATOM 1387 O O . ALA A 1 181 ? 25.047 10.875 9.18 1 91.94 181 ALA A O 1
ATOM 1388 N N . ARG A 1 182 ? 23.281 11.219 7.871 1 91.38 182 ARG A N 1
ATOM 1389 C CA . ARG A 1 182 ? 24.078 11.188 6.645 1 91.38 182 ARG A CA 1
ATOM 1390 C C . ARG A 1 182 ? 25.094 12.312 6.625 1 91.38 182 ARG A C 1
ATOM 1392 O O . ARG A 1 182 ? 26.266 12.086 6.309 1 91.38 182 ARG A O 1
ATOM 1399 N N . CYS A 1 183 ? 24.672 13.492 6.926 1 93 183 CYS A N 1
ATOM 1400 C CA . CYS A 1 183 ? 25.578 14.648 6.953 1 93 183 CYS A CA 1
ATOM 1401 C C . CYS A 1 183 ? 26.672 14.461 7.992 1 93 183 CYS A C 1
ATOM 1403 O O . CYS A 1 183 ? 27.828 14.812 7.754 1 93 183 CYS A O 1
ATOM 1405 N N . ARG A 1 184 ? 26.281 13.938 9.102 1 90.62 184 ARG A N 1
ATOM 1406 C CA . ARG A 1 184 ? 27.25 13.695 10.164 1 90.62 184 ARG A CA 1
ATOM 1407 C C . ARG A 1 184 ? 28.328 12.711 9.711 1 90.62 184 ARG A C 1
ATOM 1409 O O . ARG A 1 184 ? 29.516 12.922 9.961 1 90.62 184 ARG A O 1
ATOM 1416 N N . LYS A 1 185 ? 27.922 11.695 9.125 1 89.81 185 LYS A N 1
ATOM 1417 C CA . LYS A 1 185 ? 28.844 10.68 8.617 1 89.81 185 LYS A CA 1
ATOM 1418 C C . LYS A 1 185 ? 29.828 11.281 7.621 1 89.81 185 LYS A C 1
ATOM 1420 O O . LYS A 1 185 ? 31 10.906 7.594 1 89.81 185 LYS A O 1
ATOM 1425 N N . ASN A 1 186 ? 29.344 12.258 6.879 1 92.31 186 ASN A N 1
ATOM 1426 C CA . ASN A 1 186 ? 30.156 12.875 5.836 1 92.31 186 ASN A CA 1
ATOM 1427 C C . ASN A 1 186 ? 30.828 14.156 6.328 1 92.31 186 ASN A C 1
ATOM 1429 O O . ASN A 1 186 ? 31.438 14.875 5.543 1 92.31 186 ASN A O 1
ATOM 1433 N N . ARG A 1 187 ? 30.656 14.523 7.527 1 91.69 187 ARG A N 1
ATOM 1434 C CA . ARG A 1 187 ? 31.203 15.727 8.141 1 91.69 187 ARG A CA 1
ATOM 1435 C C . ARG A 1 187 ? 30.734 16.984 7.402 1 91.69 187 ARG A C 1
ATOM 1437 O O . ARG A 1 187 ? 31.547 17.875 7.121 1 91.69 187 ARG A O 1
ATOM 1444 N N . GLU A 1 188 ? 29.469 16.922 7 1 94.62 188 GLU A N 1
ATOM 1445 C CA . GLU A 1 188 ? 28.828 18.062 6.34 1 94.62 188 GLU A CA 1
ATOM 1446 C C . GLU A 1 188 ? 28 18.875 7.32 1 94.62 188 GLU A C 1
ATOM 1448 O O . GLU A 1 188 ? 27.406 18.328 8.25 1 94.62 188 GLU A O 1
ATOM 1453 N N . ALA A 1 189 ? 28.016 20.156 7.09 1 96.06 189 ALA A N 1
ATOM 1454 C CA . ALA A 1 189 ? 27.156 21.016 7.902 1 96.06 189 ALA A CA 1
ATOM 1455 C C . ALA A 1 189 ? 25.688 20.75 7.602 1 96.06 189 ALA A C 1
ATOM 1457 O O . ALA A 1 189 ? 25.344 20.25 6.527 1 96.06 189 ALA A O 1
ATOM 1458 N N . VAL A 1 190 ? 24.891 20.969 8.602 1 96.94 190 VAL A N 1
ATOM 1459 C CA . VAL A 1 190 ? 23.453 20.891 8.438 1 96.94 190 VAL A CA 1
ATOM 1460 C C . VAL A 1 190 ? 22.781 22.078 9.133 1 96.94 190 VAL A C 1
ATOM 1462 O O . VAL A 1 190 ? 23.047 22.344 10.312 1 96.94 190 VAL A O 1
ATOM 1465 N N . SER A 1 191 ? 22.016 22.797 8.383 1 98.06 191 SER A N 1
ATOM 1466 C CA . SER A 1 191 ? 21.25 23.891 8.977 1 98.06 191 SER A CA 1
ATOM 1467 C C . SER A 1 191 ? 19.75 23.688 8.789 1 98.06 191 SER A C 1
ATOM 1469 O O . SER A 1 191 ? 19.328 22.891 7.941 1 98.06 191 SER A O 1
ATOM 1471 N N . MET A 1 192 ? 19.016 24.344 9.641 1 97.69 192 MET A N 1
ATOM 1472 C CA . MET A 1 192 ? 17.562 24.297 9.586 1 97.69 192 MET A CA 1
ATOM 1473 C C . MET A 1 192 ? 16.969 25.719 9.641 1 97.69 192 MET A C 1
ATOM 1475 O O . MET A 1 192 ? 17.516 26.578 10.32 1 97.69 192 MET A O 1
ATOM 1479 N N . ILE A 1 193 ? 15.945 25.891 8.867 1 97.69 193 ILE A N 1
ATOM 1480 C CA . ILE A 1 193 ? 15.188 27.141 8.906 1 97.69 193 ILE A CA 1
ATOM 1481 C C . ILE A 1 193 ? 13.758 26.859 9.352 1 97.69 193 ILE A C 1
ATOM 1483 O O . ILE A 1 193 ? 13.047 26.062 8.734 1 97.69 193 ILE A O 1
ATOM 1487 N N . MET A 1 194 ? 13.375 27.422 10.453 1 95.88 194 MET A N 1
ATOM 1488 C CA . MET A 1 194 ? 11.977 27.453 10.844 1 95.88 194 MET A CA 1
ATOM 1489 C C . MET A 1 194 ? 11.281 28.688 10.305 1 95.88 194 MET A C 1
ATOM 1491 O O . MET A 1 194 ? 11.797 29.797 10.43 1 95.88 194 MET A O 1
ATOM 1495 N N . VAL A 1 195 ? 10.148 28.469 9.664 1 95.5 195 VAL A N 1
ATOM 1496 C CA . VAL A 1 195 ? 9.422 29.547 9.008 1 95.5 195 VAL A CA 1
ATOM 1497 C C . VAL A 1 195 ? 8.031 29.688 9.633 1 95.5 195 VAL A C 1
ATOM 1499 O O . VAL A 1 195 ? 7.355 28.672 9.875 1 95.5 195 VAL A O 1
ATOM 1502 N N . ASP A 1 196 ? 7.641 30.828 9.922 1 93.5 196 ASP A N 1
ATOM 1503 C CA . ASP A 1 196 ? 6.297 31.125 10.406 1 93.5 196 ASP A CA 1
ATOM 1504 C C . ASP A 1 196 ? 5.648 32.25 9.586 1 93.5 196 ASP A C 1
ATOM 1506 O O . ASP A 1 196 ? 6.297 33.219 9.258 1 93.5 196 ASP A O 1
ATOM 1510 N N . VAL A 1 197 ? 4.434 32.062 9.242 1 92.81 197 VAL A N 1
ATOM 1511 C CA . VAL A 1 197 ? 3.684 33.125 8.562 1 92.81 197 VAL A CA 1
ATOM 1512 C C . VAL A 1 197 ? 3.172 34.125 9.586 1 92.81 197 VAL A C 1
ATOM 1514 O O . VAL A 1 197 ? 2.363 33.781 10.453 1 92.81 197 VAL A O 1
ATOM 1517 N N . ASP A 1 198 ? 3.602 35.375 9.414 1 91.69 198 ASP A N 1
ATOM 1518 C CA . ASP A 1 198 ? 3.328 36.406 10.406 1 91.69 198 ASP A CA 1
ATOM 1519 C C . ASP A 1 198 ? 1.842 36.75 10.438 1 91.69 198 ASP A C 1
ATOM 1521 O O . ASP A 1 198 ? 1.236 37.031 9.398 1 91.69 198 ASP A O 1
ATOM 1525 N N . ASN A 1 199 ? 1.283 36.719 11.672 1 88.81 199 ASN A N 1
ATOM 1526 C CA . ASN A 1 199 ? -0.085 37.156 11.93 1 88.81 199 ASN A CA 1
ATOM 1527 C C . ASN A 1 199 ? -1.092 36.375 11.094 1 88.81 199 ASN A C 1
ATOM 1529 O O . ASN A 1 199 ? -2.045 36.938 10.562 1 88.81 199 ASN A O 1
ATOM 1533 N N . PHE A 1 200 ? -0.833 35.125 11.008 1 88.44 200 PHE A N 1
ATOM 1534 C CA . PHE A 1 200 ? -1.64 34.312 10.109 1 88.44 200 PHE A CA 1
ATOM 1535 C C . PHE A 1 200 ? -3.064 34.188 10.633 1 88.44 200 PHE A C 1
ATOM 1537 O O . PHE A 1 200 ? -4.02 34.156 9.859 1 88.44 200 PHE A O 1
ATOM 1544 N N . LYS A 1 201 ? -3.162 34 11.93 1 81.75 201 LYS A N 1
ATOM 1545 C CA . LYS A 1 201 ? -4.508 33.906 12.492 1 81.75 201 LYS A CA 1
ATOM 1546 C C . LYS A 1 201 ? -5.312 35.188 12.195 1 81.75 201 LYS A C 1
ATOM 1548 O O . LYS A 1 201 ? -6.484 35.094 11.828 1 81.75 201 LYS A O 1
ATOM 1553 N N . THR A 1 202 ? -4.703 36.281 12.477 1 81.5 202 THR A N 1
ATOM 1554 C CA . THR A 1 202 ? -5.34 37.562 12.18 1 81.5 202 THR A CA 1
ATOM 1555 C C . THR A 1 202 ? -5.711 37.656 10.703 1 81.5 202 THR A C 1
ATOM 1557 O O . THR A 1 202 ? -6.773 38.156 10.352 1 81.5 202 THR A O 1
ATOM 1560 N N . PHE A 1 203 ? -4.812 37.188 9.898 1 84.06 203 PHE A N 1
ATOM 1561 C CA . PHE A 1 203 ? -5.074 37.156 8.461 1 84.06 203 PHE A CA 1
ATOM 1562 C C . PHE A 1 203 ? -6.32 36.344 8.164 1 84.06 203 PHE A C 1
ATOM 1564 O O . PHE A 1 203 ? -7.199 36.781 7.422 1 84.06 203 PHE A O 1
ATOM 1571 N N . ASN A 1 204 ? -6.418 35.156 8.758 1 81.38 204 ASN A N 1
ATOM 1572 C CA . ASN A 1 204 ? -7.57 34.281 8.539 1 81.38 204 ASN A CA 1
ATOM 1573 C C . ASN A 1 204 ? -8.859 34.938 9.047 1 81.38 204 ASN A C 1
ATOM 1575 O O . ASN A 1 204 ? -9.914 34.781 8.438 1 81.38 204 ASN A O 1
ATOM 1579 N N . ASP A 1 205 ? -8.711 35.531 10.148 1 73.94 205 ASP A N 1
ATOM 1580 C CA . ASP A 1 205 ? -9.867 36.219 10.734 1 73.94 205 ASP A CA 1
ATOM 1581 C C . ASP A 1 205 ? -10.406 37.312 9.812 1 73.94 205 ASP A C 1
ATOM 1583 O O . ASP A 1 205 ? -11.617 37.531 9.742 1 73.94 205 ASP A O 1
ATOM 1587 N N . GLN A 1 206 ? -9.484 37.938 9.203 1 75.69 206 GLN A N 1
ATOM 1588 C CA . GLN A 1 206 ? -9.836 39.094 8.375 1 75.69 206 GLN A CA 1
ATOM 1589 C C . GLN A 1 206 ? -10.289 38.656 6.984 1 75.69 206 GLN A C 1
ATOM 1591 O O . GLN A 1 206 ? -11.234 39.219 6.426 1 75.69 206 GLN A O 1
ATOM 1596 N N . PHE A 1 207 ? -9.648 37.656 6.402 1 76.94 207 PHE A N 1
ATOM 1597 C CA . PHE A 1 207 ? -9.867 37.375 4.992 1 76.94 207 PHE A CA 1
ATOM 1598 C C . PHE A 1 207 ? -10.508 36 4.824 1 76.94 207 PHE A C 1
ATOM 1600 O O . PHE A 1 207 ? -10.922 35.625 3.721 1 76.94 207 PHE A O 1
ATOM 1607 N N . GLY A 1 208 ? -10.594 35.25 5.887 1 73.81 208 GLY A N 1
ATOM 1608 C CA . GLY A 1 208 ? -11.18 33.906 5.828 1 73.81 208 GLY A CA 1
ATOM 1609 C C . GLY A 1 208 ? -10.156 32.812 5.641 1 73.81 208 GLY A C 1
ATOM 1610 O O . GLY A 1 208 ? -9.031 33.062 5.211 1 73.81 208 GLY A O 1
ATOM 1611 N N . HIS A 1 209 ? -10.555 31.562 5.832 1 75.94 209 HIS A N 1
ATOM 1612 C CA . HIS A 1 209 ? -9.648 30.422 5.797 1 75.94 209 HIS A CA 1
ATOM 1613 C C . HIS A 1 209 ? -9.258 30.078 4.363 1 75.94 209 HIS A C 1
ATOM 1615 O O . HIS A 1 209 ? -8.164 29.562 4.125 1 75.94 209 HIS A O 1
ATOM 1621 N N . VAL A 1 210 ? -10.125 30.281 3.529 1 76.25 210 VAL A N 1
ATOM 1622 C CA . VAL A 1 210 ? -9.805 30.016 2.133 1 76.25 210 VAL A CA 1
ATOM 1623 C C . VAL A 1 210 ? -8.641 30.891 1.683 1 76.25 210 VAL A C 1
ATOM 1625 O O . VAL A 1 210 ? -7.727 30.422 1.003 1 76.25 210 VAL A O 1
ATOM 1628 N N . ALA A 1 211 ? -8.75 32.156 2.031 1 80.38 211 ALA A N 1
ATOM 1629 C CA . ALA A 1 211 ? -7.648 33.094 1.746 1 80.38 211 ALA A CA 1
ATOM 1630 C C . ALA A 1 211 ? -6.375 32.656 2.463 1 80.38 211 ALA A C 1
ATOM 1632 O O . ALA A 1 211 ? -5.277 32.781 1.918 1 80.38 211 ALA A O 1
ATOM 1633 N N . GLY A 1 212 ? -6.586 32.188 3.631 1 85.62 212 GLY A N 1
ATOM 1634 C CA . GLY A 1 212 ? -5.457 31.656 4.371 1 85.62 212 GLY A CA 1
ATOM 1635 C C . GLY A 1 212 ? -4.793 30.484 3.678 1 85.62 212 GLY A C 1
ATOM 1636 O O . GLY A 1 212 ? -3.566 30.406 3.598 1 85.62 212 GLY A O 1
ATOM 1637 N N . ASP A 1 213 ? -5.57 29.656 3.135 1 84.56 213 ASP A N 1
ATOM 1638 C CA . ASP A 1 213 ? -5.051 28.516 2.393 1 84.56 213 ASP A CA 1
ATOM 1639 C C . ASP A 1 213 ? -4.242 28.969 1.181 1 84.56 213 ASP A C 1
ATOM 1641 O O . ASP A 1 213 ? -3.193 28.391 0.876 1 84.56 213 ASP A O 1
ATOM 1645 N N . ARG A 1 214 ? -4.754 29.859 0.53 1 85.81 214 ARG A N 1
ATOM 1646 C CA . ARG A 1 214 ? -4.047 30.391 -0.629 1 85.81 214 ARG A CA 1
ATOM 1647 C C . ARG A 1 214 ? -2.713 31 -0.221 1 85.81 214 ARG A C 1
ATOM 1649 O O . ARG A 1 214 ? -1.72 30.875 -0.941 1 85.81 214 ARG A O 1
ATOM 1656 N N . ALA A 1 215 ? -2.764 31.703 0.872 1 89 215 ALA A N 1
ATOM 1657 C CA . ALA A 1 215 ? -1.54 32.312 1.388 1 89 215 ALA A CA 1
ATOM 1658 C C . ALA A 1 215 ? -0.488 31.25 1.694 1 89 215 ALA A C 1
ATOM 1660 O O . ALA A 1 215 ? 0.679 31.406 1.324 1 89 215 ALA A O 1
ATOM 1661 N N . LEU A 1 216 ? -0.902 30.281 2.381 1 92 216 LEU A N 1
ATOM 1662 C CA . LEU A 1 216 ? 0.008 29.188 2.732 1 92 216 LEU A CA 1
ATOM 1663 C C . LEU A 1 216 ? 0.578 28.531 1.479 1 92 216 LEU A C 1
ATOM 1665 O O . LEU A 1 216 ? 1.764 28.188 1.436 1 92 216 LEU A O 1
ATOM 1669 N N . THR A 1 217 ? -0.251 28.328 0.484 1 92.12 217 THR A N 1
ATOM 1670 C CA . THR A 1 217 ? 0.182 27.75 -0.778 1 92.12 217 THR A CA 1
ATOM 1671 C C . THR A 1 217 ? 1.206 28.641 -1.47 1 92.12 217 THR A C 1
ATOM 1673 O O . THR A 1 217 ? 2.176 28.156 -2.051 1 92.12 217 THR A O 1
ATOM 1676 N N . ALA A 1 218 ? 0.965 29.891 -1.419 1 89.69 218 ALA A N 1
ATOM 1677 C CA . ALA A 1 218 ? 1.898 30.859 -1.999 1 89.69 218 ALA A CA 1
ATOM 1678 C C . ALA A 1 218 ? 3.254 30.797 -1.303 1 89.69 218 ALA A C 1
ATOM 1680 O O . ALA A 1 218 ? 4.297 30.828 -1.959 1 89.69 218 ALA A O 1
ATOM 1681 N N . VAL A 1 219 ? 3.221 30.781 -0.003 1 92.62 219 VAL A N 1
ATOM 1682 C CA . VAL A 1 219 ? 4.457 30.672 0.766 1 92.62 219 VAL A CA 1
ATOM 1683 C C . VAL A 1 219 ? 5.199 29.391 0.364 1 92.62 219 VAL A C 1
ATOM 1685 O O . VAL A 1 219 ? 6.41 29.422 0.128 1 92.62 219 VAL A O 1
ATOM 1688 N N . ALA A 1 220 ? 4.477 28.344 0.294 1 94.5 220 ALA A N 1
ATOM 1689 C CA . ALA A 1 220 ? 5.066 27.062 -0.074 1 94.5 220 ALA A CA 1
ATOM 1690 C C . ALA A 1 220 ? 5.723 27.125 -1.45 1 94.5 220 ALA A C 1
ATOM 1692 O O . ALA A 1 220 ? 6.793 26.562 -1.665 1 94.5 220 ALA A O 1
ATOM 1693 N N . ARG A 1 221 ? 5.09 27.719 -2.363 1 91.69 221 ARG A N 1
ATOM 1694 C CA . ARG A 1 221 ? 5.621 27.875 -3.715 1 91.69 221 ARG A CA 1
ATOM 1695 C C . ARG A 1 221 ? 6.949 28.625 -3.701 1 91.69 221 ARG A C 1
ATOM 1697 O O . ARG A 1 221 ? 7.906 28.203 -4.363 1 91.69 221 ARG A O 1
ATOM 1704 N N . VAL A 1 222 ? 6.969 29.672 -3.012 1 92.19 222 VAL A N 1
ATOM 1705 C CA . VAL A 1 222 ? 8.188 30.469 -2.928 1 92.19 222 VAL A CA 1
ATOM 1706 C C . VAL A 1 222 ? 9.305 29.641 -2.303 1 92.19 222 VAL A C 1
ATOM 1708 O O . VAL A 1 222 ? 10.453 29.688 -2.76 1 92.19 222 VAL A O 1
ATOM 1711 N N . LEU A 1 223 ? 8.977 28.969 -1.246 1 94.12 223 LEU A N 1
ATOM 1712 C CA . LEU A 1 223 ? 9.969 28.094 -0.613 1 94.12 223 LEU A CA 1
ATOM 1713 C C . LEU A 1 223 ? 10.523 27.094 -1.61 1 94.12 223 LEU A C 1
ATOM 1715 O O . LEU A 1 223 ? 11.742 26.906 -1.712 1 94.12 223 LEU A O 1
ATOM 1719 N N . ARG A 1 224 ? 9.711 26.484 -2.373 1 93.12 224 ARG A N 1
ATOM 1720 C CA . ARG A 1 224 ? 10.117 25.484 -3.354 1 93.12 224 ARG A CA 1
ATOM 1721 C C . ARG A 1 224 ? 11.039 26.094 -4.406 1 93.12 224 ARG A C 1
ATOM 1723 O O . ARG A 1 224 ? 11.961 25.422 -4.895 1 93.12 224 ARG A O 1
ATOM 1730 N N . ASP A 1 225 ? 10.719 27.25 -4.734 1 90.38 225 ASP A N 1
ATOM 1731 C CA . ASP A 1 225 ? 11.453 27.922 -5.797 1 90.38 225 ASP A CA 1
ATOM 1732 C C . ASP A 1 225 ? 12.836 28.359 -5.316 1 90.38 225 ASP A C 1
ATOM 1734 O O . ASP A 1 225 ? 13.773 28.469 -6.109 1 90.38 225 ASP A O 1
ATOM 1738 N N . GLN A 1 226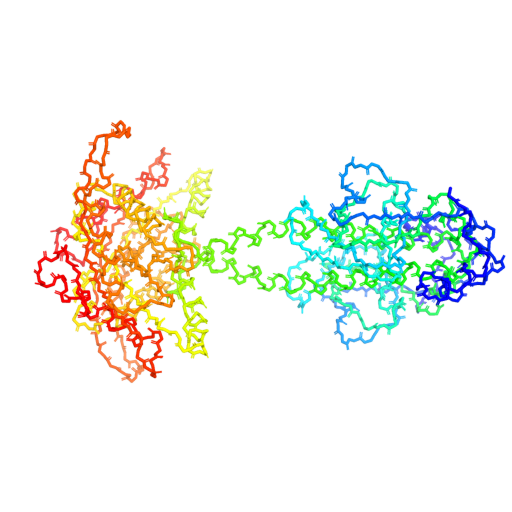 ? 12.945 28.609 -4.059 1 90.94 226 GLN A N 1
ATOM 1739 C CA . GLN A 1 226 ? 14.164 29.25 -3.561 1 90.94 226 GLN A CA 1
ATOM 1740 C C . GLN A 1 226 ? 15.148 28.219 -3.021 1 90.94 226 GLN A C 1
ATOM 1742 O O . GLN A 1 226 ? 16.344 28.5 -2.873 1 90.94 226 GLN A O 1
ATOM 1747 N N . PHE A 1 227 ? 14.672 27.031 -2.729 1 92.06 227 PHE A N 1
ATOM 1748 C CA . PHE A 1 227 ? 15.539 26.016 -2.139 1 92.06 227 PHE A CA 1
ATOM 1749 C C . PHE A 1 227 ? 15.859 24.922 -3.15 1 92.06 227 PHE A C 1
ATOM 1751 O O . PHE A 1 227 ? 15.203 24.812 -4.188 1 92.06 227 PHE A O 1
ATOM 1758 N N . ARG A 1 228 ? 16.953 24.156 -2.818 1 86.31 228 ARG A N 1
ATOM 1759 C CA . ARG A 1 228 ? 17.438 23.109 -3.705 1 86.31 228 ARG A CA 1
ATOM 1760 C C . ARG A 1 228 ? 16.609 21.844 -3.578 1 86.31 228 ARG A C 1
ATOM 1762 O O . ARG A 1 228 ? 15.898 21.656 -2.582 1 86.31 228 ARG A O 1
ATOM 1769 N N . THR A 1 229 ? 16.766 20.984 -4.547 1 86.44 229 THR A N 1
ATOM 1770 C CA . THR A 1 229 ? 16.047 19.719 -4.59 1 86.44 229 THR A CA 1
ATOM 1771 C C . THR A 1 229 ? 16.438 18.828 -3.408 1 86.44 229 THR A C 1
ATOM 1773 O O . THR A 1 229 ? 15.617 18.062 -2.906 1 86.44 229 THR A O 1
ATOM 1776 N N . ARG A 1 230 ? 17.672 18.938 -2.977 1 90.81 230 ARG A N 1
ATOM 1777 C CA . ARG A 1 230 ? 18.156 18.094 -1.894 1 90.81 230 ARG A CA 1
ATOM 1778 C C . ARG A 1 230 ? 17.688 18.609 -0.54 1 90.81 230 ARG A C 1
ATOM 1780 O O . ARG A 1 230 ? 17.766 17.906 0.465 1 90.81 230 ARG A O 1
ATOM 1787 N N . ASP A 1 231 ? 17.234 19.906 -0.531 1 95.06 231 ASP A N 1
ATOM 1788 C CA . ASP A 1 231 ? 16.688 20.453 0.708 1 95.06 231 ASP A CA 1
ATOM 1789 C C . ASP A 1 231 ? 15.32 19.828 1.022 1 95.06 231 ASP A C 1
ATOM 1791 O O . ASP A 1 231 ? 14.586 19.438 0.114 1 95.06 231 ASP A O 1
ATOM 1795 N N . LYS A 1 232 ? 15.062 19.703 2.275 1 96.31 232 LYS A N 1
ATOM 1796 C CA . LYS A 1 232 ? 13.805 19.094 2.703 1 96.31 232 LYS A CA 1
ATOM 1797 C C . LYS A 1 232 ? 12.852 20.156 3.264 1 96.31 232 LYS A C 1
ATOM 1799 O O . LYS A 1 232 ? 13.141 20.781 4.285 1 96.31 232 LYS A O 1
ATOM 1804 N N . LEU A 1 233 ? 11.734 20.344 2.566 1 96.94 233 LEU A N 1
ATOM 1805 C CA . LEU A 1 233 ? 10.734 21.328 2.959 1 96.94 233 LEU A CA 1
ATOM 1806 C C . LEU A 1 233 ? 9.5 20.656 3.541 1 96.94 233 LEU A C 1
ATOM 1808 O O . LEU A 1 233 ? 8.945 19.75 2.93 1 96.94 233 LEU A O 1
ATOM 1812 N N . VAL A 1 234 ? 9.086 21.094 4.727 1 95.69 234 VAL A N 1
ATOM 1813 C CA . VAL A 1 234 ? 7.906 20.5 5.348 1 95.69 234 VAL A CA 1
ATOM 1814 C C . VAL A 1 234 ? 7.012 21.609 5.918 1 95.69 234 VAL A C 1
ATOM 1816 O O . VAL A 1 234 ? 7.5 22.672 6.293 1 95.69 234 VAL A O 1
ATOM 1819 N N . ARG A 1 235 ? 5.715 21.438 5.84 1 92.69 235 ARG A N 1
ATOM 1820 C CA . ARG A 1 235 ? 4.781 22.203 6.668 1 92.69 235 ARG A CA 1
ATOM 1821 C C . ARG A 1 235 ? 4.535 21.5 8 1 92.69 235 ARG A C 1
ATOM 1823 O O . ARG A 1 235 ? 3.789 20.516 8.062 1 92.69 235 ARG A O 1
ATOM 1830 N N . PHE A 1 236 ? 5.141 22.094 8.969 1 83 236 PHE A N 1
ATOM 1831 C CA . PHE A 1 236 ? 5.234 21.469 10.281 1 83 236 PHE A CA 1
ATOM 1832 C C . PHE A 1 236 ? 3.994 21.766 11.117 1 83 236 PHE A C 1
ATOM 1834 O O . PHE A 1 236 ? 3.629 20.984 11.992 1 83 236 PHE A O 1
ATOM 1841 N N . GLY A 1 237 ? 3.398 22.75 10.914 1 81.25 237 GLY A N 1
ATOM 1842 C CA . GLY A 1 237 ? 2.225 23.219 11.625 1 81.25 237 GLY A CA 1
ATOM 1843 C C . GLY A 1 237 ? 1.251 23.969 10.742 1 81.25 237 GLY A C 1
ATOM 1844 O O . GLY A 1 237 ? 1.327 23.891 9.516 1 81.25 237 GLY A O 1
ATOM 1845 N N . GLY A 1 238 ? 0.239 24.5 11.375 1 84.12 238 GLY A N 1
ATOM 1846 C CA . GLY A 1 238 ? -0.766 25.234 10.617 1 84.12 238 GLY A CA 1
ATOM 1847 C C . GLY A 1 238 ? -0.179 26.312 9.742 1 84.12 238 GLY A C 1
ATOM 1848 O O . GLY A 1 238 ? -0.437 26.359 8.539 1 84.12 238 GLY A O 1
ATOM 1849 N N . ASP A 1 239 ? 0.644 27.172 10.328 1 90.94 239 ASP A N 1
ATOM 1850 C CA . ASP A 1 239 ? 1.271 28.281 9.617 1 90.94 239 ASP A CA 1
ATOM 1851 C C . ASP A 1 239 ? 2.793 28.188 9.703 1 90.94 239 ASP A C 1
ATOM 1853 O O . ASP A 1 239 ? 3.484 29.203 9.531 1 90.94 239 ASP A O 1
ATOM 1857 N N . GLU A 1 240 ? 3.234 27.047 10.031 1 91.94 240 GLU A N 1
ATOM 1858 C CA . GLU A 1 240 ? 4.664 26.875 10.266 1 91.94 240 GLU A CA 1
ATOM 1859 C C . GLU A 1 240 ? 5.273 25.875 9.281 1 91.94 240 GLU A C 1
ATOM 1861 O O . GLU A 1 240 ? 4.641 24.891 8.93 1 91.94 240 GLU A O 1
ATOM 1866 N N . PHE A 1 241 ? 6.457 26.25 8.797 1 95.25 241 PHE A N 1
ATOM 1867 C CA . PHE A 1 241 ? 7.242 25.422 7.891 1 95.25 241 PHE A CA 1
ATOM 1868 C C . PHE A 1 241 ? 8.641 25.188 8.445 1 95.25 241 PHE A C 1
ATOM 1870 O O . PHE A 1 241 ? 9.094 25.906 9.336 1 95.25 241 PHE A O 1
ATOM 1877 N N . ALA A 1 242 ? 9.219 24.156 8.055 1 96 242 ALA A N 1
ATOM 1878 C CA . ALA A 1 242 ? 10.609 23.859 8.383 1 96 242 ALA A CA 1
ATOM 1879 C C . ALA A 1 242 ? 11.383 23.422 7.137 1 96 242 ALA A C 1
ATOM 1881 O O . ALA A 1 242 ? 10.836 22.719 6.281 1 96 242 ALA A O 1
ATOM 1882 N N . VAL A 1 243 ? 12.625 23.844 7.043 1 97.5 243 VAL A N 1
ATOM 1883 C CA . VAL A 1 243 ? 13.5 23.469 5.941 1 97.5 243 VAL A CA 1
ATOM 1884 C C . VAL A 1 243 ? 14.812 22.922 6.492 1 97.5 243 VAL A C 1
ATOM 1886 O O . VAL A 1 243 ? 15.492 23.578 7.281 1 97.5 243 VAL A O 1
ATOM 1889 N N . LEU A 1 244 ? 15.133 21.766 6.133 1 97.88 244 LEU A N 1
ATOM 1890 C CA . LEU A 1 244 ? 16.438 21.203 6.441 1 97.88 244 LEU A CA 1
ATOM 1891 C C . LEU A 1 244 ? 17.391 21.359 5.266 1 97.88 244 LEU A C 1
ATOM 1893 O O . LEU A 1 244 ? 17.062 21.016 4.133 1 97.88 244 LEU A O 1
ATOM 1897 N N . LEU A 1 245 ? 18.547 21.875 5.5 1 97.81 245 LEU A N 1
ATOM 1898 C CA . LEU A 1 245 ? 19.531 22.172 4.473 1 97.81 245 LEU A CA 1
ATOM 1899 C C . LEU A 1 245 ? 20.812 21.359 4.684 1 97.81 245 LEU A C 1
ATOM 1901 O O . LEU A 1 245 ? 21.766 21.844 5.289 1 97.81 245 LEU A O 1
ATOM 1905 N N . PRO A 1 246 ? 20.859 20.203 4.105 1 96.19 246 PRO A N 1
ATOM 1906 C CA . PRO A 1 246 ? 22.094 19.422 4.188 1 96.19 246 PRO A CA 1
ATOM 1907 C C . PRO A 1 246 ? 23.25 20.078 3.447 1 96.19 246 PRO A C 1
ATOM 1909 O O . PRO A 1 246 ? 23.078 20.562 2.324 1 96.19 246 PRO A O 1
ATOM 1912 N N . GLY A 1 247 ? 24.359 20.109 4.062 1 95.56 247 GLY A N 1
ATOM 1913 C CA . GLY A 1 247 ? 25.562 20.625 3.432 1 95.56 247 GLY A CA 1
ATOM 1914 C C . GLY A 1 247 ? 25.656 22.141 3.445 1 95.56 247 GLY A C 1
ATOM 1915 O O . GLY A 1 247 ? 26.453 22.734 2.725 1 95.56 247 GLY A O 1
ATOM 1916 N N . VAL A 1 248 ? 24.781 22.781 4.195 1 96.44 248 VAL A N 1
ATOM 1917 C CA . VAL A 1 248 ? 24.719 24.25 4.223 1 96.44 248 VAL A CA 1
ATOM 1918 C C . VAL A 1 248 ? 25.016 24.75 5.637 1 96.44 248 VAL A C 1
ATOM 1920 O O . VAL A 1 248 ? 24.375 24.297 6.598 1 96.44 248 VAL A O 1
ATOM 1923 N N . ALA A 1 249 ? 25.953 25.656 5.766 1 96.75 249 ALA A N 1
ATOM 1924 C CA . ALA A 1 249 ? 26.281 26.281 7.051 1 96.75 249 ALA A CA 1
ATOM 1925 C C . ALA A 1 249 ? 25.312 27.406 7.383 1 96.75 249 ALA A C 1
ATOM 1927 O O . ALA A 1 249 ? 24.547 27.844 6.531 1 96.75 249 ALA A O 1
ATOM 1928 N N . GLU A 1 250 ? 25.359 27.766 8.602 1 97.44 250 GLU A N 1
ATOM 1929 C CA . GLU A 1 250 ? 24.422 28.766 9.125 1 97.44 250 GLU A CA 1
ATOM 1930 C C . GLU A 1 250 ? 24.453 30.047 8.297 1 97.44 250 GLU A C 1
ATOM 1932 O O . GLU A 1 250 ? 23.406 30.609 7.977 1 97.44 250 GLU A O 1
ATOM 1937 N N . ALA A 1 251 ? 25.641 30.469 7.941 1 97.12 251 ALA A N 1
ATOM 1938 C CA . ALA A 1 251 ? 25.797 31.734 7.215 1 97.12 251 ALA A CA 1
ATOM 1939 C C . ALA A 1 251 ? 25.078 31.688 5.871 1 97.12 251 ALA A C 1
ATOM 1941 O O . ALA A 1 251 ? 24.406 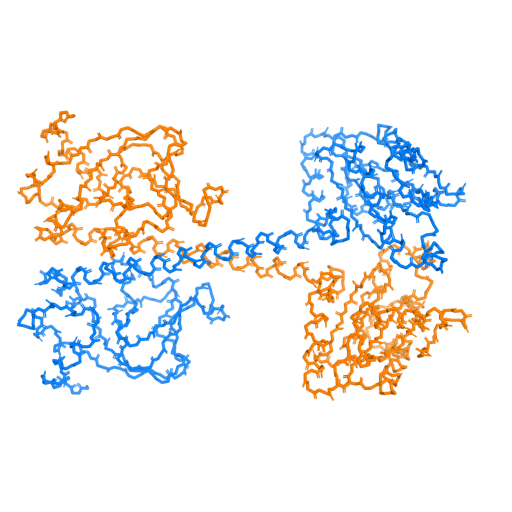32.656 5.484 1 97.12 251 ALA A O 1
ATOM 1942 N N . GLU A 1 252 ? 25.328 30.594 5.164 1 96.62 252 GLU A N 1
ATOM 1943 C CA . GLU A 1 252 ? 24.672 30.438 3.869 1 96.62 252 GLU A CA 1
ATOM 1944 C C . GLU A 1 252 ? 23.156 30.266 4.035 1 96.62 252 GLU A C 1
ATOM 1946 O O . GLU A 1 252 ? 22.375 30.75 3.211 1 96.62 252 GLU A O 1
ATOM 1951 N N . ALA A 1 253 ? 22.766 29.562 5.062 1 97.69 253 ALA A N 1
ATOM 1952 C CA . ALA A 1 253 ? 21.344 29.375 5.348 1 97.69 253 ALA A CA 1
ATOM 1953 C C . ALA A 1 253 ? 20.656 30.719 5.609 1 97.69 253 ALA A C 1
ATOM 1955 O O . ALA A 1 253 ? 19.516 30.922 5.184 1 97.69 253 ALA A O 1
ATOM 1956 N N . LEU A 1 254 ? 21.359 31.594 6.262 1 97.56 254 LEU A N 1
ATOM 1957 C CA . LEU A 1 254 ? 20.844 32.938 6.559 1 97.56 254 LEU A CA 1
ATOM 1958 C C . LEU A 1 254 ? 20.594 33.719 5.277 1 97.56 254 LEU A C 1
ATOM 1960 O O . LEU A 1 254 ? 19.594 34.406 5.152 1 97.56 254 LEU A O 1
ATOM 1964 N N . LYS A 1 255 ? 21.5 33.594 4.426 1 96.31 255 LYS A N 1
ATOM 1965 C CA . LYS A 1 255 ? 21.375 34.312 3.146 1 96.31 255 LYS A CA 1
ATOM 1966 C C . LYS A 1 255 ? 20.156 33.812 2.369 1 96.31 255 LYS A C 1
ATOM 1968 O O . LYS A 1 255 ? 19.406 34.594 1.812 1 96.31 255 LYS A O 1
ATOM 1973 N N . THR A 1 256 ? 20.094 32.5 2.365 1 95.56 256 THR A N 1
ATOM 1974 C CA . THR A 1 256 ? 18.953 31.906 1.659 1 95.56 256 THR A CA 1
ATOM 1975 C C . THR A 1 256 ? 17.641 32.312 2.311 1 95.56 256 THR A C 1
ATOM 1977 O O . THR A 1 256 ? 16.672 32.625 1.616 1 95.56 256 THR A O 1
ATOM 1980 N N . ALA A 1 257 ? 17.609 32.312 3.625 1 96.75 257 ALA A N 1
ATOM 1981 C CA . ALA A 1 257 ? 16.406 32.688 4.363 1 96.75 257 ALA A CA 1
ATOM 1982 C C . ALA A 1 257 ? 16.016 34.125 4.031 1 96.75 257 ALA A C 1
ATOM 1984 O O . ALA A 1 257 ? 14.828 34.438 3.848 1 96.75 257 ALA A O 1
ATOM 1985 N N . ASN A 1 258 ? 16.953 34.969 3.951 1 94.94 258 ASN A N 1
ATOM 1986 C CA . ASN A 1 258 ? 16.688 36.344 3.625 1 94.94 258 ASN A CA 1
ATOM 1987 C C . ASN A 1 258 ? 16.156 36.5 2.201 1 94.94 258 ASN A C 1
ATOM 1989 O O . ASN A 1 258 ? 15.297 37.344 1.938 1 94.94 258 ASN A O 1
ATOM 1993 N N . ARG A 1 259 ? 16.688 35.75 1.319 1 93.19 259 ARG A N 1
ATOM 1994 C CA . ARG A 1 259 ? 16.188 35.781 -0.05 1 93.19 259 ARG A CA 1
ATOM 1995 C C . ARG A 1 259 ? 14.719 35.375 -0.091 1 93.19 259 ARG A C 1
ATOM 1997 O O . ARG A 1 259 ? 13.93 35.969 -0.835 1 93.19 259 ARG A O 1
ATOM 2004 N N . VAL A 1 260 ? 14.445 34.375 0.669 1 93.88 260 VAL A N 1
ATOM 2005 C CA . VAL A 1 260 ? 13.062 33.875 0.734 1 93.88 260 VAL A CA 1
ATOM 2006 C C . VAL A 1 260 ? 12.156 35 1.282 1 93.88 260 VAL A C 1
ATOM 2008 O O . VAL A 1 260 ? 11.078 35.219 0.746 1 93.88 260 VAL A O 1
ATOM 2011 N N . ARG A 1 261 ? 12.602 35.594 2.332 1 92.69 261 ARG A N 1
ATOM 2012 C CA . ARG A 1 261 ? 11.828 36.656 2.959 1 92.69 261 ARG A CA 1
ATOM 2013 C C . ARG A 1 261 ? 11.492 37.75 1.953 1 92.69 261 ARG A C 1
ATOM 2015 O O . ARG A 1 261 ? 10.352 38.219 1.896 1 92.69 261 ARG A O 1
ATOM 2022 N N . ILE A 1 262 ? 12.469 38.094 1.184 1 89.69 262 ILE A N 1
ATOM 2023 C CA . ILE A 1 262 ? 12.305 39.156 0.196 1 89.69 262 ILE A CA 1
ATOM 2024 C C . ILE A 1 262 ? 11.375 38.688 -0.923 1 89.69 262 ILE A C 1
ATOM 2026 O O . ILE A 1 262 ? 10.531 39.438 -1.399 1 89.69 262 ILE A O 1
ATOM 2030 N N . ALA A 1 263 ? 11.555 37.469 -1.293 1 89.19 263 ALA A N 1
ATOM 2031 C CA . ALA A 1 263 ? 10.781 36.906 -2.404 1 89.19 263 ALA A CA 1
ATOM 2032 C C . ALA A 1 263 ? 9.297 36.844 -2.059 1 89.19 263 ALA A C 1
ATOM 2034 O O . ALA A 1 263 ? 8.445 36.969 -2.938 1 89.19 263 ALA A O 1
ATOM 2035 N N . ILE A 1 264 ? 9.016 36.562 -0.84 1 86.31 264 ILE A N 1
ATOM 2036 C CA . ILE A 1 264 ? 7.629 36.469 -0.4 1 86.31 264 ILE A CA 1
ATOM 2037 C C . ILE A 1 264 ? 6.941 37.812 -0.604 1 86.31 264 ILE A C 1
ATOM 2039 O O . ILE A 1 264 ? 5.77 37.875 -0.982 1 86.31 264 ILE A O 1
ATOM 2043 N N . ASN A 1 265 ? 7.793 38.844 -0.385 1 72.75 265 ASN A N 1
ATOM 2044 C CA . ASN A 1 265 ? 7.258 40.188 -0.541 1 72.75 265 ASN A CA 1
ATOM 2045 C C . ASN A 1 265 ? 7.238 40.625 -2.004 1 72.75 265 ASN A C 1
ATOM 2047 O O . ASN A 1 265 ? 6.418 41.469 -2.4 1 72.75 265 ASN A O 1
ATOM 2051 N N . GLY A 1 266 ? 8.422 40.156 -2.938 1 60.19 266 GLY A N 1
ATOM 2052 C CA . GLY A 1 266 ? 8.609 40.594 -4.32 1 60.19 266 GLY A CA 1
ATOM 2053 C C . GLY A 1 266 ? 7.789 39.75 -5.301 1 60.19 266 GLY A C 1
ATOM 2054 O O . GLY A 1 266 ? 7.59 40.156 -6.445 1 60.19 266 GLY A O 1
ATOM 2055 N N . ASP A 1 267 ? 8.008 38.375 -5.305 1 50.44 267 ASP A N 1
ATOM 2056 C CA . ASP A 1 267 ? 7.371 37.5 -6.289 1 50.44 267 ASP A CA 1
ATOM 2057 C C . ASP A 1 267 ? 5.953 37.969 -6.602 1 50.44 267 ASP A C 1
ATOM 2059 O O . ASP A 1 267 ? 5.227 37.312 -7.352 1 50.44 267 ASP A O 1
ATOM 2063 N N . TYR A 1 268 ? 5.652 38.969 -6.137 1 43.16 268 TYR A N 1
ATOM 2064 C CA . TYR A 1 268 ? 4.414 39.656 -6.535 1 43.16 268 TYR A CA 1
ATOM 2065 C C . TYR A 1 268 ? 4.547 40.25 -7.93 1 43.16 268 TYR A C 1
ATOM 2067 O O . TYR A 1 268 ? 3.82 41.188 -8.273 1 43.16 268 TYR A O 1
ATOM 2075 N N . GLU A 1 269 ? 5.512 39.938 -8.766 1 38.31 269 GLU A N 1
ATOM 2076 C CA . GLU A 1 269 ? 5.559 40.719 -9.992 1 38.31 269 GLU A CA 1
ATOM 2077 C C . GLU A 1 269 ? 4.262 40.594 -10.781 1 38.31 269 GLU A C 1
ATOM 2079 O O . GLU A 1 269 ? 3.475 39.688 -10.547 1 38.31 269 GLU A O 1
ATOM 2084 N N . GLU A 1 270 ? 4.332 41 -12.273 1 36.69 270 GLU A N 1
ATOM 2085 C CA . GLU A 1 270 ? 3.521 41.562 -13.359 1 36.69 270 GLU A CA 1
ATOM 2086 C C . GLU A 1 270 ? 2.516 40.531 -13.867 1 36.69 270 GLU A C 1
ATOM 2088 O O . GLU A 1 270 ? 1.603 40.875 -14.625 1 36.69 270 GLU A O 1
ATOM 2093 N N . ASN A 1 271 ? 2.846 39.344 -14.398 1 33.56 271 ASN A N 1
ATOM 2094 C CA . ASN A 1 271 ? 1.95 38.812 -15.43 1 33.56 271 ASN A CA 1
ATOM 2095 C C . ASN A 1 271 ? 0.543 38.594 -14.883 1 33.56 271 ASN A C 1
ATOM 2097 O O . ASN A 1 271 ? -0.424 38.562 -15.648 1 33.56 271 ASN A O 1
ATOM 2101 N N . ILE A 1 272 ? 0.095 37.312 -14.469 1 37.22 272 ILE A N 1
ATOM 2102 C CA . ILE A 1 272 ? -1.32 36.969 -14.555 1 37.22 272 ILE A CA 1
ATOM 2103 C C . ILE A 1 272 ? -2.154 38.031 -13.852 1 37.22 272 ILE A C 1
ATOM 2105 O O . ILE A 1 272 ? -1.705 38.625 -12.875 1 37.22 272 ILE A O 1
ATOM 2109 N N . ASP A 1 273 ? -3.559 38.25 -14.266 1 35.34 273 ASP A N 1
ATOM 2110 C CA . ASP A 1 273 ? -4.828 38.938 -14.008 1 35.34 273 ASP A CA 1
ATOM 2111 C C . ASP A 1 273 ? -5.023 39.156 -12.508 1 35.34 273 ASP A C 1
ATOM 2113 O O . ASP A 1 273 ? -5.621 40.156 -12.109 1 35.34 273 ASP A O 1
ATOM 2117 N N . SER A 1 274 ? -5.512 38.094 -11.922 1 34.94 274 SER A N 1
ATOM 2118 C CA . SER A 1 274 ? -6.406 38.344 -10.805 1 34.94 274 SER A CA 1
ATOM 2119 C C . SER A 1 274 ? -5.766 39.312 -9.805 1 34.94 274 SER A C 1
ATOM 2121 O O . SER A 1 274 ? -4.555 39.531 -9.844 1 34.94 274 SER A O 1
ATOM 2123 N N . LEU A 1 275 ? -6.328 39.312 -8.422 1 36.88 275 LEU A N 1
ATOM 2124 C CA . LEU A 1 275 ? -6.809 39.906 -7.168 1 36.88 275 LEU A CA 1
ATOM 2125 C C . LEU A 1 275 ? -5.641 40.312 -6.285 1 36.88 275 LEU A C 1
ATOM 2127 O O . LEU A 1 275 ? -4.488 39.969 -6.562 1 36.88 275 LEU A O 1
ATOM 2131 N N . ILE A 1 276 ? -6.047 40.188 -4.742 1 41.03 276 ILE A N 1
ATOM 2132 C CA . ILE A 1 276 ? -5.801 40.625 -3.375 1 41.03 276 ILE A CA 1
ATOM 2133 C C . ILE A 1 276 ? -4.375 40.281 -2.961 1 41.03 276 ILE A C 1
ATOM 2135 O O . ILE A 1 276 ? -3.979 39.094 -3.023 1 41.03 276 ILE A O 1
ATOM 2139 N N . ARG A 1 277 ? -3.482 41.188 -3.09 1 51.03 277 ARG A N 1
ATOM 2140 C CA . ARG A 1 277 ? -2.223 41.25 -2.359 1 51.03 277 ARG A CA 1
ATOM 2141 C C . ARG A 1 277 ? -2.359 40.625 -0.978 1 51.03 277 ARG A C 1
ATOM 2143 O O . ARG A 1 277 ? -3.072 41.125 -0.118 1 51.03 277 ARG A O 1
ATOM 2150 N N . ILE A 1 278 ? -2.232 39.375 -0.868 1 56.53 278 ILE A N 1
ATOM 2151 C CA . ILE A 1 278 ? -2.322 38.875 0.497 1 56.53 278 ILE A CA 1
ATOM 2152 C C . ILE A 1 278 ? -1.099 39.312 1.295 1 56.53 278 ILE A C 1
ATOM 2154 O O . ILE A 1 278 ? 0.032 38.938 0.965 1 56.53 278 ILE A O 1
ATOM 2158 N N . PRO A 1 279 ? -1.104 40.469 1.836 1 74.19 279 PRO A N 1
ATOM 2159 C CA . PRO A 1 279 ? 0.011 40.969 2.637 1 74.19 279 PRO A CA 1
ATOM 2160 C C . PRO A 1 279 ? 0.512 39.969 3.664 1 74.19 279 PRO A C 1
ATOM 2162 O O . PRO A 1 279 ? 0.092 40 4.824 1 74.19 279 PRO A O 1
ATOM 2165 N N . ILE A 1 280 ? 1.278 38.969 3.066 1 83.62 280 ILE A N 1
ATOM 2166 C CA . ILE A 1 280 ? 1.784 37.969 4.012 1 83.62 280 ILE A CA 1
ATOM 2167 C C . ILE A 1 280 ? 3.277 38.188 4.238 1 83.62 280 ILE A C 1
ATOM 2169 O O . ILE A 1 280 ? 4 38.594 3.32 1 83.62 280 ILE A O 1
ATOM 2173 N N . ALA A 1 281 ? 3.707 38.25 5.422 1 91.31 281 ALA A N 1
ATOM 2174 C CA . ALA A 1 281 ? 5.105 38.281 5.836 1 91.31 281 ALA A CA 1
ATOM 2175 C C . ALA A 1 281 ? 5.484 37 6.598 1 91.31 281 ALA A C 1
ATOM 2177 O O . ALA A 1 281 ? 4.613 36.312 7.129 1 91.31 281 ALA A O 1
ATOM 2178 N N . ILE A 1 282 ? 6.742 36.719 6.457 1 94.62 282 ILE A N 1
ATOM 2179 C CA . ILE A 1 282 ? 7.199 35.531 7.172 1 94.62 282 ILE A CA 1
ATOM 2180 C C . ILE A 1 282 ? 8.375 35.906 8.078 1 94.62 282 ILE A C 1
ATOM 2182 O O . ILE A 1 282 ? 9.109 36.844 7.801 1 94.62 282 ILE A O 1
ATOM 2186 N N . SER A 1 283 ? 8.508 35.281 9.148 1 96 283 SER A N 1
ATOM 2187 C CA . SER A 1 283 ? 9.656 35.281 10.039 1 96 283 SER A CA 1
ATOM 2188 C C . SER A 1 283 ? 10.383 33.938 10.055 1 96 283 SER A C 1
ATOM 2190 O O . SER A 1 283 ? 9.75 32.906 9.914 1 96 283 SER A O 1
ATOM 2192 N N . MET A 1 284 ? 11.68 34 10.188 1 96.88 284 MET A N 1
ATOM 2193 C CA . MET A 1 284 ? 12.438 32.781 10.086 1 96.88 284 MET A CA 1
ATOM 2194 C C . MET A 1 284 ? 13.531 32.719 11.148 1 96.88 284 MET A C 1
ATOM 2196 O O . MET A 1 284 ? 14.102 33.719 11.523 1 96.88 284 MET A O 1
ATOM 2200 N N . GLY A 1 285 ? 13.711 31.562 11.648 1 97.38 285 GLY A N 1
ATOM 2201 C CA . GLY A 1 285 ? 14.828 31.234 12.523 1 97.38 285 GLY A CA 1
ATOM 2202 C C . GLY A 1 285 ? 15.758 30.203 11.938 1 97.38 285 GLY A C 1
ATOM 2203 O O . GLY A 1 285 ? 15.32 29.141 11.477 1 97.38 285 GLY A O 1
ATOM 2204 N N . VAL A 1 286 ? 17.047 30.516 11.969 1 98.19 286 VAL A N 1
ATOM 2205 C CA . VAL A 1 286 ? 18.062 29.641 11.375 1 98.19 286 VAL A CA 1
ATOM 2206 C C . VAL A 1 286 ? 18.969 29.078 12.461 1 98.19 286 VAL A C 1
ATOM 2208 O O . VAL A 1 286 ? 19.344 29.797 13.398 1 98.19 286 VAL A O 1
ATOM 2211 N N . ALA A 1 287 ? 19.25 27.812 12.344 1 97.62 287 ALA A N 1
ATOM 2212 C CA . ALA A 1 287 ? 20.203 27.188 13.25 1 97.62 287 ALA A CA 1
ATOM 2213 C C . ALA A 1 287 ? 21.031 26.125 12.531 1 97.62 287 ALA A C 1
ATOM 2215 O O . ALA A 1 287 ? 20.562 25.5 11.594 1 97.62 287 ALA A O 1
ATOM 2216 N N . GLU A 1 288 ? 22.219 26 12.969 1 97.56 288 GLU A N 1
ATOM 2217 C CA . GLU A 1 288 ? 23.094 24.938 12.484 1 97.56 288 GLU A CA 1
ATOM 2218 C C . GLU A 1 288 ? 23.25 23.844 13.531 1 97.56 288 GLU A C 1
ATOM 2220 O O . GLU A 1 288 ? 23.328 24.125 14.727 1 97.56 288 GLU A O 1
ATOM 2225 N N . LEU A 1 289 ? 23.25 22.656 13 1 96 289 LEU A N 1
ATOM 2226 C CA . LEU A 1 289 ? 23.422 21.516 13.891 1 96 289 LEU A CA 1
ATOM 2227 C C . LEU A 1 289 ? 24.797 21.531 14.547 1 96 289 LEU A C 1
ATOM 2229 O O . LEU A 1 289 ? 25.812 21.719 13.867 1 96 289 LEU A O 1
ATOM 2233 N N . GLN A 1 290 ? 24.766 21.391 15.82 1 91.62 290 GLN A N 1
ATOM 2234 C CA . GLN A 1 290 ? 26.031 21.281 16.547 1 91.62 290 GLN A CA 1
ATOM 2235 C C . GLN A 1 290 ? 26.531 19.844 16.562 1 91.62 290 GLN A C 1
ATOM 2237 O O . GLN A 1 290 ? 25.781 18.906 16.281 1 91.62 290 GLN A O 1
ATOM 2242 N N . ASP A 1 291 ? 27.766 19.609 16.797 1 82.25 291 ASP A N 1
ATOM 2243 C CA . ASP A 1 291 ? 28.438 18.312 16.672 1 82.25 291 ASP A CA 1
ATOM 2244 C C . ASP A 1 291 ? 27.625 17.203 17.328 1 82.25 291 ASP A C 1
ATOM 2246 O O . ASP A 1 291 ? 27.453 16.125 16.766 1 82.25 291 ASP A O 1
ATOM 2250 N N . ASP A 1 292 ? 27.078 17.344 18.469 1 82 292 ASP A N 1
ATOM 2251 C CA . ASP A 1 292 ? 26.328 16.281 19.125 1 82 292 ASP A CA 1
ATOM 2252 C C . ASP A 1 292 ? 24.828 16.562 19.094 1 82 292 ASP A C 1
ATOM 2254 O O . ASP A 1 292 ? 24.062 15.977 19.859 1 82 292 ASP A O 1
ATOM 2258 N N . GLY A 1 293 ? 24.625 17.25 18.094 1 86.62 293 GLY A N 1
ATOM 2259 C CA . GLY A 1 293 ? 23.234 17.688 18.109 1 86.62 293 GLY A CA 1
ATOM 2260 C C . GLY A 1 293 ? 22.297 16.688 17.469 1 86.62 293 GLY A C 1
ATOM 2261 O O . GLY A 1 293 ? 22.719 15.812 16.719 1 86.62 293 GLY A O 1
ATOM 2262 N N . THR A 1 294 ? 21.016 16.734 17.906 1 89.81 294 THR A N 1
ATOM 2263 C CA . THR A 1 294 ? 19.906 15.945 17.375 1 89.81 294 THR A CA 1
ATOM 2264 C C . THR A 1 294 ? 18.906 16.844 16.656 1 89.81 294 THR A C 1
ATOM 2266 O O . THR A 1 294 ? 19.031 18.062 16.672 1 89.81 294 THR A O 1
ATOM 2269 N N . LEU A 1 295 ? 17.953 16.156 15.992 1 91.5 295 LEU A N 1
ATOM 2270 C CA . LEU A 1 295 ? 16.875 16.922 15.375 1 91.5 295 LEU A CA 1
ATOM 2271 C C . LEU A 1 295 ? 16.172 17.797 16.406 1 91.5 295 LEU A C 1
ATOM 2273 O O . LEU A 1 295 ? 15.852 18.953 16.125 1 91.5 295 LEU A O 1
ATOM 2277 N N . ASP A 1 296 ? 15.992 17.266 17.531 1 88.12 296 ASP A N 1
ATOM 2278 C CA . ASP A 1 296 ? 15.289 18 18.594 1 88.12 296 ASP A CA 1
ATOM 2279 C C . ASP A 1 296 ? 16.062 19.25 19 1 88.12 296 ASP A C 1
ATOM 2281 O O . ASP A 1 296 ? 15.477 20.328 19.156 1 88.12 296 ASP A O 1
ATOM 2285 N N . SER A 1 297 ? 17.344 19.062 19.172 1 91.31 297 SER A N 1
ATOM 2286 C CA . SER A 1 297 ? 18.156 20.203 19.562 1 91.31 297 SER A CA 1
ATOM 2287 C C . SER A 1 297 ? 18.219 21.234 18.438 1 91.31 297 SER A C 1
ATOM 2289 O O . SER A 1 297 ? 18.234 22.438 18.703 1 91.31 297 SER A O 1
ATOM 2291 N N . LEU A 1 298 ? 18.297 20.781 17.203 1 93.88 298 LEU A N 1
ATOM 2292 C CA . LEU A 1 298 ? 18.328 21.672 16.047 1 93.88 298 LEU A CA 1
ATOM 2293 C C . LEU A 1 298 ? 17.016 22.453 15.93 1 93.88 298 LEU A C 1
ATOM 2295 O O . LEU A 1 298 ? 17.031 23.672 15.688 1 93.88 298 LEU A O 1
ATOM 2299 N N . MET A 1 299 ? 15.961 21.766 16.125 1 91.38 299 MET A N 1
ATOM 2300 C CA . MET A 1 299 ? 14.641 22.391 16.062 1 91.38 299 MET A CA 1
ATOM 2301 C C . MET A 1 299 ? 14.484 23.422 17.188 1 91.38 299 MET A C 1
ATOM 2303 O O . MET A 1 299 ? 13.93 24.5 16.969 1 91.38 299 MET A O 1
ATOM 2307 N N . HIS A 1 300 ? 14.961 23.062 18.297 1 89.25 300 HIS A N 1
ATOM 2308 C CA . HIS A 1 300 ? 14.891 23.984 19.438 1 89.25 300 HIS A CA 1
ATOM 2309 C C . HIS A 1 300 ? 15.672 25.266 19.156 1 89.25 300 HIS A C 1
ATOM 2311 O O . HIS A 1 300 ? 15.195 26.359 19.453 1 89.25 300 HIS A O 1
ATOM 2317 N N . ALA A 1 301 ? 16.812 25.094 18.641 1 94 301 ALA A N 1
ATOM 2318 C CA . ALA A 1 301 ? 17.656 26.25 18.344 1 94 301 ALA A CA 1
ATOM 2319 C C . ALA A 1 301 ? 17.031 27.125 17.281 1 94 301 ALA A C 1
ATOM 2321 O O . ALA A 1 301 ? 17.016 28.359 17.406 1 94 301 ALA A O 1
ATOM 2322 N N . ALA A 1 302 ? 16.562 26.516 16.219 1 94.62 302 ALA A N 1
ATOM 2323 C CA . ALA A 1 302 ? 15.93 27.281 15.133 1 94.62 302 ALA A CA 1
ATOM 2324 C C . ALA A 1 302 ? 14.648 27.953 15.617 1 94.62 302 ALA A C 1
ATOM 2326 O O . ALA A 1 302 ? 14.344 29.078 15.203 1 94.62 302 ALA A O 1
ATOM 2327 N N . ASP A 1 303 ? 13.953 27.281 16.453 1 90.12 303 ASP A N 1
ATOM 2328 C CA . ASP A 1 303 ? 12.727 27.828 17 1 90.12 303 ASP A CA 1
ATOM 2329 C C . ASP A 1 303 ? 13.023 29.031 17.906 1 90.12 303 ASP A C 1
ATOM 2331 O O . ASP A 1 303 ? 12.25 30 17.938 1 90.12 303 ASP A O 1
ATOM 2335 N N . ALA A 1 304 ? 14.039 28.891 18.672 1 92.19 304 ALA A N 1
ATOM 2336 C CA . ALA A 1 304 ? 14.453 30 19.516 1 92.19 304 ALA A CA 1
ATOM 2337 C C . ALA A 1 304 ? 14.797 31.234 18.672 1 92.19 304 ALA A C 1
ATOM 2339 O O . ALA A 1 304 ? 14.453 32.344 19.031 1 92.19 304 ALA A O 1
ATOM 2340 N N . ALA A 1 305 ? 15.492 30.984 17.609 1 95.44 305 ALA A N 1
ATOM 2341 C CA . ALA A 1 305 ? 15.828 32.062 16.688 1 95.44 305 ALA A CA 1
ATOM 2342 C C . ALA A 1 305 ? 14.57 32.656 16.062 1 95.44 305 ALA A C 1
ATOM 2344 O O . ALA A 1 305 ? 14.477 33.875 15.891 1 95.44 305 ALA A O 1
ATOM 2345 N N . LEU A 1 306 ? 13.68 31.844 15.711 1 93.75 306 LEU A N 1
ATOM 2346 C CA . LEU A 1 306 ? 12.406 32.312 15.164 1 93.75 306 LEU A CA 1
ATOM 2347 C C . LEU A 1 306 ? 11.664 33.156 16.172 1 93.75 306 LEU A C 1
ATOM 2349 O O . LEU A 1 306 ? 11.07 34.188 15.812 1 93.75 306 LEU A O 1
ATOM 2353 N N . TYR A 1 307 ? 11.695 32.75 17.406 1 90.25 307 TYR A N 1
ATOM 2354 C CA . TYR A 1 307 ? 11.047 33.5 18.469 1 90.25 307 TYR A CA 1
ATOM 2355 C C . TYR A 1 307 ? 11.641 34.906 18.578 1 90.25 307 TYR A C 1
ATOM 2357 O O . TYR A 1 307 ? 10.914 35.875 18.766 1 90.25 307 TYR A O 1
ATOM 2365 N N . ARG A 1 308 ? 12.914 34.969 18.469 1 94.06 308 ARG A N 1
ATOM 2366 C CA . ARG A 1 308 ? 13.586 36.25 18.5 1 94.06 308 ARG A CA 1
ATOM 2367 C C . ARG A 1 308 ? 13.156 37.125 17.328 1 94.06 308 ARG A C 1
ATOM 2369 O O . ARG A 1 308 ? 12.953 38.312 17.469 1 94.06 308 ARG A O 1
ATOM 2376 N N . ALA A 1 309 ? 13.008 36.5 16.188 1 94.38 309 ALA A N 1
ATOM 2377 C CA . ALA A 1 309 ? 12.57 37.219 15 1 94.38 309 ALA A CA 1
ATOM 2378 C C . ALA A 1 309 ? 11.172 37.781 15.203 1 94.38 309 ALA A C 1
ATOM 2380 O O . ALA A 1 309 ? 10.906 38.938 14.812 1 94.38 309 ALA A O 1
ATOM 2381 N N . LYS A 1 310 ? 10.32 37 15.773 1 91 310 LYS A N 1
ATOM 2382 C CA . LYS A 1 310 ? 8.953 37.469 16.031 1 91 310 LYS A CA 1
ATOM 2383 C C . LYS A 1 310 ? 8.922 38.594 17.047 1 91 310 LYS A C 1
ATOM 2385 O O . LYS A 1 310 ? 8.195 39.594 16.875 1 91 310 LYS A O 1
ATOM 2390 N N . ARG A 1 311 ? 9.75 38.562 18.047 1 90.5 311 ARG A N 1
ATOM 2391 C CA . ARG A 1 311 ? 9.789 39.562 19.109 1 90.5 311 ARG A CA 1
ATOM 2392 C C . ARG A 1 311 ? 10.414 40.875 18.609 1 90.5 311 ARG A C 1
ATOM 2394 O O . ARG A 1 311 ? 10.086 41.969 19.109 1 90.5 311 ARG A O 1
ATOM 2401 N N . ALA A 1 312 ? 11.281 40.719 17.625 1 93.88 312 ALA A N 1
ATOM 2402 C CA . ALA A 1 312 ? 11.984 41.875 17.094 1 93.88 312 ALA A CA 1
ATOM 2403 C C . ALA A 1 312 ? 11.133 42.625 16.078 1 93.88 312 ALA A C 1
ATOM 2405 O O . ALA A 1 312 ? 11.594 43.594 15.453 1 93.88 312 ALA A O 1
ATOM 2406 N N . GLY A 1 313 ? 9.828 42.25 15.844 1 92.5 313 GLY A N 1
ATOM 2407 C CA . GLY A 1 313 ? 8.938 43 14.977 1 92.5 313 GLY A CA 1
ATOM 2408 C C . GLY A 1 313 ? 8.43 42.188 13.797 1 92.5 313 GLY A C 1
ATOM 2409 O O . GLY A 1 313 ? 7.719 42.719 12.938 1 92.5 313 GLY A O 1
ATOM 2410 N N . ARG A 1 314 ? 8.867 40.938 13.695 1 92.19 314 ARG A N 1
ATOM 2411 C CA . ARG A 1 314 ? 8.43 40.031 12.641 1 92.19 314 ARG A CA 1
ATOM 2412 C C . ARG A 1 314 ? 8.992 40.438 11.289 1 92.19 314 ARG A C 1
ATOM 2414 O O . ARG A 1 314 ? 9.742 41.406 11.188 1 92.19 314 ARG A O 1
ATOM 2421 N N . ASN A 1 315 ? 8.805 39.625 10.336 1 93.44 315 ASN A N 1
ATOM 2422 C CA . ASN A 1 315 ? 9.336 39.844 9 1 93.44 315 ASN A CA 1
ATOM 2423 C C . ASN A 1 315 ? 10.859 40 9.016 1 93.44 315 ASN A C 1
ATOM 2425 O O . ASN A 1 315 ? 11.398 40.969 8.477 1 93.44 315 ASN A O 1
ATOM 2429 N N . GLN A 1 316 ? 11.469 39.094 9.781 1 95.06 316 GLN A N 1
ATOM 2430 C CA . GLN A 1 316 ? 12.914 39.094 9.945 1 95.06 316 GLN A CA 1
ATOM 2431 C C . GLN A 1 316 ? 13.477 37.688 10.008 1 95.06 316 GLN A C 1
ATOM 2433 O O . GLN A 1 316 ? 12.734 36.719 10.211 1 95.06 316 GLN A O 1
ATOM 2438 N N . VAL A 1 317 ? 14.742 37.656 9.797 1 96.88 317 VAL A N 1
ATOM 2439 C CA . VAL A 1 317 ? 15.484 36.406 9.922 1 96.88 317 VAL A CA 1
ATOM 2440 C C . VAL A 1 317 ? 16.5 36.5 11.055 1 96.88 317 VAL A C 1
ATOM 2442 O O . VAL A 1 317 ? 17.234 37.5 11.156 1 96.88 317 VAL A O 1
ATOM 2445 N N . PHE A 1 318 ? 16.484 35.531 11.898 1 96.56 318 PHE A N 1
ATOM 2446 C CA . PHE A 1 318 ? 17.453 35.5 12.984 1 96.56 318 PHE A CA 1
ATOM 2447 C C . PHE A 1 318 ? 18.172 34.156 13.023 1 96.56 318 PHE A C 1
ATOM 2449 O O . PHE A 1 318 ? 17.609 33.125 12.586 1 96.56 318 PHE A O 1
ATOM 2456 N N . ALA A 1 319 ? 19.328 34.094 13.531 1 95.94 319 ALA A N 1
ATOM 2457 C CA . ALA A 1 319 ? 20.062 32.875 13.867 1 95.94 319 ALA A CA 1
ATOM 2458 C C . ALA A 1 319 ? 20.406 32.844 15.352 1 95.94 319 ALA A C 1
ATOM 2460 O O . ALA A 1 319 ? 20.531 33.906 15.992 1 95.94 319 ALA A O 1
ATOM 2461 N N . MET B 1 1 ? 17.656 -18 -38.312 1 38.66 1 MET B N 1
ATOM 2462 C CA . MET B 1 1 ? 18.719 -18.078 -37.281 1 38.66 1 MET B CA 1
ATOM 2463 C C . MET B 1 1 ? 19.156 -19.516 -37.094 1 38.66 1 MET B C 1
ATOM 2465 O O . MET B 1 1 ? 18.344 -20.453 -37.156 1 38.66 1 MET B O 1
ATOM 2469 N N . PRO B 1 2 ? 20.438 -19.828 -37.188 1 46.22 2 PRO B N 1
ATOM 2470 C CA . PRO B 1 2 ? 20.844 -21.234 -37.219 1 46.22 2 PRO B CA 1
ATOM 2471 C C . PRO B 1 2 ? 20.344 -22.047 -36.031 1 46.22 2 PRO B C 1
ATOM 2473 O O . PRO B 1 2 ? 20.188 -21.5 -34.938 1 46.22 2 PRO B O 1
ATOM 2476 N N . PRO B 1 3 ? 19.719 -23.125 -36.406 1 50.56 3 PRO B N 1
ATOM 2477 C CA . PRO B 1 3 ? 19.312 -24.047 -35.344 1 50.56 3 PRO B CA 1
ATOM 2478 C C . PRO B 1 3 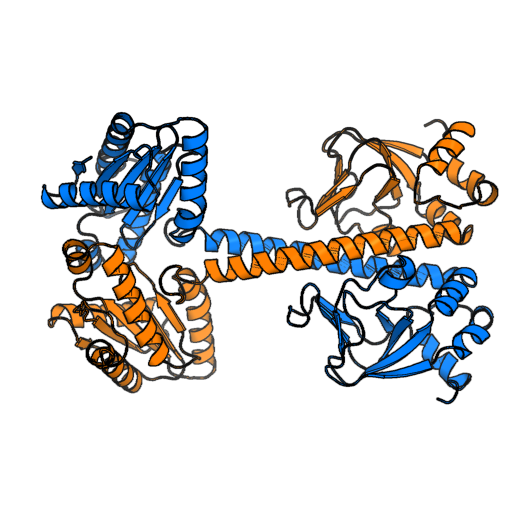? 20.406 -24.25 -34.281 1 50.56 3 PRO B C 1
ATOM 2480 O O . PRO B 1 3 ? 21.594 -24.125 -34.594 1 50.56 3 PRO B O 1
ATOM 2483 N N . ILE B 1 4 ? 20.062 -24.016 -33 1 53.16 4 ILE B N 1
ATOM 2484 C CA . ILE B 1 4 ? 21 -24.25 -31.906 1 53.16 4 ILE B CA 1
ATOM 2485 C C . ILE B 1 4 ? 21.719 -25.594 -32.125 1 53.16 4 ILE B C 1
ATOM 2487 O O . ILE B 1 4 ? 21.062 -26.609 -32.375 1 53.16 4 ILE B O 1
ATOM 2491 N N . ASN B 1 5 ? 22.938 -25.641 -32.344 1 54.66 5 ASN B N 1
ATOM 2492 C CA . ASN B 1 5 ? 23.766 -26.828 -32.438 1 54.66 5 ASN B CA 1
ATOM 2493 C C . ASN B 1 5 ? 23.5 -27.812 -31.297 1 54.66 5 ASN B C 1
ATOM 2495 O O . ASN B 1 5 ? 23.109 -27.391 -30.203 1 54.66 5 ASN B O 1
ATOM 2499 N N . SER B 1 6 ? 23.469 -29.172 -31.594 1 56.78 6 SER B N 1
ATOM 2500 C CA . SER B 1 6 ? 23.125 -30.281 -30.719 1 56.78 6 SER B CA 1
ATOM 2501 C C . SER B 1 6 ? 23.875 -30.203 -29.391 1 56.78 6 SER B C 1
ATOM 2503 O O . SER B 1 6 ? 23.281 -30.422 -28.328 1 56.78 6 SER B O 1
ATOM 2505 N N . ASP B 1 7 ? 25.188 -29.984 -29.422 1 56.47 7 ASP B N 1
ATOM 2506 C CA . ASP B 1 7 ? 25.969 -29.922 -28.188 1 56.47 7 ASP B CA 1
ATOM 2507 C C . ASP B 1 7 ? 25.562 -28.719 -27.328 1 56.47 7 ASP B C 1
ATOM 2509 O O . ASP B 1 7 ? 25.5 -28.812 -26.109 1 56.47 7 ASP B O 1
ATOM 2513 N N . TYR B 1 8 ? 25.328 -27.719 -27.938 1 58.19 8 TYR B N 1
ATOM 2514 C CA . TYR B 1 8 ? 24.875 -26.5 -27.266 1 58.19 8 TYR B CA 1
ATOM 2515 C C . TYR B 1 8 ? 23.516 -26.719 -26.609 1 58.19 8 TYR B C 1
ATOM 2517 O O . TYR B 1 8 ? 23.281 -26.281 -25.469 1 58.19 8 TYR B O 1
ATOM 2525 N N . GLN B 1 9 ? 22.797 -27.453 -27.281 1 63.72 9 GLN B N 1
ATOM 2526 C CA . GLN B 1 9 ? 21.469 -27.734 -26.766 1 63.72 9 GLN B CA 1
ATOM 2527 C C . GLN B 1 9 ? 21.531 -28.516 -25.453 1 63.72 9 GLN B C 1
ATOM 2529 O O . GLN B 1 9 ? 20.797 -28.203 -24.516 1 63.72 9 GLN B O 1
ATOM 2534 N N . ARG B 1 10 ? 22.484 -29.469 -25.438 1 65.12 10 ARG B N 1
ATOM 2535 C CA . ARG B 1 10 ? 22.625 -30.266 -24.234 1 65.12 10 ARG B CA 1
ATOM 2536 C C . ARG B 1 10 ? 23.109 -29.422 -23.047 1 65.12 10 ARG B C 1
ATOM 2538 O O . ARG B 1 10 ? 22.625 -29.578 -21.938 1 65.12 10 ARG B O 1
ATOM 2545 N N . SER B 1 11 ? 24.094 -28.688 -23.375 1 65.75 11 SER B N 1
ATOM 2546 C CA . SER B 1 11 ? 24.656 -27.844 -22.328 1 65.75 11 SER B CA 1
ATOM 2547 C C . SER B 1 11 ? 23.641 -26.812 -21.844 1 65.75 11 SER B C 1
ATOM 2549 O O . SER B 1 11 ? 23.562 -26.531 -20.641 1 65.75 11 SER B O 1
ATOM 2551 N N . LEU B 1 12 ? 22.953 -26.359 -22.797 1 65.88 12 LEU B N 1
ATOM 2552 C CA . LEU B 1 12 ? 21.938 -25.359 -22.484 1 65.88 12 LEU B CA 1
ATOM 2553 C C . LEU B 1 12 ? 20.859 -25.953 -21.594 1 65.88 12 LEU B C 1
ATOM 2555 O O . LEU B 1 12 ? 20.453 -25.328 -20.609 1 65.88 12 LEU B O 1
ATOM 2559 N N . LEU B 1 13 ? 20.484 -27.125 -21.938 1 69.12 13 LEU B N 1
ATOM 2560 C CA . LEU B 1 13 ? 19.406 -27.781 -21.219 1 69.12 13 LEU B CA 1
ATOM 2561 C C . LEU B 1 13 ? 19.812 -28.031 -19.766 1 69.12 13 LEU B C 1
ATOM 2563 O O . LEU B 1 13 ? 18.984 -27.875 -18.859 1 69.12 13 LEU B O 1
ATOM 2567 N N . ALA B 1 14 ? 21.047 -28.422 -19.656 1 69.69 14 ALA B N 1
ATOM 2568 C CA . ALA B 1 14 ? 21.484 -28.812 -18.328 1 69.69 14 ALA B CA 1
ATOM 2569 C C . ALA B 1 14 ? 21.469 -27.625 -17.359 1 69.69 14 ALA B C 1
ATOM 2571 O O . ALA B 1 14 ? 21.281 -27.797 -16.156 1 69.69 14 ALA B O 1
ATOM 2572 N N . GLY B 1 15 ? 21.422 -26.5 -17.906 1 76.5 15 GLY B N 1
ATOM 2573 C CA . GLY B 1 15 ? 21.531 -25.344 -17.031 1 76.5 15 GLY B CA 1
ATOM 2574 C C . GLY B 1 15 ? 20.203 -24.656 -16.797 1 76.5 15 GLY B C 1
ATOM 2575 O O . GLY B 1 15 ? 20.109 -23.75 -15.961 1 76.5 15 GLY B O 1
ATOM 2576 N N . LEU B 1 16 ? 19.156 -25.203 -17.453 1 86.31 16 LEU B N 1
ATOM 2577 C CA . LEU B 1 16 ? 17.875 -24.531 -17.359 1 86.31 16 LEU B CA 1
ATOM 2578 C C . LEU B 1 16 ? 16.891 -25.344 -16.547 1 86.31 16 LEU B C 1
ATOM 2580 O O . LEU B 1 16 ? 16.562 -26.484 -16.906 1 86.31 16 LEU B O 1
ATOM 2584 N N . ASP B 1 17 ? 16.344 -24.734 -15.5 1 87.12 17 ASP B N 1
ATOM 2585 C CA . ASP B 1 17 ? 15.453 -25.391 -14.555 1 87.12 17 ASP B CA 1
ATOM 2586 C C . ASP B 1 17 ? 14.242 -26 -15.266 1 87.12 17 ASP B C 1
ATOM 2588 O O . ASP B 1 17 ? 13.758 -27.078 -14.875 1 87.12 17 ASP B O 1
ATOM 2592 N N . LEU B 1 18 ? 13.828 -25.406 -16.297 1 90.19 18 LEU B N 1
ATOM 2593 C CA . LEU B 1 18 ? 12.656 -25.859 -17.031 1 90.19 18 LEU B CA 1
ATOM 2594 C C . LEU B 1 18 ? 12.883 -27.25 -17.625 1 90.19 18 LEU B C 1
ATOM 2596 O O . LEU B 1 18 ? 11.93 -28.016 -17.828 1 90.19 18 LEU B O 1
ATOM 2600 N N . PHE B 1 19 ? 14.164 -27.625 -17.781 1 89.19 19 PHE B N 1
ATOM 2601 C CA . PHE B 1 19 ? 14.461 -28.875 -18.469 1 89.19 19 PHE B CA 1
ATOM 2602 C C . PHE B 1 19 ? 15.141 -29.859 -17.516 1 89.19 19 PHE B C 1
ATOM 2604 O O . PHE B 1 19 ? 15.664 -30.891 -17.953 1 89.19 19 PHE B O 1
ATOM 2611 N N . HIS B 1 20 ? 15.141 -29.5 -16.328 1 88.88 20 HIS B N 1
ATOM 2612 C CA . HIS B 1 20 ? 15.734 -30.391 -15.344 1 88.88 20 HIS B CA 1
ATOM 2613 C C . HIS B 1 20 ? 15.062 -31.766 -15.367 1 88.88 20 HIS B C 1
ATOM 2615 O O . HIS B 1 20 ? 13.836 -31.859 -15.266 1 88.88 20 HIS B O 1
ATOM 2621 N N . GLY B 1 21 ? 15.836 -32.812 -15.508 1 87.31 21 GLY B N 1
ATOM 2622 C CA . GLY B 1 21 ? 15.328 -34.188 -15.445 1 87.31 21 GLY B CA 1
ATOM 2623 C C . GLY B 1 21 ? 14.594 -34.594 -16.703 1 87.31 21 GLY B C 1
ATOM 2624 O O . GLY B 1 21 ? 14.023 -35.688 -16.766 1 87.31 21 GLY B O 1
ATOM 2625 N N . VAL B 1 22 ? 14.547 -33.75 -17.672 1 88.5 22 VAL B N 1
ATOM 2626 C CA . VAL B 1 22 ? 13.875 -34.062 -18.922 1 88.5 22 VAL B CA 1
ATOM 2627 C C . VAL B 1 22 ? 14.812 -34.906 -19.812 1 88.5 22 VAL B C 1
ATOM 2629 O O . VAL B 1 22 ? 15.961 -34.5 -20.031 1 88.5 22 VAL B O 1
ATOM 2632 N N . SER B 1 23 ? 14.336 -36 -20.234 1 85.12 23 SER B N 1
ATOM 2633 C CA . SER B 1 23 ? 15.133 -36.844 -21.141 1 85.12 23 SER B CA 1
ATOM 2634 C C . SER B 1 23 ? 15.32 -36.156 -22.484 1 85.12 23 SER B C 1
ATOM 2636 O O . SER B 1 23 ? 14.344 -35.844 -23.172 1 85.12 23 SER B O 1
ATOM 2638 N N . PRO B 1 24 ? 16.516 -35.969 -22.859 1 79.94 24 PRO B N 1
ATOM 2639 C CA . PRO B 1 24 ? 16.781 -35.281 -24.125 1 79.94 24 PRO B CA 1
ATOM 2640 C C . PRO B 1 24 ? 16.109 -35.969 -25.312 1 79.94 24 PRO B C 1
ATOM 2642 O O . PRO B 1 24 ? 15.664 -35.312 -26.25 1 79.94 24 PRO B O 1
ATOM 2645 N N . ASP B 1 25 ? 16.078 -37.25 -25.281 1 83 25 ASP B N 1
ATOM 2646 C CA . ASP B 1 25 ? 15.531 -38 -26.391 1 83 25 ASP B CA 1
ATOM 2647 C C . ASP B 1 25 ? 14.062 -37.688 -26.625 1 83 25 ASP B C 1
ATOM 2649 O O . ASP B 1 25 ? 13.562 -37.75 -27.75 1 83 25 ASP B O 1
ATOM 2653 N N . LYS B 1 26 ? 13.414 -37.25 -25.594 1 84.19 26 LYS B N 1
ATOM 2654 C CA . LYS B 1 26 ? 11.977 -37 -25.672 1 84.19 26 LYS B CA 1
ATOM 2655 C C . LYS B 1 26 ? 11.695 -35.625 -26.281 1 84.19 26 LYS B C 1
ATOM 2657 O O . LYS B 1 26 ? 10.609 -35.375 -26.812 1 84.19 26 LYS B O 1
ATOM 2662 N N . ILE B 1 27 ? 12.742 -34.688 -26.188 1 83.62 27 ILE B N 1
ATOM 2663 C CA . ILE B 1 27 ? 12.383 -33.344 -26.562 1 83.62 27 ILE B CA 1
ATOM 2664 C C . ILE B 1 27 ? 13.398 -32.812 -27.562 1 83.62 27 ILE B C 1
ATOM 2666 O O . ILE B 1 27 ? 13.32 -31.641 -27.984 1 83.62 27 ILE B O 1
ATOM 2670 N N . GLN B 1 28 ? 14.352 -33.562 -27.922 1 81.5 28 GLN B N 1
ATOM 2671 C CA . GLN B 1 28 ? 15.414 -33.094 -28.812 1 81.5 28 GLN B CA 1
ATOM 2672 C C . GLN B 1 28 ? 14.844 -32.469 -30.094 1 81.5 28 GLN B C 1
ATOM 2674 O O . GLN B 1 28 ? 15.242 -31.391 -30.484 1 81.5 28 GLN B O 1
ATOM 2679 N N . GLY B 1 29 ? 13.953 -33.188 -30.766 1 84.81 29 GLY B N 1
ATOM 2680 C CA . GLY B 1 29 ? 13.32 -32.656 -31.969 1 84.81 29 GLY B CA 1
ATOM 2681 C C . GLY B 1 29 ? 12.57 -31.359 -31.734 1 84.81 29 GLY B C 1
ATOM 2682 O O . GLY B 1 29 ? 12.57 -30.484 -32.594 1 84.81 29 GLY B O 1
ATOM 2683 N N . LEU B 1 30 ? 12.047 -31.219 -30.625 1 89.31 30 LEU B N 1
ATOM 2684 C CA . LEU B 1 30 ? 11.297 -30.016 -30.266 1 89.31 30 LEU B CA 1
ATOM 2685 C C . LEU B 1 30 ? 12.242 -28.844 -29.969 1 89.31 30 LEU B C 1
ATOM 2687 O O . LEU B 1 30 ? 11.984 -27.719 -30.391 1 89.31 30 LEU B O 1
ATOM 2691 N N . LEU B 1 31 ? 13.297 -29.141 -29.344 1 86.69 31 LEU B N 1
ATOM 2692 C CA . LEU B 1 31 ? 14.281 -28.109 -29 1 86.69 31 LEU B CA 1
ATOM 2693 C C . LEU B 1 31 ? 14.891 -27.5 -30.266 1 86.69 31 LEU B C 1
ATOM 2695 O O . LEU B 1 31 ? 15.227 -26.328 -30.297 1 86.69 31 LEU B O 1
ATOM 2699 N N . GLN B 1 32 ? 15.016 -28.297 -31.234 1 87 32 GLN B N 1
ATOM 2700 C CA . GLN B 1 32 ? 15.594 -27.844 -32.5 1 87 32 GLN B CA 1
ATOM 2701 C C . GLN B 1 32 ? 14.68 -26.828 -33.188 1 87 32 GLN B C 1
ATOM 2703 O O . GLN B 1 32 ? 15.125 -26.078 -34.062 1 87 32 GLN B O 1
ATOM 2708 N N . GLN B 1 33 ? 13.43 -26.812 -32.781 1 90.94 33 GLN B N 1
ATOM 2709 C CA . GLN B 1 33 ? 12.477 -25.875 -33.375 1 90.94 33 GLN B CA 1
ATOM 2710 C C . GLN B 1 33 ? 12.508 -24.531 -32.656 1 90.94 33 GLN B C 1
ATOM 2712 O O . GLN B 1 33 ? 11.828 -23.578 -33.062 1 90.94 33 GLN B O 1
ATOM 2717 N N . CYS B 1 34 ? 13.242 -24.469 -31.594 1 91.06 34 CYS B N 1
ATOM 2718 C CA . CYS B 1 34 ? 13.344 -23.234 -30.812 1 91.06 34 CYS B CA 1
ATOM 2719 C C . CYS B 1 34 ? 14.453 -22.344 -31.359 1 91.06 34 CYS B C 1
ATOM 2721 O O . CYS B 1 34 ? 15.359 -22.812 -32.062 1 91.06 34 CYS B O 1
ATOM 2723 N N . GLU B 1 35 ? 14.328 -21.016 -31.125 1 91.56 35 GLU B N 1
ATOM 2724 C CA . GLU B 1 35 ? 15.289 -20.047 -31.625 1 91.56 35 GLU B CA 1
ATOM 2725 C C . GLU B 1 35 ? 15.844 -19.203 -30.484 1 91.56 35 GLU B C 1
ATOM 2727 O O . GLU B 1 35 ? 15.25 -19.125 -29.406 1 91.56 35 GLU B O 1
ATOM 2732 N N . ARG B 1 36 ? 17.031 -18.656 -30.781 1 92.38 36 ARG B N 1
ATOM 2733 C CA . ARG B 1 36 ? 17.625 -17.703 -29.859 1 92.38 36 ARG B CA 1
ATOM 2734 C C . ARG B 1 36 ? 17.359 -16.266 -30.312 1 92.38 36 ARG B C 1
ATOM 2736 O O . ARG B 1 36 ? 17.406 -15.984 -31.516 1 92.38 36 ARG B O 1
ATOM 2743 N N . ARG B 1 37 ? 17.078 -15.406 -29.422 1 95.25 37 ARG B N 1
ATOM 2744 C CA . ARG B 1 37 ? 16.828 -14.008 -29.719 1 95.25 37 ARG B CA 1
ATOM 2745 C C . ARG B 1 37 ? 17.594 -13.086 -28.781 1 95.25 37 ARG B C 1
ATOM 2747 O O . ARG B 1 37 ? 17.688 -13.359 -27.578 1 95.25 37 ARG B O 1
ATOM 2754 N N . ASP B 1 38 ? 18.172 -12.07 -29.328 1 96.5 38 ASP B N 1
ATOM 2755 C CA . ASP B 1 38 ? 18.812 -11.023 -28.531 1 96.5 38 ASP B CA 1
ATOM 2756 C C . ASP B 1 38 ? 17.828 -9.891 -28.219 1 96.5 38 ASP B C 1
ATOM 2758 O O . ASP B 1 38 ? 17.109 -9.43 -29.109 1 96.5 38 ASP B O 1
ATOM 2762 N N . VAL B 1 39 ? 17.797 -9.555 -27 1 96.38 39 VAL B N 1
ATOM 2763 C CA . VAL B 1 39 ? 16.922 -8.477 -26.547 1 96.38 39 VAL B CA 1
ATOM 2764 C C . VAL B 1 39 ? 17.766 -7.34 -25.984 1 96.38 39 VAL B C 1
ATOM 2766 O O . VAL B 1 39 ? 18.547 -7.539 -25.047 1 96.38 39 VAL B O 1
ATOM 2769 N N . GLY B 1 40 ? 17.562 -6.105 -26.469 1 97.19 40 GLY B N 1
ATOM 2770 C CA . GLY B 1 40 ? 18.328 -4.957 -26.016 1 97.19 40 GLY B CA 1
ATOM 2771 C C . GLY B 1 40 ? 17.812 -4.387 -24.703 1 97.19 40 GLY B C 1
ATOM 2772 O O . GLY B 1 40 ? 16.656 -4.598 -24.344 1 97.19 40 GLY B O 1
ATOM 2773 N N . THR B 1 41 ? 18.812 -3.732 -24.047 1 96.44 41 THR B N 1
ATOM 2774 C CA . THR B 1 41 ? 18.422 -3.076 -22.812 1 96.44 41 THR B CA 1
ATOM 2775 C C . THR B 1 41 ? 17.234 -2.156 -23.031 1 96.44 41 THR B C 1
ATOM 2777 O O . THR B 1 41 ? 17.219 -1.353 -23.969 1 96.44 41 THR B O 1
ATOM 2780 N N . GLY B 1 42 ? 16.188 -2.324 -22.219 1 95.88 42 GLY B N 1
ATOM 2781 C CA . GLY B 1 42 ? 15.016 -1.48 -22.312 1 95.88 42 GLY B CA 1
ATOM 2782 C C . GLY B 1 42 ? 13.984 -1.994 -23.297 1 95.88 42 GLY B C 1
ATOM 2783 O O . GLY B 1 42 ? 12.867 -1.481 -23.359 1 95.88 42 GLY B O 1
ATOM 2784 N N . GLU B 1 43 ? 14.359 -2.969 -24.031 1 96.56 43 GLU B N 1
ATOM 2785 C CA . GLU B 1 43 ? 13.438 -3.516 -25.031 1 96.56 43 GLU B CA 1
ATOM 2786 C C . GLU B 1 43 ? 12.289 -4.266 -24.359 1 96.56 43 GLU B C 1
ATOM 2788 O O . GLU B 1 43 ? 12.508 -5.031 -23.406 1 96.56 43 GLU B O 1
ATOM 2793 N N . LEU B 1 44 ? 11.117 -4.066 -24.844 1 96.19 44 LEU B N 1
ATOM 2794 C CA . LEU B 1 44 ? 9.898 -4.688 -24.344 1 96.19 44 LEU B CA 1
ATOM 2795 C C . LEU B 1 44 ? 9.664 -6.043 -25 1 96.19 44 LEU B C 1
ATOM 2797 O O . LEU B 1 44 ? 9.523 -6.129 -26.219 1 96.19 44 LEU B O 1
ATOM 2801 N N . LEU B 1 45 ? 9.664 -7.039 -24.203 1 96.81 45 LEU B N 1
ATOM 2802 C CA . LEU B 1 45 ? 9.453 -8.391 -24.719 1 96.81 45 LEU B CA 1
ATOM 2803 C C . LEU B 1 45 ? 7.977 -8.758 -24.703 1 96.81 45 LEU B C 1
ATOM 2805 O O . LEU B 1 45 ? 7.484 -9.398 -25.641 1 96.81 45 LEU B O 1
ATOM 2809 N N . LEU B 1 46 ? 7.336 -8.469 -23.594 1 97.56 46 LEU B N 1
ATOM 2810 C CA . LEU B 1 46 ? 5.918 -8.75 -23.406 1 97.56 46 LEU B CA 1
ATOM 2811 C C . LEU B 1 46 ? 5.184 -7.52 -22.891 1 97.56 46 LEU B C 1
ATOM 2813 O O . LEU B 1 46 ? 5.758 -6.711 -22.156 1 97.56 46 LEU B O 1
ATOM 2817 N N . SER B 1 47 ? 3.984 -7.305 -23.188 1 96.31 47 SER B N 1
ATOM 2818 C CA . SER B 1 47 ? 3.143 -6.223 -22.703 1 96.31 47 SER B CA 1
ATOM 2819 C C . SER B 1 47 ? 1.676 -6.637 -22.656 1 96.31 47 SER B C 1
ATOM 2821 O O . SER B 1 47 ? 1.208 -7.367 -23.531 1 96.31 47 SER B O 1
ATOM 2823 N N . PRO B 1 48 ? 1.019 -6.105 -21.625 1 93.44 48 PRO B N 1
ATOM 2824 C CA . PRO B 1 48 ? -0.427 -6.34 -21.625 1 93.44 48 PRO B CA 1
ATOM 2825 C C . PRO B 1 48 ? -1.117 -5.777 -22.859 1 93.44 48 PRO B C 1
ATOM 2827 O O . PRO B 1 48 ? -0.726 -4.723 -23.375 1 93.44 48 PRO B O 1
ATOM 2830 N N . GLY B 1 49 ? -2.111 -6.449 -23.391 1 89.56 49 GLY B N 1
ATOM 2831 C CA . GLY B 1 49 ? -2.863 -5.969 -24.547 1 89.56 49 GLY B CA 1
ATOM 2832 C C . GLY B 1 49 ? -2.277 -6.414 -25.875 1 89.56 49 GLY B C 1
ATOM 2833 O O . GLY B 1 49 ? -2.855 -6.16 -26.922 1 89.56 49 GLY B O 1
ATOM 2834 N N . SER B 1 50 ? -1.074 -6.941 -25.844 1 93.69 50 SER B N 1
ATOM 2835 C CA . SER B 1 50 ? -0.466 -7.5 -27.047 1 93.69 50 SER B CA 1
ATOM 2836 C C . SER B 1 50 ? -0.438 -9.023 -27 1 93.69 50 SER B C 1
ATOM 2838 O O . SER B 1 50 ? 0.186 -9.609 -26.109 1 93.69 50 SER B O 1
ATOM 2840 N N . ARG B 1 51 ? -0.991 -9.562 -27.984 1 94.88 51 ARG B N 1
ATOM 2841 C CA . ARG B 1 51 ? -1.065 -11.023 -28.031 1 94.88 51 ARG B CA 1
ATOM 2842 C C . ARG B 1 51 ? 0.328 -11.641 -28.078 1 94.88 51 ARG B C 1
ATOM 2844 O O . ARG B 1 51 ? 1.215 -11.125 -28.766 1 94.88 51 ARG B O 1
ATOM 2851 N N . ASN B 1 52 ? 0.513 -12.703 -27.344 1 96.94 52 ASN B N 1
ATOM 2852 C CA . ASN B 1 52 ? 1.785 -13.406 -27.25 1 96.94 52 ASN B CA 1
ATOM 2853 C C . ASN B 1 52 ? 1.646 -14.867 -27.672 1 96.94 52 ASN B C 1
ATOM 2855 O O . ASN B 1 52 ? 0.654 -15.523 -27.359 1 96.94 52 ASN B O 1
ATOM 2859 N N . GLU B 1 53 ? 2.592 -15.32 -28.422 1 97.19 53 GLU B N 1
ATOM 2860 C CA . GLU B 1 53 ? 2.562 -16.703 -28.875 1 97.19 53 GLU B CA 1
ATOM 2861 C C . GLU B 1 53 ? 3.828 -17.453 -28.469 1 97.19 53 GLU B C 1
ATOM 2863 O O . GLU B 1 53 ? 4.059 -18.578 -28.906 1 97.19 53 GLU B O 1
ATOM 2868 N N . TYR B 1 54 ? 4.605 -16.859 -27.641 1 97.19 54 TYR B N 1
ATOM 2869 C CA . TYR B 1 54 ? 5.91 -17.438 -27.344 1 97.19 54 TYR B CA 1
ATOM 2870 C C . TYR B 1 54 ? 6.188 -17.438 -25.844 1 97.19 54 TYR B C 1
ATOM 2872 O O . TYR B 1 54 ? 5.637 -16.625 -25.109 1 97.19 54 TYR B O 1
ATOM 2880 N N . VAL B 1 55 ? 6.988 -18.422 -25.469 1 97.25 55 VAL B N 1
ATOM 2881 C CA . VAL B 1 55 ? 7.633 -18.438 -24.156 1 97.25 55 VAL B CA 1
ATOM 2882 C C . VAL B 1 55 ? 9.117 -18.094 -24.312 1 97.25 55 VAL B C 1
ATOM 2884 O O . VAL B 1 55 ? 9.773 -18.562 -25.25 1 97.25 55 VAL B O 1
ATOM 2887 N N . PHE B 1 56 ? 9.594 -17.266 -23.453 1 96.94 56 PHE B N 1
ATOM 2888 C CA . PHE B 1 56 ? 10.992 -16.844 -23.484 1 96.94 56 PHE B CA 1
ATOM 2889 C C . PHE B 1 56 ? 11.75 -17.375 -22.266 1 96.94 56 PHE B C 1
ATOM 2891 O O . PHE B 1 56 ? 11.359 -17.109 -21.125 1 96.94 56 PHE B O 1
ATOM 2898 N N . VAL B 1 57 ? 12.797 -18.125 -22.516 1 95.81 57 VAL B N 1
ATOM 2899 C CA . VAL B 1 57 ? 13.648 -18.609 -21.438 1 95.81 57 VAL B CA 1
ATOM 2900 C C . VAL B 1 57 ? 14.961 -17.828 -21.422 1 95.81 57 VAL B C 1
ATOM 2902 O O . VAL B 1 57 ? 15.664 -17.766 -22.438 1 95.81 57 VAL B O 1
ATOM 2905 N N . VAL B 1 58 ? 15.305 -17.297 -20.297 1 95.38 58 VAL B N 1
ATOM 2906 C CA . VAL B 1 58 ? 16.484 -16.453 -20.203 1 95.38 58 VAL B CA 1
ATOM 2907 C C . VAL B 1 58 ? 17.75 -17.328 -20.25 1 95.38 58 VAL B C 1
ATOM 2909 O O . VAL B 1 58 ? 17.922 -18.219 -19.422 1 95.38 58 VAL B O 1
ATOM 2912 N N . LEU B 1 59 ? 18.531 -17.078 -21.203 1 93.5 59 LEU B N 1
ATOM 2913 C CA . LEU B 1 59 ? 19.797 -17.797 -21.344 1 93.5 59 LEU B CA 1
ATOM 2914 C C . LEU B 1 59 ? 20.938 -17 -20.703 1 93.5 59 LEU B C 1
ATOM 2916 O O . LEU B 1 59 ? 21.891 -17.594 -20.188 1 93.5 59 LEU B O 1
ATOM 2920 N N . SER B 1 60 ? 20.906 -15.789 -20.859 1 93.62 60 SER B N 1
ATOM 2921 C CA . SER B 1 60 ? 21.812 -14.836 -20.219 1 93.62 60 SER B CA 1
ATOM 2922 C C . SER B 1 60 ? 21.156 -13.469 -20.062 1 93.62 60 SER B C 1
ATOM 2924 O O . SER B 1 60 ? 20.203 -13.141 -20.781 1 93.62 60 SER B O 1
ATOM 2926 N N . GLY B 1 61 ? 21.609 -12.695 -19.031 1 95.44 61 GLY B N 1
ATOM 2927 C CA . GLY B 1 61 ? 21.047 -11.367 -18.797 1 95.44 61 GLY B CA 1
ATOM 2928 C C . GLY B 1 61 ? 19.969 -11.344 -17.75 1 95.44 61 GLY B C 1
ATOM 2929 O O . GLY B 1 61 ? 19.984 -12.148 -16.812 1 95.44 61 GLY B O 1
ATOM 2930 N N . LEU B 1 62 ? 19.125 -10.266 -17.906 1 97.19 62 LEU B N 1
ATOM 2931 C CA . LEU B 1 62 ? 18.156 -10.023 -16.844 1 97.19 62 LEU B CA 1
ATOM 2932 C C . LEU B 1 62 ? 16.906 -9.344 -17.406 1 97.19 62 LEU B C 1
ATOM 2934 O O . LEU B 1 62 ? 17 -8.359 -18.141 1 97.19 62 LEU B O 1
ATOM 2938 N N . LEU B 1 63 ? 15.742 -9.906 -17.062 1 97.31 63 LEU B N 1
ATOM 2939 C CA . LEU B 1 63 ? 14.469 -9.297 -17.438 1 97.31 63 LEU B CA 1
ATOM 2940 C C . LEU B 1 63 ? 13.758 -8.742 -16.203 1 97.31 63 LEU B C 1
ATOM 2942 O O . LEU B 1 63 ? 13.75 -9.375 -15.141 1 97.31 63 LEU B O 1
ATOM 2946 N N . ASP B 1 64 ? 13.188 -7.555 -16.328 1 96.94 64 ASP B N 1
ATOM 2947 C CA . ASP B 1 64 ? 12.328 -6.973 -15.305 1 96.94 64 ASP B CA 1
ATOM 2948 C C . ASP B 1 64 ? 10.852 -7.23 -15.609 1 96.94 64 ASP B C 1
ATOM 2950 O O . ASP B 1 64 ? 10.414 -7.098 -16.75 1 96.94 64 ASP B O 1
ATOM 2954 N N . VAL B 1 65 ? 10.172 -7.621 -14.625 1 96.94 65 VAL B N 1
ATOM 2955 C CA . VAL B 1 65 ? 8.727 -7.805 -14.727 1 96.94 65 VAL B CA 1
ATOM 2956 C C . VAL B 1 65 ? 8.008 -6.684 -13.977 1 96.94 65 VAL B C 1
ATOM 2958 O O . VAL B 1 65 ? 8.281 -6.449 -12.797 1 96.94 65 VAL B O 1
ATOM 2961 N N . ARG B 1 66 ? 7.133 -6.004 -14.617 1 93.88 66 ARG B N 1
ATOM 2962 C CA . ARG B 1 66 ? 6.367 -4.895 -14.055 1 93.88 66 ARG B CA 1
ATOM 2963 C C . ARG B 1 66 ? 4.879 -5.066 -14.328 1 93.88 66 ARG B C 1
ATOM 2965 O O . ARG B 1 66 ? 4.484 -5.531 -15.406 1 93.88 66 ARG B O 1
ATOM 2972 N N . VAL B 1 67 ? 4.086 -4.75 -13.391 1 93.75 67 VAL B N 1
ATOM 2973 C CA . VAL B 1 67 ? 2.643 -4.887 -13.562 1 93.75 67 VAL B CA 1
ATOM 2974 C C . VAL B 1 67 ? 1.978 -3.516 -13.438 1 93.75 67 VAL B C 1
ATOM 2976 O O . VAL B 1 67 ? 2.438 -2.664 -12.672 1 93.75 67 VAL B O 1
ATOM 2979 N N . GLY B 1 68 ? 0.847 -3.311 -14.164 1 87.75 68 GLY B N 1
ATOM 2980 C CA . GLY B 1 68 ? 0.133 -2.043 -14.148 1 87.75 68 GLY B CA 1
ATOM 2981 C C . GLY B 1 68 ? 0.616 -1.07 -15.203 1 87.75 68 GLY B C 1
ATOM 2982 O O . GLY B 1 68 ? -0.152 -0.668 -16.078 1 87.75 68 GLY B O 1
ATOM 2983 N N . SER B 1 69 ? 1.934 -0.695 -15.094 1 86.31 69 SER B N 1
ATOM 2984 C CA . SER B 1 69 ? 2.564 0.221 -16.031 1 86.31 69 SER B CA 1
ATOM 2985 C C . SER B 1 69 ? 4.02 -0.163 -16.297 1 86.31 69 SER B C 1
ATOM 2987 O O . SER B 1 69 ? 4.664 -0.771 -15.438 1 86.31 69 SER B O 1
ATOM 2989 N N . PRO B 1 70 ? 4.496 0.185 -17.469 1 88.44 70 PRO B N 1
ATOM 2990 C CA . PRO B 1 70 ? 5.906 -0.105 -17.734 1 88.44 70 PRO B CA 1
ATOM 2991 C C . PRO B 1 70 ? 6.852 0.671 -16.828 1 88.44 70 PRO B C 1
ATOM 2993 O O . PRO B 1 70 ? 8.031 0.321 -16.703 1 88.44 70 PRO B O 1
ATOM 2996 N N . ASP B 1 71 ? 6.277 1.726 -16.172 1 84 71 ASP B N 1
ATOM 2997 C CA . ASP B 1 71 ? 7.098 2.561 -15.305 1 84 71 ASP B CA 1
ATOM 2998 C C . ASP B 1 71 ? 6.891 2.195 -13.836 1 84 71 ASP B C 1
ATOM 3000 O O . ASP B 1 71 ? 7.469 2.822 -12.945 1 84 71 ASP B O 1
ATOM 3004 N N . ALA B 1 72 ? 6.035 1.204 -13.633 1 82.38 72 ALA B N 1
ATOM 3005 C CA . ALA B 1 72 ? 5.801 0.744 -12.266 1 82.38 72 ALA B CA 1
ATOM 3006 C C . ALA B 1 72 ? 7.066 0.135 -11.672 1 82.38 72 ALA B C 1
ATOM 3008 O O . ALA B 1 72 ? 8.008 -0.192 -12.398 1 82.38 72 ALA B O 1
ATOM 3009 N N . PRO B 1 73 ? 7.137 0.048 -10.367 1 81.88 73 PRO B N 1
ATOM 3010 C CA . PRO B 1 73 ? 8.289 -0.619 -9.758 1 81.88 73 PRO B CA 1
ATOM 3011 C C . PRO B 1 73 ? 8.453 -2.061 -10.234 1 81.88 73 PRO B C 1
ATOM 3013 O O . PRO B 1 73 ? 7.477 -2.715 -10.594 1 81.88 73 PRO B O 1
ATOM 3016 N N . VAL B 1 74 ? 9.695 -2.537 -10.25 1 90.19 74 VAL B N 1
ATOM 3017 C CA . VAL B 1 74 ? 10.008 -3.902 -10.664 1 90.19 74 VAL B CA 1
ATOM 3018 C C . VAL B 1 74 ? 9.422 -4.891 -9.656 1 90.19 74 VAL B C 1
ATOM 3020 O O . VAL B 1 74 ? 9.766 -4.863 -8.477 1 90.19 74 VAL B O 1
ATOM 3023 N N . LEU B 1 75 ? 8.523 -5.703 -10.109 1 89.75 75 LEU B N 1
ATOM 3024 C CA . LEU B 1 75 ? 7.91 -6.719 -9.266 1 89.75 75 LEU B CA 1
ATOM 3025 C C . LEU B 1 75 ? 8.852 -7.906 -9.078 1 89.75 75 LEU B C 1
ATOM 3027 O O . LEU B 1 75 ? 8.938 -8.469 -7.98 1 89.75 75 LEU B O 1
ATOM 3031 N N . ALA B 1 76 ? 9.453 -8.312 -10.172 1 92.5 76 ALA B N 1
ATOM 3032 C CA . ALA B 1 76 ? 10.359 -9.461 -10.148 1 92.5 76 ALA B CA 1
ATOM 3033 C C . ALA B 1 76 ? 11.453 -9.32 -11.195 1 92.5 76 ALA B C 1
ATOM 3035 O O . ALA B 1 76 ? 11.273 -8.625 -12.203 1 92.5 76 ALA B O 1
ATOM 3036 N N . ARG B 1 77 ? 12.578 -9.914 -10.914 1 94.75 77 ARG B N 1
ATOM 3037 C CA . ARG B 1 77 ? 13.68 -10 -11.867 1 94.75 77 ARG B CA 1
ATOM 3038 C C . ARG B 1 77 ? 13.93 -11.445 -12.281 1 94.75 77 ARG B C 1
ATOM 3040 O O . ARG B 1 77 ? 13.977 -12.344 -11.438 1 94.75 77 ARG B O 1
ATOM 3047 N N . MET B 1 78 ? 13.953 -11.609 -13.531 1 94.56 78 MET B N 1
ATOM 3048 C CA . MET B 1 78 ? 14.148 -12.945 -14.086 1 94.56 78 MET B CA 1
ATOM 3049 C C . MET B 1 78 ? 15.555 -13.109 -14.641 1 94.56 78 MET B C 1
ATOM 3051 O O . MET B 1 78 ? 15.945 -12.414 -15.586 1 94.56 78 MET B O 1
ATOM 3055 N N . ASP B 1 79 ? 16.203 -14.039 -13.984 1 93.81 79 ASP B N 1
ATOM 3056 C CA . ASP B 1 79 ? 17.562 -14.305 -14.422 1 93.81 79 ASP B CA 1
ATOM 3057 C C . ASP B 1 79 ? 17.656 -15.633 -15.172 1 93.81 79 ASP B C 1
ATOM 3059 O O . ASP B 1 79 ? 16.656 -16.141 -15.68 1 93.81 79 ASP B O 1
ATOM 3063 N N . VAL B 1 80 ? 18.906 -16.109 -15.414 1 92.31 80 VAL B N 1
ATOM 3064 C CA . VAL B 1 80 ? 19.188 -17.297 -16.219 1 92.31 80 VAL B CA 1
ATOM 3065 C C . VAL B 1 80 ? 18.312 -18.453 -15.734 1 92.31 80 VAL B C 1
ATOM 3067 O O . VAL B 1 80 ? 18.25 -18.734 -14.531 1 92.31 80 VAL B O 1
ATOM 3070 N N . GLY B 1 81 ? 17.578 -19.031 -16.75 1 90.88 81 GLY B N 1
ATOM 3071 C CA . GLY B 1 81 ? 16.75 -20.188 -16.438 1 90.88 81 GLY B CA 1
ATOM 3072 C C . GLY B 1 81 ? 15.297 -19.828 -16.203 1 90.88 81 GLY B C 1
ATOM 3073 O O . GLY B 1 81 ? 14.43 -20.703 -16.266 1 90.88 81 GLY B O 1
ATOM 3074 N N . SER B 1 82 ? 15 -18.609 -15.945 1 92.56 82 SER B N 1
ATOM 3075 C CA . SER B 1 82 ? 13.617 -18.172 -15.766 1 92.56 82 SER B CA 1
ATOM 3076 C C . SER B 1 82 ? 12.891 -18.062 -17.094 1 92.56 82 SER B C 1
ATOM 3078 O O . SER B 1 82 ? 13.516 -18.047 -18.156 1 92.56 82 SER B O 1
ATOM 3080 N N . CYS B 1 83 ? 11.586 -18.094 -16.938 1 94.5 83 CYS B N 1
ATOM 3081 C CA . CYS B 1 83 ? 10.797 -18.031 -18.156 1 94.5 83 CYS B CA 1
ATOM 3082 C C . CYS B 1 83 ? 9.695 -16.984 -18.047 1 94.5 83 CYS B C 1
ATOM 3084 O O . CYS B 1 83 ? 9.164 -16.75 -16.953 1 94.5 83 CYS B O 1
ATOM 3086 N N . ALA B 1 84 ? 9.406 -16.391 -19.188 1 95.94 84 ALA B N 1
ATOM 3087 C CA . ALA B 1 84 ? 8.32 -15.414 -19.297 1 95.94 84 ALA B CA 1
ATOM 3088 C C . ALA B 1 84 ? 7.402 -15.734 -20.469 1 95.94 84 ALA B C 1
ATOM 3090 O O . ALA B 1 84 ? 7.832 -16.344 -21.453 1 95.94 84 ALA B O 1
ATOM 3091 N N . GLY B 1 85 ? 6.191 -15.344 -20.328 1 96.81 85 GLY B N 1
ATOM 3092 C CA . GLY B 1 85 ? 5.223 -15.523 -21.391 1 96.81 85 GLY B CA 1
ATOM 3093 C C . GLY B 1 85 ? 4.402 -16.797 -21.25 1 96.81 85 GLY B C 1
ATOM 3094 O O . GLY B 1 85 ? 3.391 -16.969 -21.938 1 96.81 85 GLY B O 1
ATOM 3095 N N . GLU B 1 86 ? 4.801 -17.703 -20.391 1 95.62 86 GLU B N 1
ATOM 3096 C CA . GLU B 1 86 ? 4.16 -19.016 -20.234 1 95.62 86 GLU B CA 1
ATOM 3097 C C . GLU B 1 86 ? 2.717 -18.859 -19.766 1 95.62 86 GLU B C 1
ATOM 3099 O O . GLU B 1 86 ? 1.85 -19.641 -20.141 1 95.62 86 GLU B O 1
ATOM 3104 N N . MET B 1 87 ? 2.455 -17.859 -18.938 1 96.12 87 MET B N 1
ATOM 3105 C CA . MET B 1 87 ? 1.106 -17.672 -18.406 1 96.12 87 MET B CA 1
ATOM 3106 C C . MET B 1 87 ? 0.123 -17.375 -19.531 1 96.12 87 MET B C 1
ATOM 3108 O O . MET B 1 87 ? -0.966 -17.953 -19.578 1 96.12 87 MET B O 1
ATOM 3112 N N . SER B 1 88 ? 0.489 -16.453 -20.391 1 96.69 88 SER B N 1
ATOM 3113 C CA . SER B 1 88 ? -0.384 -16.094 -21.5 1 96.69 88 SER B CA 1
ATOM 3114 C C . SER B 1 88 ? -0.672 -17.281 -22.391 1 96.69 88 SER B C 1
ATOM 3116 O O . SER B 1 88 ? -1.794 -17.453 -22.875 1 96.69 88 SER B O 1
ATOM 3118 N N . ILE B 1 89 ? 0.305 -18.141 -22.578 1 96.69 89 ILE B N 1
ATOM 3119 C CA . ILE B 1 89 ? 0.145 -19.312 -23.422 1 96.69 89 ILE B CA 1
ATOM 3120 C C . ILE B 1 89 ? -0.756 -20.328 -22.734 1 96.69 89 ILE B C 1
ATOM 3122 O O . ILE B 1 89 ? -1.681 -20.875 -23.344 1 96.69 89 ILE B O 1
ATOM 3126 N N . ILE B 1 90 ? -0.478 -20.609 -21.484 1 96.25 90 ILE B N 1
ATOM 3127 C CA . ILE B 1 90 ? -1.229 -21.578 -20.703 1 96.25 90 ILE B CA 1
ATOM 3128 C C . ILE B 1 90 ? -2.701 -21.188 -20.656 1 96.25 90 ILE B C 1
ATOM 3130 O O . ILE B 1 90 ? -3.586 -22.031 -20.797 1 96.25 90 ILE B O 1
ATOM 3134 N N . GLU B 1 91 ? -2.99 -19.922 -20.531 1 96.25 91 GLU B N 1
ATOM 3135 C CA . GLU B 1 91 ? -4.355 -19.422 -20.359 1 96.25 91 GLU B CA 1
ATOM 3136 C C . GLU B 1 91 ? -5.008 -19.094 -21.688 1 96.25 91 GLU B C 1
ATOM 3138 O O . GLU B 1 91 ? -6.23 -18.953 -21.781 1 96.25 91 GLU B O 1
ATOM 3143 N N . GLY B 1 92 ? -4.219 -18.891 -22.703 1 95.69 92 GLY B N 1
ATOM 3144 C CA . GLY B 1 92 ? -4.734 -18.391 -23.969 1 95.69 92 GLY B CA 1
ATOM 3145 C C . GLY B 1 92 ? -5.188 -16.953 -23.906 1 95.69 92 GLY B C 1
ATOM 3146 O O . GLY B 1 92 ? -6.195 -16.578 -24.516 1 95.69 92 GLY B O 1
ATOM 3147 N N . LYS B 1 93 ? -4.535 -16.188 -23.109 1 96.5 93 LYS B N 1
ATOM 3148 C CA . LYS B 1 93 ? -4.836 -14.766 -22.922 1 96.5 93 LYS B CA 1
ATOM 3149 C C . LYS B 1 93 ? -3.617 -13.898 -23.234 1 96.5 93 LYS B C 1
ATOM 3151 O O . LYS B 1 93 ? -2.527 -14.422 -23.484 1 96.5 93 LYS B O 1
ATOM 3156 N N . ASP B 1 94 ? -3.834 -12.617 -23.25 1 97.19 94 ASP B N 1
ATOM 3157 C CA . ASP B 1 94 ? -2.713 -11.688 -23.391 1 97.19 94 ASP B CA 1
ATOM 3158 C C . ASP B 1 94 ? -1.846 -11.68 -22.125 1 97.19 94 ASP B C 1
ATOM 3160 O O . ASP B 1 94 ? -2.303 -12.062 -21.047 1 97.19 94 ASP B O 1
ATOM 3164 N N . PRO B 1 95 ? -0.561 -11.266 -22.297 1 97.06 95 PRO B N 1
ATOM 3165 C CA . PRO B 1 95 ? 0.282 -11.156 -21.109 1 97.06 95 PRO B CA 1
ATOM 3166 C C . PRO B 1 95 ? -0.323 -10.242 -20.047 1 97.06 95 PRO B C 1
ATOM 3168 O O . PRO B 1 95 ? -1.071 -9.312 -20.375 1 97.06 95 PRO B O 1
ATOM 3171 N N . SER B 1 96 ? 0.004 -10.539 -18.781 1 94.56 96 SER B N 1
ATOM 3172 C CA . SER B 1 96 ? -0.572 -9.781 -17.672 1 94.56 96 SER B CA 1
ATOM 3173 C C . SER B 1 96 ? 0.432 -8.781 -17.109 1 94.56 96 SER B C 1
ATOM 3175 O O . SER B 1 96 ? 0.109 -8.023 -16.188 1 94.56 96 SER B O 1
ATOM 3177 N N . ALA B 1 97 ? 1.672 -8.828 -17.641 1 96.44 97 ALA B N 1
ATOM 3178 C CA . ALA B 1 97 ? 2.744 -7.984 -17.125 1 96.44 97 ALA B CA 1
ATOM 3179 C C . ALA B 1 97 ? 3.639 -7.477 -18.25 1 96.44 97 ALA B C 1
ATOM 3181 O O . ALA B 1 97 ? 3.605 -8.016 -19.359 1 96.44 97 ALA B O 1
ATOM 3182 N N . TYR B 1 98 ? 4.289 -6.387 -17.938 1 96.81 98 TYR B N 1
ATOM 3183 C CA . TYR B 1 98 ? 5.363 -5.922 -18.812 1 96.81 98 TYR B CA 1
ATOM 3184 C C . TYR B 1 98 ? 6.668 -6.648 -18.5 1 96.81 98 TYR B C 1
ATOM 3186 O O . TYR B 1 98 ? 7.055 -6.777 -17.344 1 96.81 98 TYR B O 1
ATOM 3194 N N . VAL B 1 99 ? 7.289 -7.176 -19.484 1 98.06 99 VAL B N 1
ATOM 3195 C CA . VAL B 1 99 ? 8.602 -7.797 -19.344 1 98.06 99 VAL B CA 1
ATOM 3196 C C . VAL B 1 99 ? 9.625 -7.035 -20.188 1 98.06 99 VAL B C 1
ATOM 3198 O O . VAL B 1 99 ? 9.508 -6.984 -21.422 1 98.06 99 VAL B O 1
ATOM 3201 N N . ILE B 1 100 ? 10.539 -6.465 -19.531 1 97.81 100 ILE B N 1
ATOM 3202 C CA . ILE B 1 100 ? 11.484 -5.543 -20.156 1 97.81 100 ILE B CA 1
ATOM 3203 C C . ILE B 1 100 ? 12.914 -5.984 -19.844 1 97.81 100 ILE B C 1
ATOM 3205 O O . ILE B 1 100 ? 13.211 -6.387 -18.719 1 97.81 100 ILE B O 1
ATOM 3209 N N . ALA B 1 101 ? 13.805 -5.906 -20.812 1 98.06 101 ALA B N 1
ATOM 3210 C CA . ALA B 1 101 ? 15.203 -6.262 -20.578 1 98.06 101 ALA B CA 1
ATOM 3211 C C . ALA B 1 101 ? 15.914 -5.191 -19.766 1 98.06 101 ALA B C 1
ATOM 3213 O O . ALA B 1 101 ? 16.031 -4.043 -20.203 1 98.06 101 ALA B O 1
ATOM 3214 N N . ALA B 1 102 ? 16.328 -5.598 -18.625 1 96.62 102 ALA B N 1
ATOM 3215 C CA . ALA B 1 102 ? 17.047 -4.672 -17.75 1 96.62 102 ALA B CA 1
ATOM 3216 C C . ALA B 1 102 ? 18.484 -4.461 -18.266 1 96.62 102 ALA B C 1
ATOM 3218 O O . ALA B 1 102 ? 19.078 -3.416 -18.016 1 96.62 102 ALA B O 1
ATOM 3219 N N . GLU B 1 103 ? 19.062 -5.398 -18.938 1 96.81 103 GLU B N 1
ATOM 3220 C CA . GLU B 1 103 ? 20.359 -5.426 -19.609 1 96.81 103 GLU B CA 1
ATOM 3221 C C . GLU B 1 103 ? 20.297 -6.25 -20.891 1 96.81 103 GLU B C 1
ATOM 3223 O O . GLU B 1 103 ? 19.266 -6.84 -21.203 1 96.81 103 GLU B O 1
ATOM 3228 N N . PRO B 1 104 ? 21.422 -6.113 -21.656 1 97.31 104 PRO B N 1
ATOM 3229 C CA . PRO B 1 104 ? 21.406 -7.004 -22.812 1 97.31 104 PRO B CA 1
ATOM 3230 C C . PRO B 1 104 ? 21.156 -8.461 -22.438 1 97.31 104 PRO B C 1
ATOM 3232 O O . PRO B 1 104 ? 21.844 -9.016 -21.578 1 97.31 104 PRO B O 1
ATOM 3235 N N . THR B 1 105 ? 20.125 -9.07 -23.047 1 96.62 105 THR B N 1
ATOM 3236 C CA . THR B 1 105 ? 19.625 -10.383 -22.625 1 96.62 105 THR B CA 1
ATOM 3237 C C . THR B 1 105 ? 19.453 -11.305 -23.828 1 96.62 105 THR B C 1
ATOM 3239 O O . THR B 1 105 ? 18.953 -10.883 -24.875 1 96.62 105 THR B O 1
ATOM 3242 N N . HIS B 1 106 ? 19.922 -12.539 -23.656 1 95.56 106 HIS B N 1
ATOM 3243 C CA . HIS B 1 106 ? 19.641 -13.594 -24.625 1 95.56 106 HIS B CA 1
ATOM 3244 C C . HIS B 1 106 ? 18.547 -14.523 -24.125 1 95.56 106 HIS B C 1
ATOM 3246 O O . HIS B 1 106 ? 18.562 -14.969 -22.984 1 95.56 106 HIS B O 1
ATOM 3252 N N . VAL B 1 107 ? 17.594 -14.789 -25.062 1 95.12 107 VAL B N 1
ATOM 3253 C CA . VAL B 1 107 ? 16.5 -15.648 -24.641 1 95.12 107 VAL B CA 1
ATOM 3254 C C . VAL B 1 107 ? 16.297 -16.781 -25.641 1 95.12 107 VAL B C 1
ATOM 3256 O O . VAL B 1 107 ? 16.594 -16.625 -26.828 1 95.12 107 VAL B O 1
ATOM 3259 N N . LEU B 1 108 ? 15.945 -17.922 -25.125 1 94.31 108 LEU B N 1
ATOM 3260 C CA . LEU B 1 108 ? 15.406 -19 -25.953 1 94.31 108 LEU B CA 1
ATOM 3261 C C . LEU B 1 108 ? 13.93 -18.797 -26.234 1 94.31 108 LEU B C 1
ATOM 3263 O O . LEU B 1 108 ? 13.133 -18.609 -25.297 1 94.31 108 LEU B O 1
ATOM 3267 N N . VAL B 1 109 ? 13.57 -18.812 -27.469 1 95.94 109 VAL B N 1
ATOM 3268 C CA . VAL B 1 109 ? 12.195 -18.547 -27.875 1 95.94 109 VAL B CA 1
ATOM 3269 C C . VAL B 1 109 ? 11.484 -19.859 -28.203 1 95.94 109 VAL B C 1
ATOM 3271 O O . VAL B 1 109 ? 11.891 -20.578 -29.125 1 95.94 109 VAL B O 1
ATOM 3274 N N . ILE B 1 110 ? 10.422 -20.141 -27.5 1 95.38 110 ILE B N 1
ATOM 3275 C CA . ILE B 1 110 ? 9.656 -21.375 -27.672 1 95.38 110 ILE B CA 1
ATOM 3276 C C . ILE B 1 110 ? 8.242 -21.031 -28.125 1 95.38 110 ILE B C 1
ATOM 3278 O O . ILE B 1 110 ? 7.473 -20.406 -27.391 1 95.38 110 ILE B O 1
ATOM 3282 N N . HIS B 1 111 ? 7.898 -21.453 -29.312 1 96.94 111 HIS B N 1
ATOM 3283 C CA . HIS B 1 111 ? 6.543 -21.219 -29.797 1 96.94 111 HIS B CA 1
ATOM 3284 C C . HIS B 1 111 ? 5.527 -22 -28.953 1 96.94 111 HIS B C 1
ATOM 3286 O O . HIS B 1 111 ? 5.832 -23.078 -28.438 1 96.94 111 HIS B O 1
ATOM 3292 N N . LYS B 1 112 ? 4.293 -21.516 -28.891 1 97.31 112 LYS B N 1
ATOM 3293 C CA . LYS B 1 112 ? 3.264 -22.125 -28.047 1 97.31 112 LYS B CA 1
ATOM 3294 C C . LYS B 1 112 ? 3.043 -23.578 -28.422 1 97.31 112 LYS B C 1
ATOM 3296 O O . LYS B 1 112 ? 2.852 -24.422 -27.547 1 97.31 112 LYS B O 1
ATOM 3301 N N . THR B 1 113 ? 3.062 -23.891 -29.734 1 96.75 113 THR B N 1
ATOM 3302 C CA . THR B 1 113 ? 2.844 -25.266 -30.172 1 96.75 113 THR B CA 1
ATOM 3303 C C . THR B 1 113 ? 3.941 -26.188 -29.641 1 96.75 113 THR B C 1
ATOM 3305 O O . THR B 1 113 ? 3.666 -27.297 -29.188 1 96.75 113 THR B O 1
ATOM 3308 N N . VAL B 1 114 ? 5.145 -25.703 -29.672 1 95.75 114 VAL B N 1
ATOM 3309 C CA . VAL B 1 114 ? 6.293 -26.469 -29.203 1 95.75 114 VAL B CA 1
ATOM 3310 C C . VAL B 1 114 ? 6.203 -26.656 -27.688 1 95.75 114 VAL B C 1
ATOM 3312 O O . VAL B 1 114 ? 6.469 -27.75 -27.172 1 95.75 114 VAL B O 1
ATOM 3315 N N . LEU B 1 115 ? 5.855 -25.656 -26.984 1 95.06 115 LEU B N 1
ATOM 3316 C CA . LEU B 1 115 ? 5.699 -25.75 -25.531 1 95.06 115 LEU B CA 1
ATOM 3317 C C . LEU B 1 115 ? 4.719 -26.859 -25.172 1 95.06 115 LEU B C 1
ATOM 3319 O O . LEU B 1 115 ? 5.02 -27.703 -24.312 1 95.06 115 LEU B O 1
ATOM 3323 N N . TRP B 1 116 ? 3.561 -26.859 -25.828 1 95.5 116 TRP B N 1
ATOM 3324 C CA . TRP B 1 116 ? 2.539 -27.844 -25.5 1 95.5 116 TRP B CA 1
ATOM 3325 C C . TRP B 1 116 ? 3 -29.25 -25.875 1 95.5 116 TRP B C 1
ATOM 3327 O O . TRP B 1 116 ? 2.672 -30.219 -25.188 1 95.5 116 TRP B O 1
ATOM 3337 N N . GLU B 1 117 ? 3.719 -29.312 -26.906 1 95.31 117 GLU B N 1
ATOM 3338 C CA . GLU B 1 117 ? 4.273 -30.625 -27.281 1 95.31 117 GLU B CA 1
ATOM 3339 C C . GLU B 1 117 ? 5.262 -31.109 -26.219 1 95.31 117 GLU B C 1
ATOM 3341 O O . GLU B 1 117 ? 5.316 -32.312 -25.922 1 95.31 117 GLU B O 1
ATOM 3346 N N . MET B 1 118 ? 6.023 -30.219 -25.703 1 92.81 118 MET B N 1
ATOM 3347 C CA . MET B 1 118 ? 6.957 -30.578 -24.641 1 92.81 118 MET B CA 1
ATOM 3348 C C . MET B 1 118 ? 6.211 -31.047 -23.391 1 92.81 118 MET B C 1
ATOM 3350 O O . MET B 1 118 ? 6.59 -32.031 -22.766 1 92.81 118 MET B O 1
ATOM 3354 N N . VAL B 1 119 ? 5.145 -30.359 -23.062 1 93.38 119 VAL B N 1
ATOM 3355 C CA . VAL B 1 119 ? 4.316 -30.719 -21.906 1 93.38 119 VAL B CA 1
ATOM 3356 C C . VAL B 1 119 ? 3.717 -32.094 -22.109 1 93.38 119 VAL B C 1
ATOM 3358 O O . VAL B 1 119 ? 3.654 -32.906 -21.172 1 93.38 119 VAL B O 1
ATOM 3361 N N . ASN B 1 120 ? 3.346 -32.406 -23.297 1 92.56 120 ASN B N 1
ATOM 3362 C CA . ASN B 1 120 ? 2.723 -33.719 -23.609 1 92.56 120 ASN B CA 1
ATOM 3363 C C . ASN B 1 120 ? 3.756 -34.812 -23.703 1 92.56 120 ASN B C 1
ATOM 3365 O O . ASN B 1 120 ? 3.416 -36 -23.578 1 92.56 120 ASN B O 1
ATOM 3369 N N . ALA B 1 121 ? 5.016 -34.406 -23.875 1 91.06 121 ALA B N 1
ATOM 3370 C CA . ALA B 1 121 ? 6.055 -35.406 -24.125 1 91.06 121 ALA B CA 1
ATOM 3371 C C . ALA B 1 121 ? 6.781 -35.781 -22.844 1 91.06 121 ALA B C 1
ATOM 3373 O O . ALA B 1 121 ? 7.395 -36.844 -22.766 1 91.06 121 ALA B O 1
ATOM 3374 N N . SER B 1 122 ? 6.734 -34.938 -21.922 1 91.25 122 SER B N 1
ATOM 3375 C CA . SER B 1 122 ? 7.562 -35.156 -20.75 1 91.25 122 SER B CA 1
ATOM 3376 C C . SER B 1 122 ? 6.852 -34.688 -19.469 1 91.25 122 SER B C 1
ATOM 3378 O O . SER B 1 122 ? 6.637 -33.5 -19.266 1 91.25 122 SER B O 1
ATOM 3380 N N . HIS B 1 123 ? 6.641 -35.656 -18.547 1 90.5 123 HIS B N 1
ATOM 3381 C CA . HIS B 1 123 ? 6.074 -35.312 -17.25 1 90.5 123 HIS B CA 1
ATOM 3382 C C . HIS B 1 123 ? 7.051 -34.469 -16.422 1 90.5 123 HIS B C 1
ATOM 3384 O O . HIS B 1 123 ? 6.633 -33.594 -15.664 1 90.5 123 HIS B O 1
ATOM 3390 N N . ALA B 1 124 ? 8.305 -34.75 -16.641 1 91.12 124 ALA B N 1
ATOM 3391 C CA . ALA B 1 124 ? 9.312 -33.938 -15.953 1 91.12 124 ALA B CA 1
ATOM 3392 C C . ALA B 1 124 ? 9.234 -32.469 -16.359 1 91.12 124 ALA B C 1
ATOM 3394 O O . ALA B 1 124 ? 9.352 -31.594 -15.516 1 91.12 124 ALA B O 1
ATOM 3395 N N . PHE B 1 125 ? 9.016 -32.219 -17.625 1 92.62 125 PHE B N 1
ATOM 3396 C CA . PHE B 1 125 ? 8.883 -30.859 -18.141 1 92.62 125 PHE B CA 1
ATOM 3397 C C . PHE B 1 125 ? 7.684 -30.156 -17.5 1 92.62 125 PHE B C 1
ATOM 3399 O O . PHE B 1 125 ? 7.789 -29.016 -17.047 1 92.62 125 PHE B O 1
ATOM 3406 N N . SER B 1 126 ? 6.582 -30.859 -17.406 1 94 126 SER B N 1
ATOM 3407 C CA . SER B 1 126 ? 5.371 -30.312 -16.797 1 94 126 SER B CA 1
ATOM 3408 C C . SER B 1 126 ? 5.594 -30 -15.32 1 94 126 SER B C 1
ATOM 3410 O O . SER B 1 126 ? 5.172 -28.938 -14.844 1 94 126 SER B O 1
ATOM 3412 N N . LYS B 1 127 ? 6.234 -30.891 -14.664 1 94.62 127 LYS B N 1
ATOM 3413 C CA . LYS B 1 127 ? 6.512 -30.703 -13.25 1 94.62 127 LYS B CA 1
ATOM 3414 C C . LYS B 1 127 ? 7.406 -29.484 -13.023 1 94.62 127 LYS B C 1
ATOM 3416 O O . LYS B 1 127 ? 7.219 -28.75 -12.055 1 94.62 127 LYS B O 1
ATOM 3421 N N . ASN B 1 128 ? 8.367 -29.312 -13.867 1 94.69 128 ASN B N 1
ATOM 3422 C CA . ASN B 1 128 ? 9.25 -28.156 -13.758 1 94.69 128 ASN B CA 1
ATOM 3423 C C . ASN B 1 128 ? 8.484 -26.859 -13.969 1 94.69 128 ASN B C 1
ATOM 3425 O O . ASN B 1 128 ? 8.758 -25.859 -13.297 1 94.69 128 ASN B O 1
ATOM 3429 N N . LEU B 1 129 ? 7.574 -26.875 -14.93 1 95.88 129 LEU B N 1
ATOM 3430 C CA . LEU B 1 129 ? 6.734 -25.703 -15.148 1 95.88 129 LEU B CA 1
ATOM 3431 C C . LEU B 1 129 ? 5.871 -25.422 -13.93 1 95.88 129 LEU B C 1
ATOM 3433 O O . LEU B 1 129 ? 5.73 -24.266 -13.516 1 95.88 129 LEU B O 1
ATOM 3437 N N . LEU B 1 130 ? 5.316 -26.469 -13.367 1 96.88 130 LEU B N 1
ATOM 3438 C CA . LEU B 1 130 ? 4.52 -26.344 -12.148 1 96.88 130 LEU B CA 1
ATOM 3439 C C . LEU B 1 130 ? 5.34 -25.719 -11.023 1 96.88 130 LEU B C 1
ATOM 3441 O O . LEU B 1 130 ? 4.871 -24.812 -10.328 1 96.88 130 LEU B O 1
ATOM 3445 N N . LEU B 1 131 ? 6.527 -26.219 -10.859 1 96.62 131 LEU B N 1
ATOM 3446 C CA . LEU B 1 131 ? 7.422 -25.719 -9.82 1 96.62 131 LEU B CA 1
ATOM 3447 C C . LEU B 1 131 ? 7.73 -24.25 -10.031 1 96.62 131 LEU B C 1
ATOM 3449 O O . LEU B 1 131 ? 7.707 -23.469 -9.078 1 96.62 131 LEU B O 1
ATOM 3453 N N . MET B 1 132 ? 7.973 -23.891 -11.203 1 95.94 132 MET B N 1
ATOM 3454 C CA . MET B 1 132 ? 8.305 -22.5 -11.531 1 95.94 132 MET B CA 1
ATOM 3455 C C . MET B 1 132 ? 7.129 -21.578 -11.219 1 95.94 132 MET B C 1
ATOM 3457 O O . MET B 1 132 ? 7.316 -20.516 -10.625 1 95.94 132 MET B O 1
ATOM 3461 N N . LEU B 1 133 ? 5.965 -21.953 -11.633 1 96.75 133 LEU B N 1
ATOM 3462 C CA . LEU B 1 133 ? 4.781 -21.141 -11.375 1 96.75 133 LEU B CA 1
ATOM 3463 C C . LEU B 1 133 ? 4.504 -21.047 -9.875 1 96.75 133 LEU B C 1
ATOM 3465 O O . LEU B 1 133 ? 4.168 -19.984 -9.367 1 96.75 133 LEU B O 1
ATOM 3469 N N . SER B 1 134 ? 4.656 -22.188 -9.242 1 97 134 SER B N 1
ATOM 3470 C CA . SER B 1 134 ? 4.438 -22.234 -7.801 1 97 134 SER B CA 1
ATOM 3471 C C . SER B 1 134 ? 5.391 -21.281 -7.074 1 97 134 SER B C 1
ATOM 3473 O O . SER B 1 134 ? 4.973 -20.531 -6.184 1 97 134 SER B O 1
ATOM 3475 N N . GLU B 1 135 ? 6.641 -21.312 -7.438 1 95.88 135 GLU B N 1
ATOM 3476 C CA . GLU B 1 135 ? 7.641 -20.453 -6.816 1 95.88 135 GLU B CA 1
ATOM 3477 C C . GLU B 1 135 ? 7.324 -18.984 -7.059 1 95.88 135 GLU B C 1
ATOM 3479 O O . GLU B 1 135 ? 7.57 -18.141 -6.191 1 95.88 135 GLU B O 1
ATOM 3484 N N . ARG B 1 136 ? 6.805 -18.719 -8.172 1 95.94 136 ARG B N 1
ATOM 3485 C CA . ARG B 1 136 ? 6.414 -17.344 -8.484 1 95.94 136 ARG B CA 1
ATOM 3486 C C . ARG B 1 136 ? 5.258 -16.891 -7.598 1 95.94 136 ARG B C 1
ATOM 3488 O O . ARG B 1 136 ? 5.25 -15.758 -7.109 1 95.94 136 ARG B O 1
ATOM 3495 N N . ILE B 1 137 ? 4.289 -17.781 -7.402 1 96.38 137 ILE B N 1
ATOM 3496 C CA . ILE B 1 137 ? 3.17 -17.453 -6.527 1 96.38 137 ILE B CA 1
ATOM 3497 C C . ILE B 1 137 ? 3.68 -17.219 -5.105 1 96.38 137 ILE B C 1
ATOM 3499 O O . ILE B 1 137 ? 3.246 -16.297 -4.43 1 96.38 137 ILE B O 1
ATOM 3503 N N . ARG B 1 138 ? 4.617 -18.062 -4.711 1 95.69 138 ARG B N 1
ATOM 3504 C CA . ARG B 1 138 ? 5.18 -17.906 -3.371 1 95.69 138 ARG B CA 1
ATOM 3505 C C . ARG B 1 138 ? 5.871 -16.562 -3.217 1 95.69 138 ARG B C 1
ATOM 3507 O O . ARG B 1 138 ? 5.719 -15.891 -2.193 1 95.69 138 ARG B O 1
ATOM 3514 N N . SER B 1 139 ? 6.613 -16.188 -4.195 1 94.56 139 SER B N 1
ATOM 3515 C CA . SER B 1 139 ? 7.281 -14.898 -4.172 1 94.56 139 SER B CA 1
ATOM 3516 C C . SER B 1 139 ? 6.273 -13.75 -4.121 1 94.56 139 SER B C 1
ATOM 3518 O O . SER B 1 139 ? 6.48 -12.766 -3.406 1 94.56 139 SER B O 1
ATOM 3520 N N . HIS B 1 140 ? 5.184 -13.898 -4.855 1 93.75 140 HIS B N 1
ATOM 3521 C CA . HIS B 1 140 ? 4.133 -12.891 -4.852 1 93.75 140 HIS B CA 1
ATOM 3522 C C . HIS B 1 140 ? 3.461 -12.797 -3.486 1 93.75 140 HIS B C 1
ATOM 3524 O O . HIS B 1 140 ? 3.162 -11.703 -3.006 1 93.75 140 HIS B O 1
ATOM 3530 N N . ASN B 1 141 ? 3.227 -13.984 -2.914 1 93.31 141 ASN B N 1
ATOM 3531 C CA . ASN B 1 141 ? 2.666 -13.992 -1.567 1 93.31 141 ASN B CA 1
ATOM 3532 C C . ASN B 1 141 ? 3.543 -13.219 -0.591 1 93.31 141 ASN B C 1
ATOM 3534 O O . ASN B 1 141 ? 3.041 -12.406 0.191 1 93.31 141 ASN B O 1
ATOM 3538 N N . HIS B 1 142 ? 4.809 -13.445 -0.694 1 90.56 142 HIS B N 1
ATOM 3539 C CA . HIS B 1 142 ? 5.75 -12.742 0.171 1 90.56 142 HIS B CA 1
ATOM 3540 C C . HIS B 1 142 ? 5.73 -11.242 -0.099 1 90.56 142 HIS B C 1
ATOM 3542 O O . HIS B 1 142 ? 5.688 -10.438 0.837 1 90.56 142 HIS B O 1
ATOM 3548 N N . PHE B 1 143 ? 5.707 -10.875 -1.356 1 87.38 143 PHE B N 1
ATOM 3549 C CA . PHE B 1 143 ? 5.66 -9.477 -1.768 1 87.38 143 PHE B CA 1
ATOM 3550 C C . PHE B 1 143 ? 4.402 -8.805 -1.232 1 87.38 143 PHE B C 1
ATOM 3552 O O . PHE B 1 143 ? 4.469 -7.695 -0.688 1 87.38 143 PHE B O 1
ATOM 3559 N N . ILE B 1 144 ? 3.305 -9.422 -1.368 1 87.12 144 ILE B N 1
ATOM 3560 C CA . ILE B 1 144 ? 2.014 -8.875 -0.958 1 87.12 144 ILE B CA 1
ATOM 3561 C C . ILE B 1 144 ? 1.978 -8.719 0.561 1 87.12 144 ILE B C 1
ATOM 3563 O O . ILE B 1 144 ? 1.552 -7.684 1.075 1 87.12 144 ILE B O 1
ATOM 3567 N N . ALA B 1 145 ? 2.42 -9.727 1.239 1 85.88 145 ALA B N 1
ATOM 3568 C CA . ALA B 1 145 ? 2.461 -9.672 2.699 1 85.88 145 ALA B CA 1
ATOM 3569 C C . ALA B 1 145 ? 3.285 -8.477 3.178 1 85.88 145 ALA B C 1
ATOM 3571 O O . ALA B 1 145 ? 2.861 -7.742 4.074 1 85.88 145 ALA B O 1
ATOM 3572 N N . GLU B 1 146 ? 4.395 -8.258 2.578 1 82.19 146 GLU B N 1
ATOM 3573 C CA . GLU B 1 146 ? 5.293 -7.176 2.969 1 82.19 146 GLU B CA 1
ATOM 3574 C C . GLU B 1 146 ? 4.711 -5.816 2.598 1 82.19 146 GLU B C 1
ATOM 3576 O O . GLU B 1 146 ? 4.785 -4.871 3.385 1 82.19 146 GLU B O 1
ATOM 3581 N N . SER B 1 147 ? 4.219 -5.762 1.394 1 74.88 147 SER B N 1
ATOM 3582 C CA . SER B 1 147 ? 3.68 -4.504 0.888 1 74.88 147 SER B CA 1
ATOM 3583 C C . SER B 1 147 ? 2.447 -4.074 1.676 1 74.88 147 SER B C 1
ATOM 3585 O O . SER B 1 147 ? 2.242 -2.883 1.918 1 74.88 147 SER B O 1
ATOM 3587 N N . PHE B 1 148 ? 1.562 -4.965 2.025 1 70.31 148 PHE B N 1
ATOM 3588 C CA . PHE B 1 148 ? 0.361 -4.66 2.793 1 70.31 148 PHE B CA 1
ATOM 3589 C C . PHE B 1 148 ? 0.719 -4.016 4.125 1 70.31 148 PHE B C 1
ATOM 3591 O O . PHE B 1 148 ? 0.064 -3.062 4.555 1 70.31 148 PHE B O 1
ATOM 3598 N N . GLY B 1 149 ? 1.736 -4.617 4.773 1 66.62 149 GLY B N 1
ATOM 3599 C CA . GLY B 1 149 ? 2.211 -3.963 5.984 1 66.62 149 GLY B CA 1
ATOM 3600 C C . GLY B 1 149 ? 2.572 -2.506 5.773 1 66.62 149 GLY B C 1
ATOM 3601 O O . GLY B 1 149 ? 2.18 -1.643 6.562 1 66.62 149 GLY B O 1
ATOM 3602 N N . ASP B 1 150 ? 3.193 -2.246 4.711 1 68.88 150 ASP B N 1
ATOM 3603 C CA . ASP B 1 150 ? 3.584 -0.885 4.363 1 68.88 150 ASP B CA 1
ATOM 3604 C C . ASP B 1 150 ? 2.363 -0.027 4.039 1 68.88 150 ASP B C 1
ATOM 3606 O O . ASP B 1 150 ? 2.266 1.116 4.488 1 68.88 150 ASP B O 1
ATOM 3610 N N . LEU B 1 151 ? 1.497 -0.653 3.277 1 65.5 151 LEU B N 1
ATOM 3611 C CA . LEU B 1 151 ? 0.289 0.051 2.863 1 65.5 151 LEU B CA 1
ATOM 3612 C C . LEU B 1 151 ? -0.535 0.476 4.074 1 65.5 151 LEU B C 1
ATOM 3614 O O . LEU B 1 151 ? -1.013 1.61 4.137 1 65.5 151 LEU B O 1
ATOM 3618 N N . LEU B 1 152 ? -0.626 -0.427 4.988 1 64.44 152 LEU B N 1
ATOM 3619 C CA . LEU B 1 152 ? -1.388 -0.109 6.191 1 64.44 152 LEU B CA 1
ATOM 3620 C C . LEU B 1 152 ? -0.749 1.051 6.949 1 64.44 152 LEU B C 1
ATOM 3622 O O . LEU B 1 152 ? -1.449 1.937 7.441 1 64.44 152 LEU B O 1
ATOM 3626 N N . LYS B 1 153 ? 0.525 1.03 7.023 1 66 153 LYS B N 1
ATOM 3627 C CA . LYS B 1 153 ? 1.265 2.113 7.664 1 66 153 LYS B CA 1
ATOM 3628 C C . LYS B 1 153 ? 1.052 3.434 6.93 1 66 153 LYS B C 1
ATOM 3630 O O . LYS B 1 153 ? 0.795 4.465 7.555 1 66 153 LYS B O 1
ATOM 3635 N N . TYR B 1 154 ? 1.144 3.387 5.609 1 67.19 154 TYR B N 1
ATOM 3636 C CA . TYR B 1 154 ? 0.97 4.598 4.812 1 67.19 154 TYR B CA 1
ATOM 3637 C C . TYR B 1 154 ? -0.46 5.113 4.914 1 67.19 154 TYR B C 1
ATOM 3639 O O . TYR B 1 154 ? -0.686 6.324 4.969 1 67.19 154 TYR B O 1
ATOM 3647 N N . GLU B 1 155 ? -1.298 4.203 4.855 1 65.19 155 GLU B N 1
ATOM 3648 C CA . GLU B 1 155 ? -2.697 4.59 5.008 1 65.19 155 GLU B CA 1
ATOM 3649 C C . GLU B 1 155 ? -2.932 5.312 6.332 1 65.19 155 GLU B C 1
ATOM 3651 O O . GLU B 1 155 ? -3.59 6.352 6.367 1 65.19 155 GLU B O 1
ATOM 3656 N N . ARG B 1 156 ? -2.328 4.719 7.336 1 66 156 ARG B N 1
ATOM 3657 C CA . ARG B 1 156 ? -2.475 5.344 8.648 1 66 156 ARG B CA 1
ATOM 3658 C C . ARG B 1 156 ? -1.858 6.738 8.656 1 66 156 ARG B C 1
ATOM 3660 O O . ARG B 1 156 ? -2.475 7.691 9.141 1 66 156 ARG B O 1
ATOM 3667 N N . ASN B 1 157 ? -0.7 6.785 8.141 1 72.19 157 ASN B N 1
ATOM 3668 C CA . ASN B 1 157 ? 0.01 8.055 8.133 1 72.19 157 ASN B CA 1
ATOM 3669 C C . ASN B 1 157 ? -0.68 9.078 7.227 1 72.19 157 ASN B C 1
ATOM 3671 O O . ASN B 1 157 ? -0.602 10.281 7.473 1 72.19 157 ASN B O 1
ATOM 3675 N N . ALA B 1 158 ? -1.345 8.547 6.273 1 74.38 158 ALA B N 1
ATOM 3676 C CA . ALA B 1 158 ? -1.995 9.406 5.289 1 74.38 158 ALA B CA 1
ATOM 3677 C C . ALA B 1 158 ? -3.258 10.047 5.863 1 74.38 158 ALA B C 1
ATOM 3679 O O . ALA B 1 158 ? -3.697 11.102 5.398 1 74.38 158 ALA B O 1
ATOM 3680 N N . SER B 1 159 ? -3.709 9.414 6.867 1 80.94 159 SER B N 1
ATOM 3681 C CA . SER B 1 159 ? -5.031 9.867 7.293 1 80.94 159 SER B CA 1
ATOM 3682 C C . SER B 1 159 ? -5.023 10.289 8.758 1 80.94 159 SER B C 1
ATOM 3684 O O . SER B 1 159 ? -6.035 10.766 9.273 1 80.94 159 SER B O 1
ATOM 3686 N N . THR B 1 160 ? -3.891 10.117 9.375 1 86.44 160 THR B N 1
ATOM 3687 C CA . THR B 1 160 ? -3.85 10.438 10.797 1 86.44 160 THR B CA 1
ATOM 3688 C C . THR B 1 160 ? -2.836 11.539 11.078 1 86.44 160 THR B C 1
ATOM 3690 O O . THR B 1 160 ? -1.858 11.695 10.344 1 86.44 160 THR B O 1
ATOM 3693 N N . ASP B 1 161 ? -3.143 12.297 12.094 1 86.38 161 ASP B N 1
ATOM 3694 C CA . ASP B 1 161 ? -2.209 13.297 12.602 1 86.38 161 ASP B CA 1
ATOM 3695 C C . ASP B 1 161 ? -1.135 12.656 13.477 1 86.38 161 ASP B C 1
ATOM 3697 O O . ASP B 1 161 ? -1.448 11.969 14.453 1 86.38 161 ASP B O 1
ATOM 3701 N N . ALA B 1 162 ? 0.042 12.867 13.094 1 80.06 162 ALA B N 1
ATOM 3702 C CA . ALA B 1 162 ? 1.17 12.18 13.719 1 80.06 162 ALA B CA 1
ATOM 3703 C C . ALA B 1 162 ? 1.259 12.508 15.211 1 80.06 162 ALA B C 1
ATOM 3705 O O . ALA B 1 162 ? 1.704 11.68 16 1 80.06 162 ALA B O 1
ATOM 3706 N N . LEU B 1 163 ? 0.817 13.617 15.609 1 83.25 163 LEU B N 1
ATOM 3707 C CA . LEU B 1 163 ? 0.965 14.062 16.984 1 83.25 163 LEU B CA 1
ATOM 3708 C C . LEU B 1 163 ? -0.159 13.508 17.859 1 83.25 163 LEU B C 1
ATOM 3710 O O . LEU B 1 163 ? 0.089 13.031 18.969 1 83.25 163 LEU B O 1
ATOM 3714 N N . THR B 1 164 ? -1.325 13.492 17.375 1 91.44 164 THR B N 1
ATOM 3715 C CA . THR B 1 164 ? -2.475 13.258 18.25 1 91.44 164 THR B CA 1
ATOM 3716 C C . THR B 1 164 ? -3.113 11.906 17.938 1 91.44 164 THR B C 1
ATOM 3718 O O . THR B 1 164 ? -3.91 11.398 18.734 1 91.44 164 THR B O 1
ATOM 3721 N N . GLY B 1 165 ? -2.832 11.406 16.781 1 88.75 165 GLY B N 1
ATOM 3722 C CA . GLY B 1 165 ? -3.441 10.148 16.375 1 88.75 165 GLY B CA 1
ATOM 3723 C C . GLY B 1 165 ? -4.828 10.32 15.789 1 88.75 165 GLY B C 1
ATOM 3724 O O . GLY B 1 165 ? -5.418 9.367 15.289 1 88.75 165 GLY B O 1
ATOM 3725 N N . LEU B 1 166 ? -5.395 11.508 15.875 1 93 166 LEU B N 1
ATOM 3726 C CA . LEU B 1 166 ? -6.68 11.781 15.242 1 93 166 LEU B CA 1
ATOM 3727 C C . LEU B 1 166 ? -6.551 11.797 13.719 1 93 166 LEU B C 1
ATOM 3729 O O . LEU B 1 166 ? -5.441 11.703 13.188 1 93 166 LEU B O 1
ATOM 3733 N N . GLY B 1 167 ? -7.719 11.789 13.07 1 90.19 167 GLY B N 1
ATOM 3734 C CA . GLY B 1 167 ? -7.633 12.023 11.633 1 90.19 167 GLY B CA 1
ATOM 3735 C C . GLY B 1 167 ? -6.922 13.32 11.281 1 90.19 167 GLY B C 1
ATOM 3736 O O . GLY B 1 167 ? -6.871 14.242 12.094 1 90.19 167 GLY B O 1
ATOM 3737 N N . ASN B 1 168 ? -6.324 13.352 10.156 1 88.5 168 ASN B N 1
ATOM 3738 C CA . ASN B 1 168 ? -5.699 14.578 9.672 1 88.5 168 ASN B CA 1
ATOM 3739 C C . ASN B 1 168 ? -6.57 15.266 8.625 1 88.5 168 ASN B C 1
ATOM 3741 O O . ASN B 1 168 ? -7.727 14.891 8.422 1 88.5 168 ASN B O 1
ATOM 3745 N N . ARG B 1 169 ? -6.086 16.281 8.07 1 85.69 169 ARG B N 1
ATOM 3746 C CA . ARG B 1 169 ? -6.852 17.062 7.109 1 85.69 169 ARG B CA 1
ATOM 3747 C C . ARG B 1 169 ? -7.25 16.219 5.906 1 85.69 169 ARG B C 1
ATOM 3749 O O . ARG B 1 169 ? -8.336 16.406 5.344 1 85.69 169 ARG B O 1
ATOM 3756 N N . HIS B 1 170 ? -6.336 15.328 5.52 1 82.75 170 HIS B N 1
ATOM 3757 C CA . HIS B 1 170 ? -6.672 14.43 4.422 1 82.75 170 HIS B CA 1
ATOM 3758 C C . HIS B 1 170 ? -7.883 13.57 4.762 1 82.75 170 HIS B C 1
ATOM 3760 O O . HIS B 1 170 ? -8.75 13.352 3.914 1 82.75 170 HIS B O 1
ATOM 3766 N N . ALA B 1 171 ? -7.84 13.07 5.965 1 85.25 171 ALA B N 1
ATOM 3767 C CA . ALA B 1 171 ? -8.969 12.266 6.422 1 85.25 171 ALA B CA 1
ATOM 3768 C C . ALA B 1 171 ? -10.266 13.055 6.359 1 85.25 171 ALA B C 1
ATOM 3770 O O . ALA B 1 171 ? -11.312 12.516 5.996 1 85.25 171 ALA B O 1
ATOM 3771 N N . MET B 1 172 ? -10.195 14.242 6.711 1 89.69 172 MET B N 1
ATOM 3772 C CA . MET B 1 172 ? -11.375 15.102 6.676 1 89.69 172 MET B CA 1
ATOM 3773 C C . MET B 1 172 ? -11.922 15.227 5.258 1 89.69 172 MET B C 1
ATOM 3775 O O . MET B 1 172 ? -13.117 15.039 5.031 1 89.69 172 MET B O 1
ATOM 3779 N N . VAL B 1 173 ? -11.086 15.539 4.363 1 83.19 173 VAL B N 1
ATOM 3780 C CA . VAL B 1 173 ? -11.469 15.789 2.979 1 83.19 173 VAL B CA 1
ATOM 3781 C C . VAL B 1 173 ? -12.039 14.516 2.363 1 83.19 173 VAL B C 1
ATOM 3783 O O . VAL B 1 173 ? -12.961 14.578 1.546 1 83.19 173 VAL B O 1
ATOM 3786 N N . ASP B 1 174 ? -11.586 13.438 2.812 1 80.81 174 ASP B N 1
ATOM 3787 C CA . ASP B 1 174 ? -11.984 12.156 2.234 1 80.81 174 ASP B CA 1
ATOM 3788 C C . ASP B 1 174 ? -13.25 11.625 2.904 1 80.81 174 ASP B C 1
ATOM 3790 O O . ASP B 1 174 ? -14.148 11.117 2.23 1 80.81 174 ASP B O 1
ATOM 3794 N N . GLU B 1 175 ? -13.312 11.703 4.172 1 87.69 175 GLU B N 1
ATOM 3795 C CA . GLU B 1 175 ? -14.328 10.977 4.93 1 87.69 175 GLU B CA 1
ATOM 3796 C C . GLU B 1 175 ? -15.562 11.844 5.176 1 87.69 175 GLU B C 1
ATOM 3798 O O . GLU B 1 175 ? -16.688 11.328 5.227 1 87.69 175 GLU B O 1
ATOM 3803 N N . PHE B 1 176 ? -15.359 13.109 5.305 1 94.19 176 PHE B N 1
ATOM 3804 C CA . PHE B 1 176 ? -16.469 13.953 5.73 1 94.19 176 PHE B CA 1
ATOM 3805 C C . PHE B 1 176 ? -17.547 14.016 4.648 1 94.19 176 PHE B C 1
ATOM 3807 O O . PHE B 1 176 ? -18.719 13.836 4.93 1 94.19 176 PHE B O 1
ATOM 3814 N N . PRO B 1 177 ? -17.156 14.25 3.361 1 91.25 177 PRO B N 1
ATOM 3815 C CA . PRO B 1 177 ? -18.188 14.305 2.32 1 91.25 177 PRO B CA 1
ATOM 3816 C C . PRO B 1 177 ? -18.984 13 2.207 1 91.25 177 PRO B C 1
ATOM 3818 O O . PRO B 1 177 ? -20.203 13.031 2.025 1 91.25 177 PRO B O 1
ATOM 3821 N N . ALA B 1 178 ? -18.297 11.922 2.334 1 89.75 178 ALA B N 1
ATOM 3822 C CA . ALA B 1 178 ? -18.953 10.617 2.256 1 89.75 178 ALA B CA 1
ATOM 3823 C C . ALA B 1 178 ? -19.984 10.453 3.379 1 89.75 178 ALA B C 1
ATOM 3825 O O . ALA B 1 178 ? -21.078 9.945 3.156 1 89.75 178 ALA B O 1
ATOM 3826 N N . GLU B 1 179 ? -19.609 10.844 4.566 1 92.75 179 GLU B N 1
ATOM 3827 C CA . GLU B 1 179 ? -20.484 10.734 5.719 1 92.75 179 GLU B CA 1
ATOM 3828 C C . GLU B 1 179 ? -21.688 11.68 5.586 1 92.75 179 GLU B C 1
ATOM 3830 O O . GLU B 1 179 ? -22.797 11.352 6.02 1 92.75 179 GLU B O 1
ATOM 3835 N N . ILE B 1 180 ? -21.484 12.828 5.059 1 94.5 180 ILE B N 1
ATOM 3836 C CA . ILE B 1 180 ? -22.547 13.797 4.836 1 94.5 180 ILE B CA 1
ATOM 3837 C C . ILE B 1 180 ? -23.531 13.242 3.814 1 94.5 180 ILE B C 1
ATOM 3839 O O . ILE B 1 180 ? -24.75 13.32 4.016 1 94.5 180 ILE B O 1
ATOM 3843 N N . ALA B 1 181 ? -23 12.695 2.76 1 91.81 181 ALA B N 1
ATOM 3844 C CA . ALA B 1 181 ? -23.844 12.109 1.728 1 91.81 181 ALA B CA 1
ATOM 3845 C C . ALA B 1 181 ? -24.688 10.969 2.295 1 91.81 181 ALA B C 1
ATOM 3847 O O . ALA B 1 181 ? -25.875 10.844 1.97 1 91.81 181 ALA B O 1
ATOM 3848 N N . ARG B 1 182 ? -24.078 10.188 3.094 1 91.19 182 ARG B N 1
ATOM 3849 C CA . ARG B 1 182 ? -24.766 9.078 3.74 1 91.19 182 ARG B CA 1
ATOM 3850 C C . ARG B 1 182 ? -25.906 9.578 4.613 1 91.19 182 ARG B C 1
ATOM 3852 O O . ARG B 1 182 ? -27.031 9.055 4.551 1 91.19 182 ARG B O 1
ATOM 3859 N N . CYS B 1 183 ? -25.641 10.555 5.422 1 92.94 183 CYS B N 1
ATOM 3860 C CA . CYS B 1 183 ? -26.656 11.117 6.297 1 92.94 183 CYS B CA 1
ATOM 3861 C C . CYS B 1 183 ? -27.797 11.727 5.488 1 92.94 183 CYS B C 1
ATOM 3863 O O . CYS B 1 183 ? -28.969 11.594 5.855 1 92.94 183 CYS B O 1
ATOM 3865 N N . ARG B 1 184 ? -27.453 12.383 4.441 1 90.62 184 ARG B N 1
ATOM 3866 C CA . ARG B 1 184 ? -28.453 12.992 3.574 1 90.62 184 ARG B CA 1
ATOM 3867 C C . ARG B 1 184 ? -29.375 11.93 2.982 1 90.62 184 ARG B C 1
ATOM 3869 O O . ARG B 1 184 ? -30.594 12.109 2.949 1 90.62 184 ARG B O 1
ATOM 3876 N N . LYS B 1 185 ? -28.812 10.914 2.525 1 89.69 185 LYS B N 1
ATOM 3877 C CA . LYS B 1 185 ? -29.578 9.812 1.95 1 89.69 185 LYS B CA 1
AT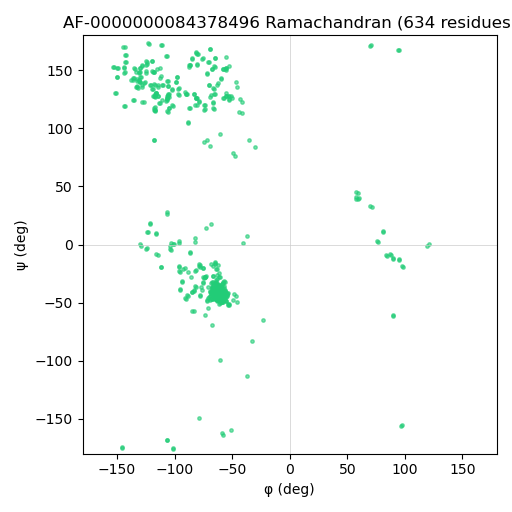OM 3878 C C . LYS B 1 185 ? -30.547 9.227 2.967 1 89.69 185 LYS B C 1
ATOM 3880 O O . LYS B 1 185 ? -31.672 8.852 2.615 1 89.69 185 LYS B O 1
ATOM 3885 N N . ASN B 1 186 ? -30.125 9.234 4.211 1 92.31 186 ASN B N 1
ATOM 3886 C CA . ASN B 1 186 ? -30.938 8.641 5.27 1 92.31 186 ASN B CA 1
ATOM 3887 C C . ASN B 1 186 ? -31.766 9.688 5.992 1 92.31 186 ASN B C 1
ATOM 3889 O O . ASN B 1 186 ? -32.406 9.391 7.008 1 92.31 186 ASN B O 1
ATOM 3893 N N . ARG B 1 187 ? -31.719 10.906 5.59 1 91.75 187 ARG B N 1
ATOM 3894 C CA . ARG B 1 187 ? -32.438 12.023 6.184 1 91.75 187 ARG B CA 1
ATOM 3895 C C . ARG B 1 187 ? -32.094 12.195 7.652 1 91.75 187 ARG B C 1
ATOM 3897 O O . ARG B 1 187 ? -32.969 12.375 8.5 1 91.75 187 ARG B O 1
ATOM 3904 N N . GLU B 1 188 ? -30.781 11.992 7.93 1 94.5 188 GLU B N 1
ATOM 3905 C CA . GLU B 1 188 ? -30.234 12.18 9.266 1 94.5 188 GLU B CA 1
ATOM 3906 C C . GLU B 1 188 ? -29.578 13.547 9.398 1 94.5 188 GLU B C 1
ATOM 3908 O O . GLU B 1 188 ? -28.984 14.055 8.445 1 94.5 188 GLU B O 1
ATOM 3913 N N . ALA B 1 189 ? -29.734 14.094 10.57 1 96.06 189 ALA B N 1
ATOM 3914 C CA . ALA B 1 189 ? -29.031 15.344 10.828 1 96.06 189 ALA B CA 1
ATOM 3915 C C . ALA B 1 189 ? -27.516 15.133 10.875 1 96.06 189 ALA B C 1
ATOM 3917 O O . ALA B 1 189 ? -27.047 14.016 11.117 1 96.06 189 ALA B O 1
ATOM 3918 N N . VAL B 1 190 ? -26.828 16.156 10.516 1 96.94 190 VAL B N 1
ATOM 3919 C CA . VAL B 1 190 ? -25.359 16.156 10.617 1 96.94 190 VAL B CA 1
ATOM 3920 C C . VAL B 1 190 ? -24.891 17.484 11.203 1 96.94 190 VAL B C 1
ATOM 3922 O O . VAL B 1 190 ? -25.25 18.547 10.719 1 96.94 190 VAL B O 1
ATOM 3925 N N . SER B 1 191 ? -24.156 17.375 12.266 1 98.06 191 SER B N 1
ATOM 3926 C CA . SER B 1 191 ? -23.562 18.578 12.852 1 98.06 191 SER B CA 1
ATOM 3927 C C . SER B 1 191 ? -22.031 18.484 12.875 1 98.06 191 SER B C 1
ATOM 3929 O O . SER B 1 191 ? -21.469 17.406 12.75 1 98.06 191 SER B O 1
ATOM 3931 N N . MET B 1 192 ? -21.453 19.641 12.953 1 97.62 192 MET B N 1
ATOM 3932 C CA . MET B 1 192 ? -20 19.75 13.031 1 97.62 192 MET B CA 1
ATOM 3933 C C . MET B 1 192 ? -19.578 20.672 14.172 1 97.62 192 MET B C 1
ATOM 3935 O O . MET B 1 192 ? -20.266 21.656 14.461 1 97.62 192 MET B O 1
ATOM 3939 N N . ILE B 1 193 ? -18.531 20.297 14.812 1 97.69 193 ILE B N 1
ATOM 3940 C CA . ILE B 1 193 ? -17.922 21.125 15.852 1 97.69 193 ILE B CA 1
ATOM 3941 C C . ILE B 1 193 ? -16.5 21.5 15.438 1 97.69 193 ILE B C 1
ATOM 3943 O O . ILE B 1 193 ? -15.664 20.641 15.18 1 97.69 193 ILE B O 1
ATOM 3947 N N . MET B 1 194 ? -16.266 22.75 15.281 1 95.94 194 MET B N 1
ATOM 3948 C CA . MET B 1 194 ? -14.906 23.266 15.141 1 95.94 194 MET B CA 1
ATOM 3949 C C . MET B 1 194 ? -14.312 23.609 16.5 1 95.94 194 MET B C 1
ATOM 3951 O O . MET B 1 194 ? -14.961 24.297 17.297 1 95.94 194 MET B O 1
ATOM 3955 N N . VAL B 1 195 ? -13.125 23.109 16.734 1 95.44 195 VAL B N 1
ATOM 3956 C CA . VAL B 1 195 ? -12.477 23.281 18.031 1 95.44 195 VAL B CA 1
ATOM 3957 C C . VAL B 1 195 ? -11.156 24.031 17.844 1 95.44 195 VAL B C 1
ATOM 3959 O O . VAL B 1 195 ? -10.391 23.75 16.922 1 95.44 195 VAL B O 1
ATOM 3962 N N . ASP B 1 196 ? -10.906 24.969 18.625 1 93.5 196 ASP B N 1
ATOM 3963 C CA . ASP B 1 196 ? -9.641 25.688 18.656 1 93.5 196 ASP B CA 1
ATOM 3964 C C . ASP B 1 196 ? -9.07 25.734 20.078 1 93.5 196 ASP B C 1
ATOM 3966 O O . ASP B 1 196 ? -9.797 25.969 21.047 1 93.5 196 ASP B O 1
ATOM 3970 N N . VAL B 1 197 ? -7.82 25.516 20.203 1 92.88 197 VAL B N 1
ATOM 3971 C CA . VAL B 1 197 ? -7.148 25.656 21.5 1 92.88 197 VAL B CA 1
ATOM 3972 C C . VAL B 1 197 ? -6.824 27.125 21.75 1 92.88 197 VAL B C 1
ATOM 3974 O O . VAL B 1 197 ? -6.047 27.734 21.016 1 92.88 197 VAL B O 1
ATOM 3977 N N . ASP B 1 198 ? -7.379 27.641 22.844 1 91.69 198 ASP B N 1
ATOM 3978 C CA . ASP B 1 198 ? -7.289 29.062 23.125 1 91.69 198 ASP B CA 1
ATOM 3979 C C . ASP B 1 198 ? -5.855 29.469 23.469 1 91.69 198 ASP B C 1
ATOM 3981 O O . ASP B 1 198 ? -5.211 28.859 24.312 1 91.69 198 ASP B O 1
ATOM 3985 N N . ASN B 1 199 ? -5.379 30.5 22.719 1 88.88 199 ASN B N 1
ATOM 3986 C CA . ASN B 1 199 ? -4.09 31.141 23 1 88.88 199 ASN B CA 1
ATOM 3987 C C . ASN B 1 199 ? -2.945 30.125 22.891 1 88.88 199 ASN B C 1
ATOM 3989 O O . ASN B 1 199 ? -2.025 30.141 23.703 1 88.88 199 ASN B O 1
ATOM 3993 N N . PHE B 1 200 ? -3.064 29.328 21.938 1 88.62 200 PHE B N 1
ATOM 3994 C CA . PHE B 1 200 ? -2.109 28.234 21.828 1 88.62 200 PHE B CA 1
ATOM 3995 C C . PHE B 1 200 ? -0.722 28.75 21.484 1 88.62 200 PHE B C 1
ATOM 3997 O O . PHE B 1 200 ? 0.285 28.219 21.953 1 88.62 200 PHE B O 1
ATOM 4004 N N . LYS B 1 201 ? -0.711 29.703 20.594 1 82.19 201 LYS B N 1
ATOM 4005 C CA . LYS B 1 201 ? 0.589 30.281 20.25 1 82.19 201 LYS B CA 1
ATOM 4006 C C . LYS B 1 201 ? 1.274 30.859 21.484 1 82.19 201 LYS B C 1
ATOM 4008 O O . LYS B 1 201 ? 2.473 30.656 21.688 1 82.19 201 LYS B O 1
ATOM 4013 N N . THR B 1 202 ? 0.533 31.641 22.203 1 81.81 202 THR B N 1
ATOM 4014 C CA . THR B 1 202 ? 1.052 32.188 23.438 1 81.81 202 THR B CA 1
ATOM 4015 C C . THR B 1 202 ? 1.517 31.094 24.391 1 81.81 202 THR B C 1
ATOM 4017 O O . THR B 1 202 ? 2.539 31.234 25.062 1 81.81 202 THR B O 1
ATOM 4020 N N . PHE B 1 203 ? 0.722 30.078 24.453 1 84.31 203 PHE B N 1
ATOM 4021 C CA . PHE B 1 203 ? 1.083 28.922 25.25 1 84.31 203 PHE B CA 1
ATOM 4022 C C . PHE B 1 203 ? 2.43 28.359 24.812 1 84.31 203 PHE B C 1
ATOM 4024 O O . PHE B 1 203 ? 3.311 28.125 25.641 1 84.31 203 PHE B O 1
ATOM 4031 N N . ASN B 1 204 ? 2.617 28.188 23.531 1 81.62 204 ASN B N 1
ATOM 4032 C CA . ASN B 1 204 ? 3.867 27.656 23 1 81.62 204 ASN B CA 1
ATOM 4033 C C . ASN B 1 204 ? 5.039 28.594 23.281 1 81.62 204 ASN B C 1
ATOM 4035 O O . ASN B 1 204 ? 6.148 28.141 23.562 1 81.62 204 ASN B O 1
ATOM 4039 N N . ASP B 1 205 ? 4.742 29.828 23.141 1 74.06 205 ASP B N 1
ATOM 4040 C CA . ASP B 1 205 ? 5.777 30.812 23.391 1 74.06 205 ASP B CA 1
ATOM 4041 C C . ASP B 1 205 ? 6.258 30.766 24.844 1 74.06 205 ASP B C 1
ATOM 4043 O O . ASP B 1 205 ? 7.441 30.969 25.109 1 74.06 205 ASP B O 1
ATOM 4047 N N . GLN B 1 206 ? 5.328 30.516 25.672 1 75.62 206 GLN B N 1
ATOM 4048 C CA . GLN B 1 206 ? 5.613 30.547 27.109 1 75.62 206 GLN B CA 1
ATOM 4049 C C . GLN B 1 206 ? 6.211 29.219 27.578 1 75.62 206 GLN B C 1
ATOM 4051 O O . GLN B 1 206 ? 7.121 29.203 28.406 1 75.62 206 GLN B O 1
ATOM 4056 N N . PHE B 1 207 ? 5.723 28.109 27.078 1 76.88 207 PHE B N 1
ATOM 4057 C CA . PHE B 1 207 ? 6.066 26.812 27.656 1 76.88 207 PHE B CA 1
ATOM 4058 C C . PHE B 1 207 ? 6.867 25.969 26.672 1 76.88 207 PHE B C 1
ATOM 4060 O O . PHE B 1 207 ? 7.398 24.922 27.047 1 76.88 207 PHE B O 1
ATOM 4067 N N . GLY B 1 208 ? 6.973 26.422 25.453 1 74 208 GLY B N 1
ATOM 4068 C CA . GLY B 1 208 ? 7.707 25.688 24.438 1 74 208 GLY B CA 1
ATOM 4069 C C . GLY B 1 208 ? 6.82 24.781 23.609 1 74 208 GLY B C 1
ATOM 4070 O O . GLY B 1 208 ? 5.703 24.453 24 1 74 208 GLY B O 1
ATOM 4071 N N . HIS B 1 209 ? 7.332 24.266 22.5 1 76.56 209 HIS B N 1
ATOM 4072 C CA . HIS B 1 209 ? 6.566 23.469 21.547 1 76.56 209 HIS B CA 1
ATOM 4073 C C . HIS B 1 209 ? 6.316 22.062 22.078 1 76.56 209 HIS B C 1
ATOM 4075 O O . HIS B 1 209 ? 5.312 21.438 21.734 1 76.56 209 HIS B O 1
ATOM 4081 N N . VAL B 1 210 ? 7.219 21.609 22.797 1 76.31 210 VAL B N 1
ATOM 4082 C CA . VAL B 1 210 ? 7.027 20.281 23.359 1 76.31 210 VAL B CA 1
ATOM 4083 C C . VAL B 1 210 ? 5.809 20.281 24.281 1 76.31 210 VAL B C 1
ATOM 4085 O O . VAL B 1 210 ? 5 19.359 24.25 1 76.31 210 VAL B O 1
ATOM 4088 N N . ALA B 1 211 ? 5.75 21.312 25.109 1 80.5 211 ALA B N 1
ATOM 4089 C CA . ALA B 1 211 ? 4.578 21.469 25.969 1 80.5 211 ALA B CA 1
ATOM 4090 C C . ALA B 1 211 ? 3.312 21.641 25.141 1 80.5 211 ALA B C 1
ATOM 4092 O O . ALA B 1 211 ? 2.246 21.141 25.5 1 80.5 211 ALA B O 1
ATOM 4093 N N . GLY B 1 212 ? 3.486 22.375 24.109 1 85.75 212 GLY B N 1
ATOM 4094 C CA . GLY B 1 212 ? 2.375 22.531 23.172 1 85.75 212 GLY B CA 1
ATOM 4095 C C . GLY B 1 212 ? 1.895 21.203 22.594 1 85.75 212 GLY B C 1
ATOM 4096 O O . GLY B 1 212 ? 0.69 20.953 22.516 1 85.75 212 GLY B O 1
ATOM 4097 N N . ASP B 1 213 ? 2.791 20.391 22.281 1 84.81 213 ASP B N 1
ATOM 4098 C CA . ASP B 1 213 ? 2.451 19.062 21.75 1 84.81 213 ASP B CA 1
ATOM 4099 C C . ASP B 1 213 ? 1.681 18.25 22.781 1 84.81 213 ASP B C 1
ATOM 4101 O O . ASP B 1 213 ? 0.726 17.547 22.438 1 84.81 213 ASP B O 1
ATOM 4105 N N . ARG B 1 214 ? 2.15 18.297 23.922 1 85.94 214 ARG B N 1
ATOM 4106 C CA . ARG B 1 214 ? 1.471 17.578 24.984 1 85.94 214 ARG B CA 1
ATOM 4107 C C . ARG B 1 214 ? 0.052 18.109 25.188 1 85.94 214 ARG B C 1
ATOM 4109 O O . ARG B 1 214 ? -0.87 17.328 25.453 1 85.94 214 ARG B O 1
ATOM 4116 N N . ALA B 1 215 ? -0.051 19.391 25.125 1 89.06 215 ALA B N 1
ATOM 4117 C CA . ALA B 1 215 ? -1.367 20.016 25.25 1 89.06 215 ALA B CA 1
ATOM 4118 C C . ALA B 1 215 ? -2.314 19.516 24.156 1 89.06 215 ALA B C 1
ATOM 4120 O O . ALA B 1 215 ? -3.461 19.172 24.438 1 89.06 215 ALA B O 1
ATOM 4121 N N . LEU B 1 216 ? -1.843 19.562 22.984 1 92.12 216 LEU B N 1
ATOM 4122 C CA . LEU B 1 216 ? -2.65 19.109 21.859 1 92.12 216 LEU B CA 1
ATOM 4123 C C . LEU B 1 216 ? -3.055 17.656 22.016 1 92.12 216 LEU B C 1
ATOM 4125 O O . LEU B 1 216 ? -4.188 17.281 21.719 1 92.12 216 LEU B O 1
ATOM 4129 N N . THR B 1 217 ? -2.145 16.828 22.484 1 92.19 217 THR B N 1
ATOM 4130 C CA . THR B 1 217 ? -2.422 15.422 22.719 1 92.19 217 THR B CA 1
ATOM 4131 C C . THR B 1 217 ? -3.488 15.25 23.797 1 92.19 217 THR B C 1
ATOM 4133 O O . THR B 1 217 ? -4.355 14.383 23.688 1 92.19 217 THR B O 1
ATOM 4136 N N . ALA B 1 218 ? -3.393 16.047 24.797 1 89.75 218 ALA B N 1
ATOM 4137 C CA . ALA B 1 218 ? -4.383 16.016 25.859 1 89.75 218 ALA B CA 1
ATOM 4138 C C . ALA B 1 218 ? -5.77 16.375 25.344 1 89.75 218 ALA B C 1
ATOM 4140 O O . ALA B 1 218 ? -6.762 15.742 25.703 1 89.75 218 ALA B O 1
ATOM 4141 N N . VAL B 1 219 ? -5.824 17.422 24.578 1 92.75 219 VAL B N 1
ATOM 4142 C CA . VAL B 1 219 ? -7.09 17.844 23.984 1 92.75 219 VAL B CA 1
ATOM 4143 C C . VAL B 1 219 ? -7.656 16.688 23.141 1 92.75 219 VAL B C 1
ATOM 4145 O O . VAL B 1 219 ? -8.844 16.375 23.25 1 92.75 219 VAL B O 1
ATOM 4148 N N . ALA B 1 220 ? -6.824 16.125 22.359 1 94.5 220 ALA B N 1
ATOM 4149 C CA . ALA B 1 220 ? -7.242 15.023 21.5 1 94.5 220 ALA B CA 1
ATOM 4150 C C . ALA B 1 220 ? -7.805 13.867 22.328 1 94.5 220 ALA B C 1
ATOM 4152 O O . ALA B 1 220 ? -8.789 13.234 21.922 1 94.5 220 ALA B O 1
ATOM 4153 N N . ARG B 1 221 ? -7.172 13.539 23.375 1 91.62 221 ARG B N 1
ATOM 4154 C CA . ARG B 1 221 ? -7.621 12.461 24.234 1 91.62 221 ARG B CA 1
ATOM 4155 C C . ARG B 1 221 ? -9.023 12.742 24.781 1 91.62 221 ARG B C 1
ATOM 4157 O O . ARG B 1 221 ? -9.883 11.859 24.781 1 91.62 221 ARG B O 1
ATOM 4164 N N . VAL B 1 222 ? -9.211 13.898 25.25 1 92.19 222 VAL B N 1
ATOM 4165 C CA . VAL B 1 222 ? -10.516 14.281 25.781 1 92.19 222 VAL B CA 1
ATOM 4166 C C . VAL B 1 222 ? -11.578 14.18 24.688 1 92.19 222 VAL B C 1
ATOM 4168 O O . VAL B 1 222 ? -12.688 13.695 24.938 1 92.19 222 VAL B O 1
ATOM 4171 N N . LEU B 1 223 ? -11.258 14.688 23.547 1 94.12 223 LEU B N 1
ATOM 4172 C CA . LEU B 1 223 ? -12.188 14.594 22.422 1 94.12 223 LEU B CA 1
ATOM 4173 C C . LEU B 1 223 ? -12.555 13.133 22.141 1 94.12 223 LEU B C 1
ATOM 4175 O O . LEU B 1 223 ? -13.734 12.805 22 1 94.12 223 LEU B O 1
ATOM 4179 N N . ARG B 1 224 ? -11.625 12.266 22.125 1 93 224 ARG B N 1
ATOM 4180 C CA . ARG B 1 224 ? -11.852 10.844 21.859 1 93 224 ARG B CA 1
ATOM 4181 C C . ARG B 1 224 ? -12.766 10.227 22.922 1 93 224 ARG B C 1
ATOM 4183 O O . ARG B 1 224 ? -13.562 9.344 22.625 1 93 224 ARG B O 1
ATOM 4190 N N . ASP B 1 225 ? -12.539 10.672 24.078 1 90.19 225 ASP B N 1
ATOM 4191 C CA . ASP B 1 225 ? -13.266 10.102 25.203 1 90.19 225 ASP B CA 1
ATOM 4192 C C . ASP B 1 225 ? -14.719 10.578 25.219 1 90.19 225 ASP B C 1
ATOM 4194 O O . ASP B 1 225 ? -15.602 9.883 25.719 1 90.19 225 ASP B O 1
ATOM 4198 N N . GLN B 1 226 ? -14.945 11.727 24.688 1 90.75 226 GLN B N 1
ATOM 4199 C CA . GLN B 1 226 ? -16.266 12.344 24.844 1 90.75 226 GLN B CA 1
ATOM 4200 C C . GLN B 1 226 ? -17.156 12.062 23.641 1 90.75 226 GLN B C 1
ATOM 4202 O O . GLN B 1 226 ? -18.375 12.195 23.719 1 90.75 226 GLN B O 1
ATOM 4207 N N . PHE B 1 227 ? -16.578 11.688 22.531 1 91.75 227 PHE B N 1
ATOM 4208 C CA . PHE B 1 227 ? -17.359 11.477 21.312 1 91.75 227 PHE B CA 1
ATOM 4209 C C . PHE B 1 227 ? -17.484 9.992 21 1 91.75 227 PHE B C 1
ATOM 4211 O O . PHE B 1 227 ? -16.75 9.172 21.547 1 91.75 227 PHE B O 1
ATOM 4218 N N . ARG B 1 228 ? -18.5 9.695 20.109 1 86.06 228 ARG B N 1
ATOM 4219 C CA . ARG B 1 228 ? -18.812 8.312 19.75 1 86.06 228 ARG B CA 1
ATOM 4220 C C . ARG B 1 228 ? -17.844 7.797 18.688 1 86.06 228 ARG B C 1
ATOM 4222 O O . ARG B 1 228 ? -17.203 8.578 18 1 86.06 228 ARG B O 1
ATOM 4229 N N . THR B 1 229 ? -17.844 6.496 18.547 1 86 229 THR B N 1
ATOM 4230 C CA . THR B 1 229 ? -17 5.816 17.578 1 86 229 THR B CA 1
ATOM 4231 C C . THR B 1 229 ? -17.359 6.227 16.156 1 86 229 THR B C 1
ATOM 4233 O O . THR B 1 229 ? -16.5 6.293 15.281 1 86 229 THR B O 1
ATOM 4236 N N . ARG B 1 230 ? -18.625 6.484 15.945 1 90.56 230 ARG B N 1
ATOM 4237 C CA . ARG B 1 230 ? -19.094 6.82 14.602 1 90.56 230 ARG B CA 1
ATOM 4238 C C . ARG B 1 230 ? -18.766 8.273 14.258 1 90.56 230 ARG B C 1
ATOM 4240 O O . ARG B 1 230 ? -18.844 8.672 13.102 1 90.56 230 ARG B O 1
ATOM 4247 N N . ASP B 1 231 ? -18.469 9.078 15.336 1 94.94 231 ASP B N 1
ATOM 4248 C CA . ASP B 1 231 ? -18.078 10.461 15.086 1 94.94 231 ASP B CA 1
ATOM 4249 C C . ASP B 1 231 ? -16.672 10.531 14.477 1 94.94 231 ASP B C 1
ATOM 4251 O O . ASP B 1 231 ? -15.844 9.664 14.734 1 94.94 231 ASP B O 1
ATOM 4255 N N . LYS B 1 232 ? -16.484 11.5 13.641 1 96.19 232 LYS B N 1
ATOM 4256 C CA . LYS B 1 232 ? -15.203 11.656 12.969 1 96.19 232 LYS B CA 1
ATOM 4257 C C . LYS B 1 232 ? -14.422 12.828 13.547 1 96.19 232 LYS B C 1
ATOM 4259 O O . LYS B 1 232 ? -14.852 13.984 13.445 1 96.19 232 LYS B O 1
ATOM 4264 N N . LEU B 1 233 ? -13.297 12.516 14.18 1 96.88 233 LEU B N 1
ATOM 4265 C CA . LEU B 1 233 ? -12.445 13.523 14.805 1 96.88 233 LEU B CA 1
ATOM 4266 C C . LEU B 1 233 ? -11.188 13.758 13.977 1 96.88 233 LEU B C 1
ATOM 4268 O O . LEU B 1 233 ? -10.484 12.812 13.617 1 96.88 233 LEU B O 1
ATOM 4272 N N . VAL B 1 234 ? -10.898 15.016 13.672 1 95.69 234 VAL B N 1
ATOM 4273 C CA . VAL B 1 234 ? -9.703 15.32 12.883 1 95.69 234 VAL B CA 1
ATOM 4274 C C . VAL B 1 234 ? -8.984 16.531 13.492 1 95.69 234 VAL B C 1
ATOM 4276 O O . VAL B 1 234 ? -9.609 17.375 14.117 1 95.69 234 VAL B O 1
ATOM 4279 N N . ARG B 1 235 ? -7.676 16.531 13.469 1 92.75 235 ARG B N 1
ATOM 4280 C CA . ARG B 1 235 ? -6.891 17.734 13.656 1 92.75 235 ARG B CA 1
ATOM 4281 C C . ARG B 1 235 ? -6.645 18.438 12.32 1 92.75 235 ARG B C 1
ATOM 4283 O O . ARG B 1 235 ? -5.789 18.016 11.539 1 92.75 235 ARG B O 1
ATOM 4290 N N . PHE B 1 236 ? -7.383 19.5 12.164 1 82.56 236 PHE B N 1
ATOM 4291 C CA . PHE B 1 236 ? -7.461 20.141 10.859 1 82.56 236 PHE B CA 1
ATOM 4292 C C . PHE B 1 236 ? -6.352 21.172 10.703 1 82.56 236 PHE B C 1
ATOM 4294 O O . PHE B 1 236 ? -5.961 21.516 9.578 1 82.56 236 PHE B O 1
ATOM 4301 N N . GLY B 1 237 ? -5.859 21.656 11.688 1 81.31 237 GLY B N 1
ATOM 4302 C CA . GLY B 1 237 ? -4.812 22.656 11.727 1 81.31 237 GLY B CA 1
ATOM 4303 C C . GLY B 1 237 ? -3.869 22.484 12.906 1 81.31 237 GLY B C 1
ATOM 4304 O O . GLY B 1 237 ? -3.846 21.438 13.539 1 81.31 237 GLY B O 1
ATOM 4305 N N . GLY B 1 238 ? -2.971 23.422 13.031 1 84.19 238 GLY B N 1
ATOM 4306 C CA . GLY B 1 238 ? -2.006 23.344 14.109 1 84.19 238 GLY B CA 1
ATOM 4307 C C . GLY B 1 238 ? -2.65 23.188 15.477 1 84.19 238 GLY B C 1
ATOM 4308 O O . GLY B 1 238 ? -2.326 22.25 16.219 1 84.19 238 GLY B O 1
ATOM 4309 N N . ASP B 1 239 ? -3.59 24.062 15.789 1 91 239 ASP B N 1
ATOM 4310 C CA . ASP B 1 239 ? -4.289 24.031 17.078 1 91 239 ASP B CA 1
ATOM 4311 C C . ASP B 1 239 ? -5.793 23.875 16.875 1 91 239 ASP B C 1
ATOM 4313 O O . ASP B 1 239 ? -6.582 24.219 17.75 1 91 239 ASP B O 1
ATOM 4317 N N . GLU B 1 240 ? -6.129 23.438 15.727 1 91.94 240 GLU B N 1
ATOM 4318 C CA . GLU B 1 240 ? -7.543 23.359 15.367 1 91.94 240 GLU B CA 1
ATOM 4319 C C . GLU B 1 240 ? -7.969 21.906 15.102 1 91.94 240 GLU B C 1
ATOM 4321 O O . GLU B 1 240 ? -7.207 21.125 14.531 1 91.94 240 GLU B O 1
ATOM 4326 N N . PHE B 1 241 ? -9.148 21.578 15.633 1 95.25 241 PHE B N 1
ATOM 4327 C CA . PHE B 1 241 ? -9.773 20.281 15.438 1 95.25 241 PHE B CA 1
ATOM 4328 C C . PHE B 1 241 ? -11.172 20.422 14.859 1 95.25 241 PHE B C 1
ATOM 4330 O O . PHE B 1 241 ? -11.758 21.5 14.914 1 95.25 241 PHE B O 1
ATOM 4337 N N . ALA B 1 242 ? -11.609 19.453 14.219 1 96 242 ALA B N 1
ATOM 4338 C CA . ALA B 1 242 ? -12.977 19.375 13.711 1 96 242 ALA B CA 1
ATOM 4339 C C . ALA B 1 242 ? -13.602 18.016 14.047 1 96 242 ALA B C 1
ATOM 4341 O O . ALA B 1 242 ? -12.93 16.984 14 1 96 242 ALA B O 1
ATOM 4342 N N . VAL B 1 243 ? -14.875 18.031 14.398 1 97.44 243 VAL B N 1
ATOM 4343 C CA . VAL B 1 243 ? -15.633 16.812 14.68 1 97.44 243 VAL B CA 1
ATOM 4344 C C . VAL B 1 243 ? -16.906 16.781 13.844 1 97.44 243 VAL B C 1
ATOM 4346 O O . VAL B 1 243 ? -17.703 17.719 13.891 1 97.44 243 VAL B O 1
ATOM 4349 N N . LEU B 1 244 ? -17.062 15.805 13.094 1 97.81 244 LEU B N 1
ATOM 4350 C CA . LEU B 1 244 ? -18.312 15.57 12.383 1 97.81 244 LEU B CA 1
ATOM 4351 C C . LEU B 1 244 ? -19.203 14.594 13.156 1 97.81 244 LEU B C 1
ATOM 4353 O O . LEU B 1 244 ? -18.75 13.516 13.539 1 97.81 244 LEU B O 1
ATOM 4357 N N . LEU B 1 245 ? -20.406 14.938 13.383 1 97.81 245 LEU B N 1
ATOM 4358 C CA . LEU B 1 245 ? -21.344 14.156 14.172 1 97.81 245 LEU B CA 1
ATOM 4359 C C . LEU B 1 245 ? -22.531 13.711 13.32 1 97.81 245 LEU B C 1
ATOM 4361 O O . LEU B 1 245 ? -23.578 14.359 13.312 1 97.81 245 LEU B O 1
ATOM 4365 N N . PRO B 1 246 ? -22.406 12.57 12.711 1 96.19 246 PRO B N 1
ATOM 4366 C CA . PRO B 1 246 ? -23.547 12.039 11.961 1 96.19 246 PRO B CA 1
ATOM 4367 C C . PRO B 1 246 ?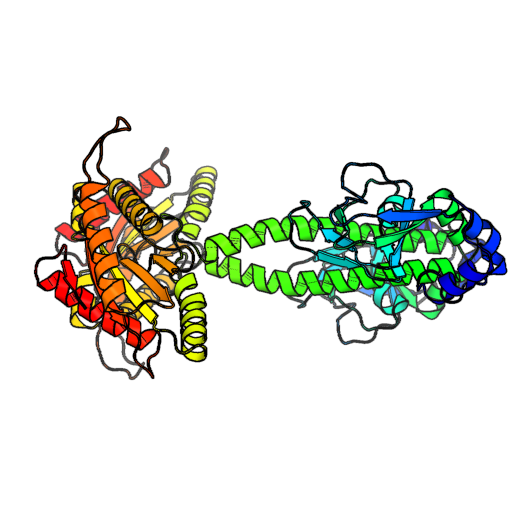 -24.734 11.672 12.859 1 96.19 246 PRO B C 1
ATOM 4369 O O . PRO B 1 246 ? -24.531 11.055 13.914 1 96.19 246 PRO B O 1
ATOM 4372 N N . GLY B 1 247 ? -25.875 12.062 12.469 1 95.5 247 GLY B N 1
ATOM 4373 C CA . GLY B 1 247 ? -27.094 11.695 13.188 1 95.5 247 GLY B CA 1
ATOM 4374 C C . GLY B 1 247 ? -27.344 12.562 14.414 1 95.5 247 GLY B C 1
ATOM 4375 O O . GLY B 1 247 ? -28.141 12.211 15.273 1 95.5 247 GLY B O 1
ATOM 4376 N N . VAL B 1 248 ? -26.609 13.641 14.547 1 96.38 248 VAL B N 1
ATOM 4377 C CA . VAL B 1 248 ? -26.719 14.5 15.719 1 96.38 248 VAL B CA 1
ATOM 4378 C C . VAL B 1 248 ? -27.156 15.906 15.289 1 96.38 248 VAL B C 1
ATOM 4380 O O . VAL B 1 248 ? -26.547 16.5 14.398 1 96.38 248 VAL B O 1
ATOM 4383 N N . ALA B 1 249 ? -28.203 16.406 15.914 1 96.69 249 ALA B N 1
ATOM 4384 C CA . ALA B 1 249 ? -28.688 17.766 15.648 1 96.69 249 ALA B CA 1
ATOM 4385 C C . ALA B 1 249 ? -27.875 18.797 16.422 1 96.69 249 ALA B C 1
ATOM 4387 O O . ALA B 1 249 ? -27.094 18.453 17.312 1 96.69 249 ALA B O 1
ATOM 4388 N N . GLU B 1 250 ? -28.062 20 16.016 1 97.44 250 GLU B N 1
ATOM 4389 C CA . GLU B 1 250 ? -27.266 21.094 16.578 1 97.44 250 GLU B CA 1
ATOM 4390 C C . GLU B 1 250 ? -27.391 21.156 18.094 1 97.44 250 GLU B C 1
ATOM 4392 O O . GLU B 1 250 ? -26.391 21.344 18.797 1 97.44 250 GLU B O 1
ATOM 4397 N N . ALA B 1 251 ? -28.578 20.969 18.578 1 97.12 251 ALA B N 1
ATOM 4398 C CA . ALA B 1 251 ? -28.828 21.078 20.016 1 97.12 251 ALA B CA 1
ATOM 4399 C C . ALA B 1 251 ? -28.016 20.031 20.797 1 97.12 251 ALA B C 1
ATOM 4401 O O . ALA B 1 251 ? -27.422 20.359 21.828 1 97.12 251 ALA B O 1
ATOM 4402 N N . GLU B 1 252 ? -28.078 18.812 20.312 1 96.56 252 GLU B N 1
ATOM 4403 C CA . GLU B 1 252 ? -27.328 17.75 20.969 1 96.56 252 GLU B CA 1
ATOM 4404 C C . GLU B 1 252 ? -25.812 17.969 20.797 1 96.56 252 GLU B C 1
ATOM 4406 O O . GLU B 1 252 ? -25.047 17.672 21.719 1 96.56 252 GLU B O 1
ATOM 4411 N N . ALA B 1 253 ? -25.422 18.453 19.656 1 97.62 253 ALA B N 1
ATOM 4412 C CA . ALA B 1 253 ? -24.016 18.75 19.406 1 97.62 253 ALA B CA 1
ATOM 4413 C C . ALA B 1 253 ? -23.5 19.812 20.375 1 97.62 253 ALA B C 1
ATOM 4415 O O . ALA B 1 253 ? -22.359 19.734 20.859 1 97.62 253 ALA B O 1
ATOM 4416 N N . LEU B 1 254 ? -24.344 20.766 20.688 1 97.5 254 LEU B N 1
ATOM 4417 C CA . LEU B 1 254 ? -24 21.844 21.625 1 97.5 254 LEU B CA 1
ATOM 4418 C C . LEU B 1 254 ? -23.766 21.281 23.016 1 97.5 254 LEU B C 1
ATOM 4420 O O . LEU B 1 254 ? -22.828 21.688 23.703 1 97.5 254 LEU B O 1
ATOM 4424 N N . LYS B 1 255 ? -24.578 20.406 23.375 1 96.25 255 LYS B N 1
ATOM 4425 C CA . LYS B 1 255 ? -24.453 19.781 24.688 1 96.25 255 LYS B CA 1
ATOM 4426 C C . LYS B 1 255 ? -23.125 19.016 24.797 1 96.25 255 LYS B C 1
ATOM 4428 O O . LYS B 1 255 ? -22.438 19.109 25.812 1 96.25 255 LYS B O 1
ATOM 4433 N N . THR B 1 256 ? -22.906 18.266 23.734 1 95.5 256 THR B N 1
ATOM 4434 C CA . THR B 1 256 ? -21.672 17.5 23.734 1 95.5 256 THR B CA 1
ATOM 4435 C C . THR B 1 256 ? -20.453 18.422 23.766 1 95.5 256 THR B C 1
ATOM 4437 O O . THR B 1 256 ? -19.484 18.156 24.469 1 95.5 256 THR B O 1
ATOM 4440 N N . ALA B 1 257 ? -20.516 19.484 22.984 1 96.69 257 ALA B N 1
ATOM 4441 C CA . ALA B 1 257 ? -19.438 20.453 22.938 1 96.69 257 ALA B CA 1
ATOM 4442 C C . ALA B 1 257 ? -19.172 21.062 24.328 1 96.69 257 ALA B C 1
ATOM 4444 O O . ALA B 1 257 ? -18.016 21.219 24.734 1 96.69 257 ALA B O 1
ATOM 4445 N N . ASN B 1 258 ? -20.203 21.344 25 1 94.94 258 ASN B N 1
ATOM 4446 C CA . ASN B 1 258 ? -20.062 21.906 26.328 1 94.94 258 ASN B CA 1
ATOM 4447 C C . ASN B 1 258 ? -19.453 20.906 27.297 1 94.94 258 ASN B C 1
ATOM 4449 O O . ASN B 1 258 ? -18.672 21.281 28.188 1 94.94 258 ASN B O 1
ATOM 4453 N N . ARG B 1 259 ? -19.828 19.703 27.188 1 93.19 259 ARG B N 1
ATOM 4454 C CA . ARG B 1 259 ? -19.234 18.656 28.016 1 93.19 259 ARG B CA 1
ATOM 4455 C C . ARG B 1 259 ? -17.719 18.578 27.781 1 93.19 259 ARG B C 1
ATOM 4457 O O . ARG B 1 259 ? -16.953 18.406 28.719 1 93.19 259 ARG B O 1
ATOM 4464 N N . VAL B 1 260 ? -17.391 18.656 26.547 1 93.81 260 VAL B N 1
ATOM 4465 C CA . VAL B 1 260 ? -15.984 18.609 26.188 1 93.81 260 VAL B CA 1
ATOM 4466 C C . VAL B 1 260 ? -15.242 19.781 26.812 1 93.81 260 VAL B C 1
ATOM 4468 O O . VAL B 1 260 ? -14.164 19.625 27.375 1 93.81 260 VAL B O 1
ATOM 4471 N N . ARG B 1 261 ? -15.828 20.938 26.672 1 92.69 261 ARG B N 1
ATOM 4472 C CA . ARG B 1 261 ? -15.227 22.156 27.219 1 92.69 261 ARG B CA 1
ATOM 4473 C C . ARG B 1 261 ? -14.945 22 28.703 1 92.69 261 ARG B C 1
ATOM 4475 O O . ARG B 1 261 ? -13.859 22.359 29.188 1 92.69 261 ARG B O 1
ATOM 4482 N N . ILE B 1 262 ? -15.891 21.453 29.375 1 89.75 262 ILE B N 1
ATOM 4483 C CA . ILE B 1 262 ? -15.781 21.266 30.828 1 89.75 262 ILE B CA 1
ATOM 4484 C C . ILE B 1 262 ? -14.734 20.203 31.125 1 89.75 262 ILE B C 1
ATOM 4486 O O . ILE B 1 262 ? -13.945 20.359 32.062 1 89.75 262 ILE B O 1
ATOM 4490 N N . ALA B 1 263 ? -14.742 19.188 30.344 1 89.12 263 ALA B N 1
ATOM 4491 C CA . ALA B 1 263 ? -13.836 18.062 30.578 1 89.12 263 ALA B CA 1
ATOM 4492 C C . ALA B 1 263 ? -12.383 18.469 30.391 1 89.12 263 ALA B C 1
ATOM 4494 O O . ALA B 1 263 ? -11.484 17.938 31.047 1 89.12 263 ALA B O 1
ATOM 4495 N N . ILE B 1 264 ? -12.148 19.344 29.469 1 86.25 264 ILE B N 1
ATOM 4496 C CA . ILE B 1 264 ? -10.797 19.828 29.219 1 86.25 264 ILE B CA 1
ATOM 4497 C C . ILE B 1 264 ? -10.25 20.5 30.469 1 86.25 264 ILE B C 1
ATOM 4499 O O . ILE B 1 264 ? -9.07 20.375 30.797 1 86.25 264 ILE B O 1
ATOM 4503 N N . ASN B 1 265 ? -11.234 21.172 31.125 1 72.69 265 ASN B N 1
ATOM 4504 C CA . ASN B 1 265 ? -10.836 21.875 32.344 1 72.69 265 ASN B CA 1
ATOM 4505 C C . ASN B 1 265 ? -10.758 20.938 33.531 1 72.69 265 ASN B C 1
ATOM 4507 O O . ASN B 1 265 ? -10 21.172 34.469 1 72.69 265 ASN B O 1
ATOM 4511 N N . GLY B 1 266 ? -11.805 19.781 33.625 1 60.25 266 GLY B N 1
ATOM 4512 C CA . GLY B 1 266 ? -11.938 18.859 34.75 1 60.25 266 GLY B CA 1
ATOM 4513 C C . GLY B 1 266 ? -10.961 17.703 34.688 1 60.25 266 GLY B C 1
ATOM 4514 O O . GLY B 1 266 ? -10.688 17.062 35.688 1 60.25 266 GLY B O 1
ATOM 4515 N N . ASP B 1 267 ? -11.023 16.891 33.5 1 50.66 267 ASP B N 1
ATOM 4516 C CA . ASP B 1 267 ? -10.234 15.672 33.406 1 50.66 267 ASP B CA 1
ATOM 4517 C C . ASP B 1 267 ? -8.836 15.859 34 1 50.66 267 ASP B C 1
ATOM 4519 O O . ASP B 1 267 ? -8 14.953 33.938 1 50.66 267 ASP B O 1
ATOM 4523 N N . TYR B 1 268 ? -8.617 16.859 34.438 1 43.66 268 TYR B N 1
ATOM 4524 C CA . TYR B 1 268 ? -7.406 17.047 35.219 1 43.66 268 TYR B CA 1
ATOM 4525 C C . TYR B 1 268 ? -7.492 16.281 36.531 1 43.66 268 TYR B C 1
ATOM 4527 O O . TYR B 1 268 ? -7.227 16.828 37.594 1 43.66 268 TYR B O 1
ATOM 4535 N N . GLU B 1 269 ? -8.352 15.328 36.688 1 38.5 269 GLU B N 1
ATOM 4536 C CA . GLU B 1 269 ? -8.367 14.758 38.031 1 38.5 269 GLU B CA 1
ATOM 4537 C C . GLU B 1 269 ? -6.988 14.219 38.406 1 38.5 269 GLU B C 1
ATOM 4539 O O . GLU B 1 269 ? -6.133 14.008 37.562 1 38.5 269 GLU B O 1
ATOM 4544 N N . GLU B 1 270 ? -6.969 13.273 39.594 1 37.66 270 GLU B N 1
ATOM 4545 C CA . GLU B 1 270 ? -6.098 12.805 40.688 1 37.66 270 GLU B CA 1
ATOM 4546 C C . GLU B 1 270 ? -4.98 11.922 40.125 1 37.66 270 GLU B C 1
ATOM 4548 O O . GLU B 1 270 ? -3.973 11.703 40.812 1 37.66 270 GLU B O 1
ATOM 4553 N N . ASN B 1 271 ? -5.262 10.852 39.375 1 34.41 271 ASN B N 1
ATOM 4554 C CA . ASN B 1 271 ? -4.266 9.789 39.5 1 34.41 271 ASN B CA 1
ATOM 4555 C C . ASN B 1 271 ? -2.922 10.219 38.906 1 34.41 271 ASN B C 1
ATOM 4557 O O . ASN B 1 271 ? -1.995 9.414 38.812 1 34.41 271 ASN B O 1
ATOM 4561 N N . ILE B 1 272 ? -2.75 10.383 37.594 1 36.66 272 ILE B N 1
ATOM 4562 C CA . ILE B 1 272 ? -1.348 10.352 37.188 1 36.66 272 ILE B CA 1
ATOM 4563 C C . ILE B 1 272 ? -0.558 11.391 37.969 1 36.66 272 ILE B C 1
ATOM 4565 O O . ILE B 1 272 ? -1.028 12.508 38.188 1 36.66 272 ILE B O 1
ATOM 4569 N N . ASP B 1 273 ? 0.604 11.062 38.594 1 36.06 273 ASP B N 1
ATOM 4570 C CA . ASP B 1 273 ? 1.757 11.734 39.188 1 36.06 273 ASP B CA 1
ATOM 4571 C C . ASP B 1 273 ? 1.928 13.141 38.594 1 36.06 273 ASP B C 1
ATOM 4573 O O . ASP B 1 273 ? 2.719 13.93 39.125 1 36.06 273 ASP B O 1
ATOM 4577 N N . SER B 1 274 ? 2.211 13.164 37.344 1 37 274 SER B N 1
ATOM 4578 C CA . SER B 1 274 ? 3.01 14.32 36.938 1 37 274 SER B CA 1
ATOM 4579 C C . SER B 1 274 ? 2.33 15.625 37.344 1 37 274 SER B C 1
ATOM 4581 O O . SER B 1 274 ? 1.116 15.656 37.562 1 37 274 SER B O 1
ATOM 4583 N N . LEU B 1 275 ? 3.127 16.875 37.406 1 37.06 275 LEU B N 1
ATOM 4584 C CA . LEU B 1 275 ? 3.367 18.312 37.562 1 37.06 275 LEU B CA 1
ATOM 4585 C C . LEU B 1 275 ? 2.223 19.125 36.938 1 37.06 275 LEU B C 1
ATOM 4587 O O . LEU B 1 275 ? 1.496 19.812 37.688 1 37.06 275 LEU B O 1
ATOM 4591 N N . ILE B 1 276 ? 2.652 19.938 35.688 1 41.69 276 ILE B N 1
ATOM 4592 C CA . ILE B 1 276 ? 2.352 21.234 35.094 1 41.69 276 ILE B CA 1
ATOM 4593 C C . ILE B 1 276 ? 0.944 21.219 34.5 1 41.69 276 ILE B C 1
ATOM 4595 O O . ILE B 1 276 ? 0.646 20.406 33.625 1 41.69 276 ILE B O 1
ATOM 4599 N N . ARG B 1 277 ? -0.024 21.578 35.281 1 51.47 277 ARG B N 1
ATOM 4600 C CA . ARG B 1 277 ? -1.328 22.047 34.812 1 51.47 277 ARG B CA 1
ATOM 4601 C C . ARG B 1 277 ? -1.198 22.859 33.531 1 51.47 277 ARG B C 1
ATOM 4603 O O . ARG B 1 277 ? -0.604 23.938 33.531 1 51.47 277 ARG B O 1
ATOM 4610 N N . ILE B 1 278 ? -1.267 22.25 32.438 1 57 278 ILE B N 1
ATOM 4611 C CA . ILE B 1 278 ? -1.212 23.109 31.25 1 57 278 ILE B CA 1
ATOM 4612 C C . ILE B 1 278 ? -2.541 23.828 31.078 1 57 278 ILE B C 1
ATOM 4614 O O . ILE B 1 278 ? -3.588 23.203 30.922 1 57 278 ILE B O 1
ATOM 4618 N N . PRO B 1 279 ? -2.74 24.969 31.656 1 75 279 PRO B N 1
ATOM 4619 C CA . PRO B 1 279 ? -3.969 25.75 31.531 1 75 279 PRO B CA 1
ATOM 4620 C C . PRO B 1 279 ? -4.422 25.922 30.078 1 75 279 PRO B C 1
ATOM 4622 O O . PRO B 1 279 ? -4.055 26.891 29.422 1 75 279 PRO B O 1
ATOM 4625 N N . ILE B 1 280 ? -5.059 24.797 29.609 1 84.38 280 ILE B N 1
ATOM 4626 C CA . ILE B 1 280 ? -5.516 24.875 28.219 1 84.38 280 ILE B CA 1
ATOM 4627 C C . ILE B 1 280 ? -7.031 25.062 28.188 1 84.38 280 ILE B C 1
ATOM 4629 O O . ILE B 1 280 ? -7.754 24.5 29.016 1 84.38 280 ILE B O 1
ATOM 4633 N N . ALA B 1 281 ? -7.516 26 27.484 1 91.38 281 ALA B N 1
ATOM 4634 C CA . ALA B 1 281 ? -8.93 26.203 27.203 1 91.38 281 ALA B CA 1
ATOM 4635 C C . ALA B 1 281 ? -9.219 26.047 25.719 1 91.38 281 ALA B C 1
ATOM 4637 O O . ALA B 1 281 ? -8.312 26.188 24.875 1 91.38 281 ALA B O 1
ATOM 4638 N N . ILE B 1 282 ? -10.422 25.625 25.484 1 94.56 282 ILE B N 1
ATOM 4639 C CA . ILE B 1 282 ? -10.797 25.484 24.078 1 94.56 282 ILE B CA 1
ATOM 4640 C C . ILE B 1 282 ? -12.062 26.281 23.797 1 94.56 282 ILE B C 1
ATOM 4642 O O . ILE B 1 282 ? -12.875 26.516 24.688 1 94.56 282 ILE B O 1
ATOM 4646 N N . SER B 1 283 ? -12.203 26.766 22.656 1 96 283 SER B N 1
ATOM 4647 C CA . SER B 1 283 ? -13.406 27.375 22.094 1 96 283 SER B CA 1
ATOM 4648 C C . SER B 1 283 ? -13.977 26.531 20.953 1 96 283 SER B C 1
ATOM 4650 O O . SER B 1 283 ? -13.227 25.891 20.219 1 96 283 SER B O 1
ATOM 4652 N N . MET B 1 284 ? -15.289 26.5 20.891 1 96.81 284 MET B N 1
ATOM 4653 C CA . MET B 1 284 ? -15.891 25.625 19.891 1 96.81 284 MET B CA 1
ATOM 4654 C C . MET B 1 284 ? -17.031 26.312 19.172 1 96.81 284 MET B C 1
ATOM 4656 O O . MET B 1 284 ? -17.75 27.125 19.766 1 96.81 284 MET B O 1
ATOM 4660 N N . GLY B 1 285 ? -17.125 26.062 17.922 1 97.38 285 GLY B N 1
ATOM 4661 C CA . GLY B 1 285 ? -18.266 26.453 17.109 1 97.38 285 GLY B CA 1
ATOM 4662 C C . GLY B 1 285 ? -19.031 25.266 16.547 1 97.38 285 GLY B C 1
ATOM 4663 O O . GLY B 1 285 ? -18.453 24.344 15.984 1 97.38 285 GLY B O 1
ATOM 4664 N N . VAL B 1 286 ? -20.344 25.297 16.719 1 98.12 286 VAL B N 1
ATOM 4665 C CA . VAL B 1 286 ? -21.203 24.203 16.312 1 98.12 286 VAL B CA 1
ATOM 4666 C C . VAL B 1 286 ? -22.125 24.656 15.18 1 98.12 286 VAL B C 1
ATOM 4668 O O . VAL B 1 286 ? -22.625 25.781 15.188 1 98.12 286 VAL B O 1
ATOM 4671 N N . ALA B 1 287 ? -22.25 23.812 14.188 1 97.62 287 ALA B N 1
ATOM 4672 C CA . ALA B 1 287 ? -23.203 24.078 13.102 1 97.62 287 ALA B CA 1
ATOM 4673 C C . ALA B 1 287 ? -23.859 22.781 12.625 1 97.62 287 ALA B C 1
ATOM 4675 O O . ALA B 1 287 ? -23.25 21.703 12.688 1 97.62 287 ALA B O 1
ATOM 4676 N N . GLU B 1 288 ? -25.031 22.906 12.203 1 97.56 288 GLU B N 1
ATOM 4677 C CA . GLU B 1 288 ? -25.75 21.797 11.578 1 97.56 288 GLU B CA 1
ATOM 4678 C C . GLU B 1 288 ? -25.859 22 10.07 1 97.56 288 GLU B C 1
ATOM 4680 O O . GLU B 1 288 ? -26.062 23.125 9.602 1 97.56 288 GLU B O 1
ATOM 4685 N N . LEU B 1 289 ? -25.703 20.891 9.414 1 95.94 289 LEU B N 1
ATOM 4686 C CA . LEU B 1 289 ? -25.797 20.938 7.961 1 95.94 289 LEU B CA 1
ATOM 4687 C C . LEU B 1 289 ? -27.219 21.312 7.531 1 95.94 289 LEU B C 1
ATOM 4689 O O . LEU B 1 289 ? -28.188 20.75 8.023 1 95.94 289 LEU B O 1
ATOM 4693 N N . GLN B 1 290 ? -27.25 22.281 6.68 1 91.56 290 GLN B N 1
ATOM 4694 C CA . GLN B 1 290 ? -28.531 22.656 6.102 1 91.56 290 GLN B CA 1
ATOM 4695 C C . GLN B 1 290 ? -28.875 21.781 4.898 1 91.56 290 GLN B C 1
ATOM 4697 O O . GLN B 1 290 ? -28 21.125 4.34 1 91.56 290 GLN B O 1
ATOM 4702 N N . ASP B 1 291 ? -30.078 21.703 4.504 1 82.12 291 ASP B N 1
ATOM 4703 C CA . ASP B 1 291 ? -30.594 20.781 3.488 1 82.12 291 ASP B CA 1
ATOM 4704 C C . ASP B 1 291 ? -29.719 20.797 2.24 1 82.12 291 ASP B C 1
ATOM 4706 O O . ASP B 1 291 ? -29.406 19.75 1.688 1 82.12 291 ASP B O 1
ATOM 4710 N N . ASP B 1 292 ? -29.25 21.859 1.727 1 81.94 292 ASP B N 1
ATOM 4711 C CA . ASP B 1 292 ? -28.438 21.906 0.519 1 81.94 292 ASP B CA 1
ATOM 4712 C C . ASP B 1 292 ? -26.969 22.203 0.854 1 81.94 292 ASP B C 1
ATOM 4714 O O . ASP B 1 292 ? -26.203 22.609 -0.015 1 81.94 292 ASP B O 1
ATOM 4718 N N . GLY B 1 293 ? -26.781 21.797 2.006 1 86.44 293 GLY B N 1
ATOM 4719 C CA . GLY B 1 293 ? -25.469 22.219 2.43 1 86.44 293 GLY B CA 1
ATOM 4720 C C . GLY B 1 293 ? -24.375 21.234 2.037 1 86.44 293 GLY B C 1
ATOM 4721 O O . GLY B 1 293 ? -24.656 20.078 1.715 1 86.44 293 GLY B O 1
ATOM 4722 N N . THR B 1 294 ? -23.156 21.75 1.868 1 89.75 294 THR B N 1
ATOM 4723 C CA . THR B 1 294 ? -21.922 21 1.595 1 89.75 294 THR B CA 1
ATOM 4724 C C . THR B 1 294 ? -20.984 21.062 2.791 1 89.75 294 THR B C 1
ATOM 4726 O O . THR B 1 294 ? -21.25 21.766 3.77 1 89.75 294 THR B O 1
ATOM 4729 N N . LEU B 1 295 ? -19.906 20.25 2.668 1 91.56 295 LEU B N 1
ATOM 4730 C CA . LEU B 1 295 ? -18.891 20.312 3.701 1 91.56 295 LEU B CA 1
ATOM 4731 C C . LEU B 1 295 ? -18.359 21.734 3.859 1 91.56 295 LEU B C 1
ATOM 4733 O O . LEU B 1 295 ? -18.172 22.203 4.98 1 91.56 295 LEU B O 1
ATOM 4737 N N . ASP B 1 296 ? -18.203 22.391 2.777 1 88 296 ASP B N 1
ATOM 4738 C CA . ASP B 1 296 ? -17.656 23.75 2.793 1 88 296 ASP B CA 1
ATOM 4739 C C . ASP B 1 296 ? -18.594 24.703 3.539 1 88 296 ASP B C 1
ATOM 4741 O O . ASP B 1 296 ? -18.141 25.5 4.352 1 88 296 ASP B O 1
ATOM 4745 N N . SER B 1 297 ? -19.844 24.562 3.213 1 91.25 297 SER B N 1
ATOM 4746 C CA . SER B 1 297 ? -20.812 25.438 3.877 1 91.25 297 SER B CA 1
ATOM 4747 C C . SER B 1 297 ? -20.906 25.109 5.363 1 91.25 297 SER B C 1
ATOM 4749 O O . SER B 1 297 ? -21.078 26.016 6.188 1 91.25 297 SER B O 1
ATOM 4751 N N . LEU B 1 298 ? -20.859 23.844 5.711 1 93.88 298 LEU B N 1
ATOM 4752 C CA . LEU B 1 298 ? -20.906 23.406 7.102 1 93.88 298 LEU B CA 1
ATOM 4753 C C . LEU B 1 298 ? -19.703 23.922 7.871 1 93.88 298 LEU B C 1
ATOM 4755 O O . LEU B 1 298 ? -19.828 24.422 8.992 1 93.88 298 LEU B O 1
ATOM 4759 N N . MET B 1 299 ? -18.594 23.797 7.266 1 91.31 299 MET B N 1
ATOM 4760 C CA . MET B 1 299 ? -17.344 24.266 7.863 1 91.31 299 MET B CA 1
ATOM 4761 C C . MET B 1 299 ? -17.375 25.781 8.062 1 91.31 299 MET B C 1
ATOM 4763 O O . MET B 1 299 ? -16.938 26.281 9.094 1 91.31 299 MET B O 1
ATOM 4767 N N . HIS B 1 300 ? -17.891 26.438 7.105 1 89.25 300 HIS B N 1
ATOM 4768 C CA . HIS B 1 300 ? -17.984 27.875 7.195 1 89.25 300 HIS B CA 1
ATOM 4769 C C . HIS B 1 300 ? -18.891 28.297 8.352 1 89.25 300 HIS B C 1
ATOM 4771 O O . HIS B 1 300 ? -18.562 29.234 9.094 1 89.25 300 HIS B O 1
ATOM 4777 N N . ALA B 1 301 ? -19.969 27.656 8.445 1 93.94 301 ALA B N 1
ATOM 4778 C CA . ALA B 1 301 ? -20.922 27.969 9.508 1 93.94 301 ALA B CA 1
ATOM 4779 C C . ALA B 1 301 ? -20.312 27.672 10.883 1 93.94 301 ALA B C 1
ATOM 4781 O O . ALA B 1 301 ? -20.453 28.484 11.812 1 93.94 301 ALA B O 1
ATOM 4782 N N . ALA B 1 302 ? -19.703 26.531 11.039 1 94.62 302 ALA B N 1
ATOM 4783 C CA . ALA B 1 302 ? -19.094 26.172 12.312 1 94.62 302 ALA B CA 1
ATOM 4784 C C . ALA B 1 302 ? -17.938 27.094 12.656 1 94.62 302 ALA B C 1
ATOM 4786 O O . ALA B 1 302 ? -17.719 27.438 13.82 1 94.62 302 ALA B O 1
ATOM 4787 N N . ASP B 1 303 ? -17.219 27.453 11.656 1 90 303 ASP B N 1
ATOM 4788 C CA . ASP B 1 303 ? -16.109 28.375 11.844 1 90 303 ASP B CA 1
ATOM 4789 C C . ASP B 1 303 ? -16.594 29.75 12.281 1 90 303 ASP B C 1
ATOM 4791 O O . ASP B 1 303 ? -15.945 30.422 13.086 1 90 303 ASP B O 1
ATOM 4795 N N . ALA B 1 304 ? -17.641 30.188 11.656 1 92.12 304 ALA B N 1
ATOM 4796 C CA . ALA B 1 304 ? -18.234 31.453 12.055 1 92.12 304 ALA B CA 1
ATOM 4797 C C . ALA B 1 304 ? -18.656 31.422 13.523 1 92.12 304 ALA B C 1
ATOM 4799 O O . ALA B 1 304 ? -18.469 32.406 14.25 1 92.12 304 ALA B O 1
ATOM 4800 N N . ALA B 1 305 ? -19.234 30.328 13.898 1 95.38 305 ALA B N 1
ATOM 4801 C CA . ALA B 1 305 ? -19.625 30.172 15.297 1 95.38 305 ALA B CA 1
ATOM 4802 C C . ALA B 1 305 ? -18.406 30.156 16.219 1 95.38 305 ALA B C 1
ATOM 4804 O O . ALA B 1 305 ? -18.438 30.734 17.312 1 95.38 305 ALA B O 1
ATOM 4805 N N . LEU B 1 306 ? -17.406 29.5 15.797 1 93.69 306 LEU B N 1
ATOM 4806 C CA . LEU B 1 306 ? -16.172 29.484 16.562 1 93.69 306 LEU B CA 1
ATOM 4807 C C . LEU B 1 306 ? -15.602 30.891 16.719 1 93.69 306 LEU B C 1
ATOM 4809 O O . LEU B 1 306 ? -15.094 31.25 17.781 1 93.69 306 LEU B O 1
ATOM 4813 N N . TYR B 1 307 ? -15.656 31.641 15.648 1 90.06 307 TYR B N 1
ATOM 4814 C CA . TYR B 1 307 ? -15.18 33.031 15.68 1 90.06 307 TYR B CA 1
ATOM 4815 C C . TYR B 1 307 ? -15.93 33.844 16.719 1 90.06 307 TYR B C 1
ATOM 4817 O O . TYR B 1 307 ? -15.328 34.625 17.453 1 90.06 307 TYR B O 1
ATOM 4825 N N . ARG B 1 308 ? -17.188 33.625 16.766 1 94 308 ARG B N 1
ATOM 4826 C CA . ARG B 1 308 ? -18 34.312 17.766 1 94 308 ARG B CA 1
ATOM 4827 C C . ARG B 1 308 ? -17.594 33.906 19.172 1 94 308 ARG B C 1
ATOM 4829 O O . ARG B 1 308 ? -17.547 34.719 20.078 1 94 308 ARG B O 1
ATOM 4836 N N . ALA B 1 309 ? -17.297 32.625 19.328 1 94.31 309 ALA B N 1
ATOM 4837 C CA . ALA B 1 309 ? -16.859 32.156 20.625 1 94.31 309 ALA B CA 1
ATOM 4838 C C . ALA B 1 309 ? -15.555 32.812 21.062 1 94.31 309 ALA B C 1
ATOM 4840 O O . ALA B 1 309 ? -15.398 33.188 22.219 1 94.31 309 ALA B O 1
ATOM 4841 N N . LYS B 1 310 ? -14.664 32.938 20.141 1 90.88 310 LYS B N 1
ATOM 4842 C CA . LYS B 1 310 ? -13.375 33.562 20.422 1 90.88 310 LYS B CA 1
ATOM 4843 C C . LYS B 1 310 ? -13.555 35.031 20.766 1 90.88 310 LYS B C 1
ATOM 4845 O O . LYS B 1 310 ? -12.93 35.531 21.703 1 90.88 310 LYS B O 1
ATOM 4850 N N . ARG B 1 311 ? -14.438 35.75 20.109 1 90.38 311 ARG B N 1
ATOM 4851 C CA . ARG B 1 311 ? -14.664 37.156 20.312 1 90.38 311 ARG B CA 1
ATOM 4852 C C . ARG B 1 311 ? -15.391 37.438 21.625 1 90.38 311 ARG B C 1
ATOM 4854 O O . ARG B 1 311 ? -15.219 38.469 22.234 1 90.38 311 ARG B O 1
ATOM 4861 N N . ALA B 1 312 ? -16.156 36.438 22.031 1 93.75 312 ALA B N 1
ATOM 4862 C CA . ALA B 1 312 ? -16.953 36.562 23.25 1 93.75 312 ALA B CA 1
ATOM 4863 C C . ALA B 1 312 ? -16.125 36.281 24.484 1 93.75 312 ALA B C 1
ATOM 4865 O O . ALA B 1 312 ? -16.641 36.281 25.609 1 93.75 312 ALA B O 1
ATOM 4866 N N . GLY B 1 313 ? -14.758 36 24.375 1 92.5 313 GLY B N 1
ATOM 4867 C CA . GLY B 1 313 ? -13.898 35.844 25.531 1 92.5 313 GLY B CA 1
ATOM 4868 C C . GLY B 1 313 ? -13.234 34.5 25.594 1 92.5 313 GLY B C 1
ATOM 4869 O O . GLY B 1 313 ? -12.531 34.156 26.562 1 92.5 313 GLY B O 1
ATOM 4870 N N . ARG B 1 314 ? -13.508 33.656 24.609 1 92.12 314 ARG B N 1
ATOM 4871 C CA . ARG B 1 314 ? -12.898 32.344 24.5 1 92.12 314 ARG B CA 1
ATOM 4872 C C . ARG B 1 314 ? -13.406 31.406 25.594 1 92.12 314 ARG B C 1
ATOM 4874 O O . ARG B 1 314 ? -14.25 31.781 26.406 1 92.12 314 ARG B O 1
ATOM 4881 N N . ASN B 1 315 ? -13.07 30.172 25.484 1 93.38 315 ASN B N 1
ATOM 4882 C CA . ASN B 1 315 ? -13.531 29.156 26.422 1 93.38 315 ASN B CA 1
ATOM 4883 C C . ASN B 1 315 ? -15.055 29.078 26.453 1 93.38 315 ASN B C 1
ATOM 4885 O O . ASN B 1 315 ? -15.656 29.125 27.531 1 93.38 315 ASN B O 1
ATOM 4889 N N . GLN B 1 316 ? -15.602 29.109 25.25 1 95 316 GLN B N 1
ATOM 4890 C CA . GLN B 1 316 ? -17.047 29.078 25.094 1 95 316 GLN B CA 1
ATOM 4891 C C . GLN B 1 316 ? -17.453 28.25 23.875 1 95 316 GLN B C 1
ATOM 4893 O O . GLN B 1 316 ? -16.625 27.938 23.016 1 95 316 GLN B O 1
ATOM 4898 N N . VAL B 1 317 ? -18.703 27.906 23.891 1 96.88 317 VAL B N 1
ATOM 4899 C CA . VAL B 1 317 ? -19.312 27.188 22.766 1 96.88 317 VAL B CA 1
ATOM 4900 C C . VAL B 1 317 ? -20.406 28.047 22.141 1 96.88 317 VAL B C 1
ATOM 4902 O O . VAL B 1 317 ? -21.25 28.609 22.844 1 96.88 317 VAL B O 1
ATOM 4905 N N . PHE B 1 318 ? -20.344 28.188 20.859 1 96.44 318 PHE B N 1
ATOM 4906 C CA . PHE B 1 318 ? -21.375 28.922 20.156 1 96.44 318 PHE B CA 1
ATOM 4907 C C . PHE B 1 318 ? -21.938 28.109 19 1 96.44 318 PHE B C 1
ATOM 4909 O O . PHE B 1 318 ? -21.25 27.234 18.469 1 96.44 318 PHE B O 1
ATOM 4916 N N . ALA B 1 319 ? -23.109 28.344 18.625 1 95.88 319 ALA B N 1
ATOM 4917 C CA . ALA B 1 319 ? -23.719 27.828 17.406 1 95.88 319 ALA B CA 1
ATOM 4918 C C . ALA B 1 319 ? -24.156 28.969 16.484 1 95.88 319 ALA B C 1
ATOM 4920 O O . ALA B 1 319 ? -24.453 30.062 16.953 1 95.88 319 ALA B O 1
#

Organism: NCBI:txid1548547

Sequence (638 aa):
MPPINSDYQRSLLAGLDLFHGVSPDKIQGLLQQCERRDVGTGELLLSPGSRNEYVFVVLSGLLDVRVGSPDAPVLARMDVGSCAGEMSIIEGKDPSAYVIAAEPTHVLVIHKTVLWEMVNASHAFSKNLLLMLSERIRSHNHFIAESFGDLLKYERNASTDALTGLGNRHAMVDEFPAEIARCRKNREAVSMIMVDVDNFKTFNDQFGHVAGDRALTAVARVLRDQFRTRDKLVRFGGDEFAVLLPGVAEAEALKTANRVRIAINGDYEENIDSLIRIPIAISMGVAELQDDGTLDSLMHAADAALYRAKRAGRNQVFAMPPINSDYQRSLLAGLDLFHGVSPDKIQGLLQQCERRDVGTGELLLSPGSRNEYVFVVLSGLLDVRVGSPDAPVLARMDVGSCAGEMSIIEGKDPSAYVIAAEPTHVLVIHKTVLWEMVNASHAFSKNLLLMLSERIRSHNHFIAESFGDLLKYERNASTDALTGLGNRHAMVDEFPAEIARCRKNREAVSMIMVDVDNFKTFNDQFGHVAGDRALTAVARVLRDQFRTRDKLVRFGGDEFAVLLPGVAEAEALKTANRVRIAINGDYEENIDSLIRIPIAISMGVAELQDDGTLDSLMHAADAALYRAKRAGRNQVFA

Solvent-accessible surface area (backbone atoms only — not comparable to full-atom values): 32574 Å² total; per-residue (Å²): 126,80,63,70,52,71,69,55,48,52,60,53,38,73,68,20,59,51,41,49,83,44,60,58,86,68,40,48,78,55,56,57,72,32,44,78,46,82,41,49,58,68,38,73,76,42,35,57,88,41,81,57,61,44,28,37,33,30,67,38,50,34,35,33,31,17,37,83,38,88,83,40,68,73,74,46,75,39,38,65,35,32,72,43,47,52,52,17,53,67,66,73,41,47,32,74,35,27,31,29,21,71,32,66,22,35,26,39,40,34,45,49,69,52,51,53,49,42,42,71,58,26,62,42,31,40,51,29,49,44,37,51,50,39,52,49,45,49,52,47,42,53,50,48,30,55,47,51,57,49,35,55,52,20,44,47,40,23,27,28,27,86,81,55,64,34,25,12,51,52,31,44,69,61,48,48,55,55,51,51,51,51,25,55,76,66,74,38,42,35,18,35,38,32,36,34,47,52,63,47,67,60,46,24,71,73,64,32,62,68,52,39,49,50,48,51,32,49,52,43,50,49,50,58,70,72,48,58,88,85,38,46,53,23,41,62,41,62,60,27,33,38,34,42,32,73,66,28,46,47,73,59,49,49,52,52,51,48,50,48,50,49,39,66,66,51,75,67,69,84,74,85,82,82,87,80,80,71,89,57,42,41,20,24,1,32,25,50,56,50,97,88,53,47,67,67,54,33,49,49,46,6,46,53,14,24,50,51,13,50,73,73,71,37,66,32,76,29,100,126,80,59,65,52,71,69,55,48,53,57,51,36,73,67,21,58,51,39,49,86,44,59,57,87,68,38,48,76,54,56,52,72,29,46,78,44,81,39,49,57,68,37,74,78,43,36,58,87,40,82,57,62,46,29,38,32,29,68,37,50,33,33,33,31,16,37,84,38,89,82,39,68,75,74,46,75,40,40,66,35,34,74,44,49,53,54,17,53,67,66,71,41,48,32,74,35,26,30,28,21,71,31,64,21,35,27,39,40,34,44,48,70,52,50,52,49,43,43,71,57,27,62,41,31,41,51,30,49,43,37,53,51,37,52,50,44,49,51,47,39,54,49,49,30,55,46,49,56,50,35,54,51,20,43,46,40,24,26,28,28,84,80,54,66,35,25,12,50,52,30,43,69,60,47,48,55,56,52,50,51,50,25,54,76,67,73,38,44,35,18,35,37,30,34,36,46,53,65,46,66,60,46,23,72,72,64,33,61,67,50,41,50,52,50,52,33,50,52,44,50,51,51,59,71,72,49,57,87,85,36,46,53,24,42,61,41,61,60,28,33,37,34,41,32,73,66,28,45,47,70,60,48,50,53,52,51,48,50,47,51,48,39,64,64,50,70,67,63,82,74,74,80,81,84,83,78,72,90,58,43,41,21,25,2,32,26,49,55,51,96,88,51,48,67,67,55,34,49,48,46,6,46,53,15,24,50,50,13,50,74,74,69,37,66,32,73,29,99